Protein AF-0000000074982706 (afdb_homodimer)

Solvent-accessible surface area (backbone atoms only — not comparable to full-atom values): 40836 Å² total; per-residue (Å²): 137,78,75,87,72,66,76,81,70,66,86,70,75,79,68,77,77,74,64,74,78,77,47,75,67,81,71,46,70,84,67,57,75,71,86,75,90,71,82,80,77,83,66,79,70,84,48,65,68,59,53,58,51,66,55,72,68,52,60,66,58,43,46,51,43,31,47,72,72,70,38,44,90,73,50,92,43,52,63,59,53,49,20,29,28,18,36,64,52,26,49,64,58,45,44,72,73,40,54,87,48,76,75,72,55,47,16,57,69,31,17,54,42,11,45,22,48,48,49,34,53,38,45,50,48,48,51,51,33,29,45,35,41,28,63,70,48,48,54,49,49,31,41,61,42,62,24,62,69,37,23,24,52,46,22,49,73,67,60,42,65,85,54,52,31,53,44,62,68,70,76,82,46,94,50,81,71,57,49,70,58,59,54,42,18,36,28,51,22,7,47,33,20,46,32,33,73,75,70,27,64,55,55,23,47,52,53,46,41,69,72,30,66,67,55,88,72,73,59,70,80,62,64,44,62,78,51,29,56,60,49,42,45,51,50,31,40,60,69,71,47,54,69,68,41,82,40,83,71,46,76,42,47,80,88,44,98,68,24,40,28,30,23,34,28,22,37,74,90,43,74,56,24,50,20,57,24,74,38,67,68,49,3,46,41,38,6,27,42,40,26,45,47,58,54,35,65,38,64,52,59,71,90,72,56,70,50,75,70,66,70,54,70,73,76,81,80,63,83,70,74,78,74,82,78,77,67,76,77,67,80,73,84,80,51,75,27,76,64,89,60,43,80,83,77,78,84,74,79,75,74,81,81,126,140,75,76,85,71,66,75,83,70,65,84,68,75,79,70,78,76,73,65,72,78,78,48,77,66,79,70,47,70,84,67,58,72,70,84,73,88,72,81,79,78,82,66,78,70,84,47,65,68,58,53,58,52,65,55,72,71,53,60,66,58,44,46,51,43,30,48,75,72,70,39,46,90,73,49,92,42,51,62,58,54,49,20,28,27,17,35,64,54,26,49,64,59,46,44,73,74,41,55,88,47,75,76,74,55,48,16,58,70,32,18,54,41,11,46,22,49,46,51,34,54,38,46,51,48,49,51,51,33,30,44,34,40,28,64,70,47,48,54,49,49,33,41,62,43,63,23,62,69,39,24,24,52,48,23,50,76,66,61,42,64,85,53,54,31,54,44,62,67,70,75,81,47,94,51,81,71,57,48,70,57,60,54,42,19,37,28,50,23,7,48,33,20,46,31,33,72,74,70,27,66,54,55,22,47,52,51,46,40,69,71,30,66,67,55,86,70,73,60,68,78,61,64,45,62,79,51,29,57,60,50,43,45,52,50,31,40,58,69,70,46,54,69,70,41,80,40,82,74,45,75,41,48,79,88,44,99,68,26,38,27,30,22,33,28,23,37,77,90,44,74,55,23,51,20,58,24,73,37,66,67,47,3,46,42,38,6,26,41,40,25,47,48,59,54,35,65,40,64,50,59,70,89,73,56,72,48,76,70,68,72,56,72,73,77,78,80,64,82,71,74,79,74,81,78,79,68,76,78,67,81,72,84,80,51,74,28,77,65,90,61,44,79,83,79,79,83,73,79,75,76,80,80,125

Structure (mmCIF, N/CA/C/O backbone):
data_AF-0000000074982706-model_v1
#
loop_
_entity.id
_entity.type
_entity.pdbx_description
1 polymer 'Uncharacterized protein'
#
loop_
_atom_site.group_PDB
_atom_site.id
_atom_site.type_symbol
_atom_site.label_atom_id
_atom_site.label_alt_id
_atom_site.label_comp_id
_atom_site.label_asym_id
_atom_site.label_entity_id
_atom_site.label_seq_id
_atom_site.pdbx_PDB_ins_code
_atom_site.Cartn_x
_atom_site.Cartn_y
_atom_site.Cartn_z
_atom_site.occupancy
_atom_site.B_iso_or_equiv
_atom_site.auth_seq_id
_atom_site.auth_comp_id
_atom_site.auth_asym_id
_atom_site.auth_atom_id
_atom_site.pdbx_PDB_model_num
ATOM 1 N N . MET A 1 1 ? -50.156 6.176 23 1 22.03 1 MET A N 1
ATOM 2 C CA . MET A 1 1 ? -49.062 5.277 23.359 1 22.03 1 MET A CA 1
ATOM 3 C C . MET A 1 1 ? -49.344 3.863 22.859 1 22.03 1 MET A C 1
ATOM 5 O O . MET A 1 1 ? -48.406 3.139 22.484 1 22.03 1 MET A O 1
ATOM 9 N N . HIS A 1 2 ? -50.5 3.188 23.156 1 23.7 2 HIS A N 1
ATOM 10 C CA . HIS A 1 2 ? -50.656 1.754 23.391 1 23.7 2 HIS A CA 1
ATOM 11 C C . HIS A 1 2 ? -50.719 0.982 22.078 1 23.7 2 HIS A C 1
ATOM 13 O O . HIS A 1 2 ? -50.375 -0.198 22.031 1 23.7 2 HIS A O 1
ATOM 19 N N . HIS A 1 3 ? -51.531 1.387 21.109 1 26.61 3 HIS A N 1
ATOM 20 C CA . HIS A 1 3 ? -52.219 0.499 20.188 1 26.61 3 HIS A CA 1
ATOM 21 C C . HIS A 1 3 ? -51.281 -0.021 19.109 1 26.61 3 HIS A C 1
ATOM 23 O O . HIS A 1 3 ? -51.625 -0.943 18.359 1 26.61 3 HIS A O 1
ATOM 29 N N . VAL A 1 4 ? -50.344 0.862 18.625 1 29.09 4 VAL A N 1
ATOM 30 C CA . VAL A 1 4 ? -49.812 0.572 17.312 1 29.09 4 VAL A CA 1
ATOM 31 C C . VAL A 1 4 ? -48.875 -0.631 17.391 1 29.09 4 VAL A C 1
ATOM 33 O O . VAL A 1 4 ? -48.031 -0.828 16.516 1 29.09 4 VAL A O 1
ATOM 36 N N . HIS A 1 5 ? -48.844 -1.439 18.547 1 25.06 5 HIS A N 1
ATOM 37 C CA . HIS A 1 5 ? -47.906 -2.518 18.859 1 25.06 5 HIS A CA 1
ATOM 38 C C . HIS A 1 5 ? -48.062 -3.682 17.875 1 25.06 5 HIS A C 1
ATOM 40 O O . HIS A 1 5 ? -47.219 -4.574 17.828 1 25.06 5 HIS A O 1
ATOM 46 N N . ARG A 1 6 ? -49.281 -3.984 17.375 1 23.66 6 ARG A N 1
ATOM 47 C CA . ARG A 1 6 ? -49.719 -5.348 17.094 1 23.66 6 ARG A CA 1
ATOM 48 C C . ARG A 1 6 ? -49.094 -5.863 15.797 1 23.66 6 ARG A C 1
ATOM 50 O O . ARG A 1 6 ? -48.844 -7.062 15.656 1 23.66 6 ARG A O 1
ATOM 57 N N . ARG A 1 7 ? -49.156 -5.086 14.734 1 24.48 7 ARG A N 1
ATOM 58 C CA . ARG A 1 7 ? -49.281 -5.777 13.453 1 24.48 7 ARG A CA 1
ATOM 59 C C . ARG A 1 7 ? -47.938 -6.391 13.023 1 24.48 7 ARG A C 1
ATOM 61 O O . ARG A 1 7 ? -47.844 -6.945 11.93 1 24.48 7 ARG A O 1
ATOM 68 N N . LEU A 1 8 ? -46.844 -5.949 13.648 1 23.8 8 LEU A N 1
ATOM 69 C CA . LEU A 1 8 ? -45.562 -6.227 12.969 1 23.8 8 LEU A CA 1
ATOM 70 C C . LEU A 1 8 ? -45.281 -7.719 12.977 1 23.8 8 LEU A C 1
ATOM 72 O O . LEU A 1 8 ? -44.188 -8.133 12.547 1 23.8 8 LEU A O 1
ATOM 76 N N . LEU A 1 9 ? -46.062 -8.555 13.719 1 24.64 9 LEU A N 1
ATOM 77 C CA . LEU A 1 9 ? -45.625 -9.922 13.984 1 24.64 9 LEU A CA 1
ATOM 78 C C . LEU A 1 9 ? -45.656 -10.766 12.719 1 24.64 9 LEU A C 1
ATOM 80 O O . LEU A 1 9 ? -44.938 -11.75 12.594 1 24.64 9 LEU A O 1
ATOM 84 N N . THR A 1 10 ? -46.625 -10.664 11.828 1 25.5 10 THR A N 1
ATOM 85 C CA . THR A 1 10 ? -47.125 -11.859 11.164 1 25.5 10 THR A CA 1
ATOM 86 C C . THR A 1 10 ? -46.188 -12.305 10.055 1 25.5 10 THR A C 1
ATOM 88 O O . THR A 1 10 ? -46.25 -13.445 9.602 1 25.5 10 THR A O 1
ATOM 91 N N . THR A 1 11 ? -45.719 -11.422 9.219 1 26.3 11 THR A N 1
ATOM 92 C CA . THR A 1 11 ? -45.375 -12.016 7.926 1 26.3 11 THR A CA 1
ATOM 93 C C . THR A 1 11 ? -44.125 -12.898 8.039 1 26.3 11 THR A C 1
ATOM 95 O O . THR A 1 11 ? -43 -12.398 8.109 1 26.3 11 THR A O 1
ATOM 98 N N . ALA A 1 12 ? -44.094 -14.031 8.852 1 26.39 12 ALA A N 1
ATOM 99 C CA . ALA A 1 12 ? -43.125 -15.117 8.883 1 26.39 12 ALA A CA 1
ATOM 100 C C . ALA A 1 12 ? -42.844 -15.656 7.48 1 26.39 12 ALA A C 1
ATOM 102 O O . ALA A 1 12 ? -43.75 -16.234 6.852 1 26.39 12 ALA A O 1
ATOM 103 N N . ALA A 1 13 ? -42.125 -14.922 6.648 1 26.78 13 ALA A N 1
ATOM 104 C CA . ALA A 1 13 ? -41.781 -15.367 5.297 1 26.78 13 ALA A CA 1
ATOM 105 C C . ALA A 1 13 ? -41.438 -16.859 5.277 1 26.78 13 ALA A C 1
ATOM 107 O O . ALA A 1 13 ? -40.75 -17.344 6.16 1 26.78 13 ALA A O 1
ATOM 108 N N . ARG A 1 14 ? -42.25 -17.719 4.684 1 29.8 14 ARG A N 1
ATOM 109 C CA . ARG A 1 14 ? -42.125 -19.141 4.352 1 29.8 14 ARG A CA 1
ATOM 110 C C . ARG A 1 14 ? -40.719 -19.469 3.824 1 29.8 14 ARG A C 1
ATOM 112 O O . ARG A 1 14 ? -40.281 -18.875 2.834 1 29.8 14 ARG A O 1
ATOM 119 N N . LEU A 1 15 ? -39.781 -19.828 4.621 1 28.14 15 LEU A N 1
ATOM 120 C CA . LEU A 1 15 ? -38.531 -20.438 4.254 1 28.14 15 LEU A CA 1
ATOM 121 C C . LEU A 1 15 ? -38.719 -21.547 3.229 1 28.14 15 LEU A C 1
ATOM 123 O O . LEU A 1 15 ? -39.531 -22.453 3.438 1 28.14 15 LEU A O 1
ATOM 127 N N . PRO A 1 16 ? -38.688 -21.297 1.929 1 29.16 16 PRO A N 1
ATOM 128 C CA . PRO A 1 16 ? -38.938 -22.438 1.057 1 29.16 16 PRO A CA 1
ATOM 129 C C . PRO A 1 16 ? -38.25 -23.719 1.557 1 29.16 16 PRO A C 1
ATOM 131 O O . PRO A 1 16 ? -37.219 -23.656 2.191 1 29.16 16 PRO A O 1
ATOM 134 N N . ALA A 1 17 ? -39 -24.781 1.925 1 31.41 17 ALA A N 1
ATOM 135 C CA . ALA A 1 17 ? -38.594 -26.156 2.244 1 31.41 17 ALA A CA 1
ATOM 136 C C . ALA A 1 17 ? -37.625 -26.719 1.21 1 31.41 17 ALA A C 1
ATOM 138 O O . ALA A 1 17 ? -38 -26.875 0.039 1 31.41 17 ALA A O 1
ATOM 139 N N . VAL A 1 18 ? -36.469 -26.328 1.222 1 29.7 18 VAL A N 1
ATOM 140 C CA . VAL A 1 18 ? -35.5 -27.047 0.396 1 29.7 18 VAL A CA 1
ATOM 141 C C . VAL A 1 18 ? -35.688 -28.547 0.584 1 29.7 18 VAL A C 1
ATOM 143 O O . VAL A 1 18 ? -35.719 -29.047 1.716 1 29.7 18 VAL A O 1
ATOM 146 N N . SER A 1 19 ? -36.375 -29.25 -0.296 1 30.67 19 SER A N 1
ATOM 147 C CA . SER A 1 19 ? -36.625 -30.688 -0.266 1 30.67 19 SER A CA 1
ATOM 148 C C . SER A 1 19 ? -35.344 -31.453 0.076 1 30.67 19 SER A C 1
ATOM 150 O O . SER A 1 19 ? -34.281 -31.094 -0.36 1 30.67 19 SER A O 1
ATOM 152 N N . PRO A 1 20 ? -35.344 -32.312 1.147 1 32.59 20 PRO A N 1
ATOM 153 C CA . PRO A 1 20 ? -34.25 -33.188 1.576 1 32.59 20 PRO A CA 1
ATOM 154 C C . PRO A 1 20 ? -33.625 -33.969 0.419 1 32.59 20 PRO A C 1
ATOM 156 O O . PRO A 1 20 ? -32.594 -34.625 0.596 1 32.59 20 PRO A O 1
ATOM 159 N N . ALA A 1 21 ? -34.406 -34.188 -0.622 1 34.59 21 ALA A N 1
ATOM 160 C CA . ALA A 1 21 ? -33.969 -35.125 -1.65 1 34.59 21 ALA A CA 1
ATOM 161 C C . ALA A 1 21 ? -32.656 -34.656 -2.273 1 34.59 21 ALA A C 1
ATOM 163 O O . ALA A 1 21 ? -31.922 -35.469 -2.836 1 34.59 21 ALA A O 1
ATOM 164 N N . SER A 1 22 ? -32.625 -33.344 -2.506 1 32.88 22 SER A N 1
ATOM 165 C CA . SER A 1 22 ? -31.453 -33 -3.307 1 32.88 22 SER A CA 1
ATOM 166 C C . SER A 1 22 ? -30.188 -32.938 -2.453 1 32.88 22 SER A C 1
ATOM 168 O O . SER A 1 22 ? -29.156 -32.406 -2.893 1 32.88 22 SER A O 1
ATOM 170 N N . LEU A 1 23 ? -30.406 -33.062 -1.126 1 34.25 23 LEU A N 1
ATOM 171 C CA . LEU A 1 23 ? -29.188 -33.062 -0.321 1 34.25 23 LEU A CA 1
ATOM 172 C C . LEU A 1 23 ? -28.391 -34.344 -0.539 1 34.25 23 LEU A C 1
ATOM 174 O O . LEU A 1 23 ? -28.953 -35.438 -0.513 1 34.25 23 LEU A O 1
ATOM 178 N N . PRO A 1 24 ? -27.344 -34.344 -1.192 1 34.47 24 PRO A N 1
ATOM 179 C CA . PRO A 1 24 ? -26.641 -35.625 -1.238 1 34.47 24 PRO A CA 1
ATOM 180 C C . PRO A 1 24 ? -26.641 -36.344 0.11 1 34.47 24 PRO A C 1
ATOM 182 O O . PRO A 1 24 ? -26.797 -35.719 1.154 1 34.47 24 PRO A O 1
ATOM 185 N N . ALA A 1 25 ? -26.922 -37.719 0.153 1 37.5 25 ALA A N 1
ATOM 186 C CA . ALA A 1 25 ? -27.016 -38.656 1.277 1 37.5 25 ALA A CA 1
ATOM 187 C C . ALA A 1 25 ? -25.875 -38.438 2.258 1 37.5 25 ALA A C 1
ATOM 189 O O . ALA A 1 25 ? -24.703 -38.469 1.867 1 37.5 25 ALA A O 1
ATOM 190 N N . PHE A 1 26 ? -25.953 -37.656 3.256 1 41.59 26 PHE A N 1
ATOM 191 C CA . PHE A 1 26 ? -25.094 -37.75 4.43 1 41.59 26 PHE A CA 1
ATOM 192 C C . PHE A 1 26 ? -25.531 -38.906 5.316 1 41.59 26 PHE A C 1
ATOM 194 O O . PHE A 1 26 ? -26.734 -39.062 5.582 1 41.59 26 PHE A O 1
ATOM 201 N N . PRO A 1 27 ? -24.375 -39.625 5.625 1 41.31 27 PRO A N 1
ATOM 202 C CA . PRO A 1 27 ? -22.938 -39.469 5.336 1 41.31 27 PRO A CA 1
ATOM 203 C C . PRO A 1 27 ? -22.547 -40 3.957 1 41.31 27 PRO A C 1
ATOM 205 O O . PRO A 1 27 ? -23.219 -40.875 3.422 1 41.31 27 PRO A O 1
ATOM 208 N N . PRO A 1 28 ? -21.797 -39.312 3.26 1 38.97 28 PRO A N 1
ATOM 209 C CA . PRO A 1 28 ? -21.375 -39.938 1.999 1 38.97 28 PRO A CA 1
ATOM 210 C C . PRO A 1 28 ? -20.797 -41.344 2.188 1 38.97 28 PRO A C 1
ATOM 212 O O . PRO A 1 28 ? -20.406 -41.719 3.297 1 38.97 28 PRO A O 1
ATOM 215 N N . LYS A 1 29 ? -20.906 -42.156 1.248 1 40.84 29 LYS A N 1
ATOM 216 C CA . LYS A 1 29 ? -20.516 -43.562 1.294 1 40.84 29 LYS A CA 1
ATOM 217 C C . LYS A 1 29 ? -19.156 -43.75 1.956 1 40.84 29 LYS A C 1
ATOM 219 O O . LYS A 1 29 ? -18.906 -44.781 2.588 1 40.84 29 LYS A O 1
ATOM 224 N N . GLU A 1 30 ? -18.344 -42.719 1.747 1 40.47 30 GLU A N 1
ATOM 225 C CA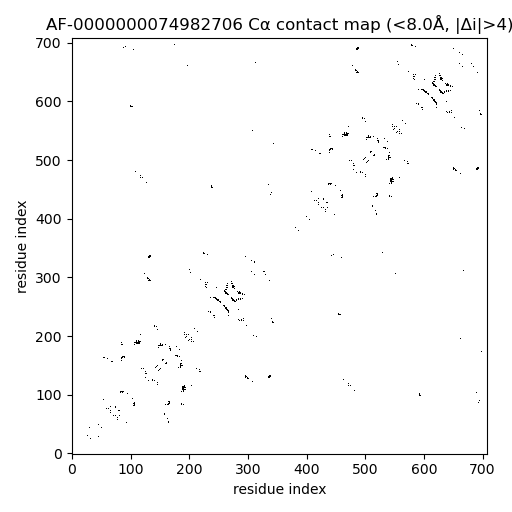 . GLU A 1 30 ? -17 -42.844 2.281 1 40.47 30 GLU A CA 1
ATOM 226 C C . GLU A 1 30 ? -17 -42.812 3.807 1 40.47 30 GLU A C 1
ATOM 228 O O . GLU A 1 30 ? -16.031 -43.25 4.445 1 40.47 30 GLU A O 1
ATOM 233 N N . ALA A 1 31 ? -18.031 -42.188 4.359 1 39.5 31 ALA A N 1
ATOM 234 C CA . ALA A 1 31 ? -18.172 -42.25 5.812 1 39.5 31 ALA A CA 1
ATOM 235 C C . ALA A 1 31 ? -18.609 -43.625 6.281 1 39.5 31 ALA A C 1
ATOM 237 O O . ALA A 1 31 ? -18.578 -43.938 7.48 1 39.5 31 ALA A O 1
ATOM 238 N N . LEU A 1 32 ? -19.344 -44.312 5.414 1 36.41 32 LEU A N 1
ATOM 239 C CA . LEU A 1 32 ? -19.844 -45.625 5.824 1 36.41 32 LEU A CA 1
ATOM 240 C C . LEU A 1 32 ? -18.719 -46.656 5.875 1 36.41 32 LEU A C 1
ATOM 242 O O . LEU A 1 32 ? -18.078 -46.906 4.863 1 36.41 32 LEU A O 1
ATOM 246 N N . LYS A 1 33 ? -18 -46.812 7.074 1 37.75 33 LYS A N 1
ATOM 247 C CA . LYS A 1 33 ? -17.094 -47.875 7.5 1 37.75 33 LYS A CA 1
ATOM 248 C C . LYS A 1 33 ? -17.719 -49.25 7.309 1 37.75 33 LYS A C 1
ATOM 250 O O . LYS A 1 33 ? -18.75 -49.562 7.918 1 37.75 33 LYS A O 1
ATOM 255 N N . THR A 1 34 ? -17.625 -49.719 6.07 1 33.38 34 THR A N 1
ATOM 256 C CA . THR A 1 34 ? -17.906 -51.156 6.289 1 33.38 34 THR A CA 1
ATOM 257 C C . THR A 1 34 ? -16.797 -51.781 7.125 1 33.38 34 THR A C 1
ATOM 259 O O . THR A 1 34 ? -15.633 -51.406 7.027 1 33.38 34 THR A O 1
ATOM 262 N N . ALA A 1 35 ? -16.891 -52.531 8.258 1 35.97 35 ALA A N 1
ATOM 263 C CA . ALA A 1 35 ? -16.156 -53.344 9.219 1 35.97 35 ALA A CA 1
ATOM 264 C C . ALA A 1 35 ? -15.039 -54.125 8.531 1 35.97 35 ALA A C 1
ATOM 266 O O . ALA A 1 35 ? -14.062 -54.5 9.172 1 35.97 35 ALA A O 1
ATOM 267 N N . ALA A 1 36 ? -15.117 -54.656 7.34 1 37.62 36 ALA A N 1
ATOM 268 C CA . ALA A 1 36 ? -14.266 -55.75 6.914 1 37.62 36 ALA A CA 1
ATOM 269 C C . ALA A 1 36 ? -12.867 -55.25 6.547 1 37.62 36 ALA A C 1
ATOM 271 O O . ALA A 1 36 ? -11.906 -56.031 6.57 1 37.62 36 ALA A O 1
ATOM 272 N N . ASP A 1 37 ? -12.625 -54.188 5.66 1 34.34 37 ASP A N 1
ATOM 273 C CA . ASP A 1 37 ? -11.258 -54.094 5.152 1 34.34 37 ASP A CA 1
ATOM 274 C C . ASP A 1 37 ? -10.336 -53.469 6.195 1 34.34 37 ASP A C 1
ATOM 276 O O . ASP A 1 37 ? -10.242 -52.219 6.301 1 34.34 37 ASP A O 1
ATOM 280 N N . LYS A 1 38 ? -10.008 -53.969 7.387 1 37.34 38 LYS A N 1
ATOM 281 C CA . LYS A 1 38 ? -9.117 -53.781 8.531 1 37.34 38 LYS A CA 1
ATOM 282 C C . LYS A 1 38 ? -7.707 -53.438 8.07 1 37.34 38 LYS A C 1
ATOM 284 O O . LYS A 1 38 ? -6.895 -52.938 8.867 1 37.34 38 LYS A O 1
ATOM 289 N N . ASP A 1 39 ? -7.047 -54.281 7.199 1 34.44 39 ASP A N 1
ATOM 290 C CA . ASP A 1 39 ? -5.59 -54.281 7.168 1 34.44 39 ASP A CA 1
ATOM 291 C C . ASP A 1 39 ? -5.027 -52.938 6.777 1 34.44 39 ASP A C 1
ATOM 293 O O . ASP A 1 39 ? -4.133 -52.406 7.445 1 34.44 39 ASP A O 1
ATOM 297 N N . THR A 1 40 ? -4.398 -52.75 5.465 1 33.84 40 THR A N 1
ATOM 298 C CA . THR A 1 40 ? -3.252 -51.969 5.039 1 33.84 40 THR A CA 1
ATOM 299 C C . THR A 1 40 ? -3.629 -50.5 4.91 1 33.84 40 THR A C 1
ATOM 301 O O . THR A 1 40 ? -2.777 -49.656 4.625 1 33.84 40 THR A O 1
ATOM 304 N N . PHE A 1 41 ? -4.727 -50.125 4.219 1 33.75 41 PHE A N 1
ATOM 305 C CA . PHE A 1 41 ? -4.773 -48.812 3.562 1 33.75 41 PHE A CA 1
ATOM 306 C C . PHE A 1 41 ? -4.883 -47.688 4.59 1 33.75 41 PHE A C 1
ATOM 308 O O . PHE A 1 41 ? -5.703 -47.781 5.508 1 33.75 41 PHE A O 1
ATOM 315 N N . VAL A 1 42 ? -3.787 -46.938 4.973 1 37.06 42 VAL A N 1
ATOM 316 C CA . VAL A 1 42 ? -3.777 -45.625 5.625 1 37.06 42 VAL A CA 1
ATOM 317 C C . VAL A 1 42 ? -5.066 -44.875 5.297 1 37.06 42 VAL A C 1
ATOM 319 O O . VAL A 1 42 ? -5.305 -44.5 4.145 1 37.06 42 VAL A O 1
ATOM 322 N N . GLN A 1 43 ? -6.184 -45.188 5.707 1 38.66 43 GLN A N 1
ATOM 323 C CA . GLN A 1 43 ? -7.48 -44.5 5.668 1 38.66 43 GLN A CA 1
ATOM 324 C C . GLN A 1 43 ? -7.344 -43.031 5.984 1 38.66 43 GLN A C 1
ATOM 326 O O . GLN A 1 43 ? -6.863 -42.656 7.055 1 38.66 43 GLN A O 1
ATOM 331 N N . GLN A 1 44 ? -6.934 -42.125 5.066 1 43.5 44 GLN A N 1
ATOM 332 C CA . GLN A 1 44 ? -7.07 -40.688 5.352 1 43.5 44 GLN A CA 1
ATOM 333 C C . GLN A 1 44 ? -8.352 -40.406 6.129 1 43.5 44 GLN A C 1
ATOM 335 O O . GLN A 1 44 ? -9.445 -40.781 5.699 1 43.5 44 GLN A O 1
ATOM 340 N N . GLU A 1 45 ? -8.336 -40.469 7.438 1 49.88 45 GLU A N 1
ATOM 341 C CA . GLU A 1 45 ? -9.398 -40.062 8.344 1 49.88 45 GLU A CA 1
ATOM 342 C C . GLU A 1 45 ? -10.242 -38.938 7.734 1 49.88 45 GLU A C 1
ATOM 344 O O . GLU A 1 45 ? -9.703 -38 7.121 1 49.88 45 GLU A O 1
ATOM 349 N N . PHE A 1 46 ? -11.5 -39.344 7.504 1 55.81 46 PHE A N 1
ATOM 350 C CA . PHE A 1 46 ? -12.469 -38.344 7.055 1 55.81 46 PHE A CA 1
ATOM 351 C C . PHE A 1 46 ? -12.359 -37.094 7.895 1 55.81 46 PHE A C 1
ATOM 353 O O . PHE A 1 46 ? -12.477 -37.125 9.117 1 55.81 46 PHE A O 1
ATOM 360 N N . ASN A 1 47 ? -11.664 -36.094 7.516 1 64.19 47 ASN A N 1
ATOM 361 C CA . ASN A 1 47 ? -11.625 -34.781 8.156 1 64.19 47 ASN A CA 1
ATOM 362 C C . ASN A 1 47 ? -12.82 -33.938 7.734 1 64.19 47 ASN A C 1
ATOM 364 O O . ASN A 1 47 ? -12.82 -33.344 6.645 1 64.19 47 ASN A O 1
ATOM 368 N N . PRO A 1 48 ? -13.992 -34.062 8.57 1 66.88 48 PRO A N 1
ATOM 369 C CA . PRO A 1 48 ? -15.203 -33.312 8.227 1 66.88 48 PRO A CA 1
ATOM 370 C C . PRO A 1 48 ? -14.906 -31.859 7.867 1 66.88 48 PRO A C 1
ATOM 372 O O . PRO A 1 48 ? -15.555 -31.297 6.98 1 66.88 48 PRO A O 1
ATOM 375 N N . ASP A 1 49 ? -13.992 -31.328 8.57 1 66.81 49 ASP A N 1
ATOM 376 C CA . ASP A 1 49 ? -13.672 -29.922 8.312 1 66.81 49 ASP A CA 1
ATOM 377 C C . ASP A 1 49 ? -13.094 -29.75 6.906 1 66.81 49 ASP A C 1
ATOM 379 O O . ASP A 1 49 ? -13.453 -28.797 6.203 1 66.81 49 ASP A O 1
ATOM 383 N N . ALA A 1 50 ? -12.297 -30.688 6.586 1 68.5 50 ALA A N 1
ATOM 384 C CA . ALA A 1 50 ? -11.719 -30.641 5.246 1 68.5 50 ALA A CA 1
ATOM 385 C C . ALA A 1 50 ? -12.781 -30.859 4.176 1 68.5 50 ALA A C 1
ATOM 387 O O . ALA A 1 50 ? -12.781 -30.188 3.143 1 68.5 50 ALA A O 1
ATOM 388 N N . TRP A 1 51 ? -13.711 -31.766 4.469 1 72.19 51 TRP A N 1
ATOM 389 C CA . TRP A 1 51 ? -14.789 -32.031 3.52 1 72.19 51 TRP A CA 1
ATOM 390 C C . TRP A 1 51 ? -15.68 -30.812 3.342 1 72.19 51 TRP A C 1
ATOM 392 O O . TRP A 1 51 ? -16.031 -30.453 2.217 1 72.19 51 TRP A O 1
ATOM 402 N N . ALA A 1 52 ? -15.992 -30.219 4.395 1 70.31 52 ALA A N 1
ATOM 403 C CA . ALA A 1 52 ? -16.844 -29.031 4.344 1 70.31 52 ALA A CA 1
ATOM 404 C C . ALA A 1 52 ? -16.172 -27.906 3.562 1 70.31 52 ALA A C 1
ATOM 406 O O . ALA A 1 52 ? -16.812 -27.203 2.775 1 70.31 52 ALA A O 1
ATOM 407 N N . ALA A 1 53 ? -14.922 -27.766 3.742 1 72.56 53 ALA A N 1
ATOM 408 C CA . ALA A 1 53 ? -14.164 -26.703 3.09 1 72.56 53 ALA A CA 1
ATOM 409 C C . ALA A 1 53 ? -14.102 -26.922 1.58 1 72.56 53 ALA A C 1
ATOM 411 O O . ALA A 1 53 ? -13.977 -25.969 0.814 1 72.56 53 ALA A O 1
ATOM 412 N N . LEU A 1 54 ? -14.25 -28.156 1.223 1 79.94 54 LEU A N 1
ATOM 413 C CA . LEU A 1 54 ? -14.07 -28.516 -0.178 1 79.94 54 LEU A CA 1
ATOM 414 C C . LEU A 1 54 ? -15.367 -28.344 -0.958 1 79.94 54 LEU A C 1
ATOM 416 O O . LEU A 1 54 ? -15.367 -28.344 -2.191 1 79.94 54 LEU A O 1
ATOM 420 N N . GLN A 1 55 ? -16.469 -28.156 -0.213 1 76.5 55 GLN A N 1
ATOM 421 C CA . GLN A 1 55 ? -17.75 -28.016 -0.908 1 76.5 55 GLN A CA 1
ATOM 422 C C . GLN A 1 55 ? -17.906 -26.594 -1.475 1 76.5 55 GLN A C 1
ATOM 424 O O . GLN A 1 55 ? -17.906 -25.625 -0.727 1 76.5 55 GLN A O 1
ATOM 429 N N . PRO A 1 56 ? -17.938 -26.562 -2.805 1 76 56 PRO A N 1
ATOM 430 C CA . PRO A 1 56 ? -18.109 -25.234 -3.375 1 76 56 PRO A CA 1
ATOM 431 C C . PRO A 1 56 ? -19.5 -24.641 -3.109 1 76 56 PRO A C 1
ATOM 433 O O . PRO A 1 56 ? -20.484 -25.391 -3.061 1 76 56 PRO A O 1
ATOM 436 N N . ALA A 1 57 ? -19.469 -23.391 -2.84 1 85.56 57 ALA A N 1
ATOM 437 C CA . ALA A 1 57 ? -20.766 -22.703 -2.814 1 85.56 57 ALA A CA 1
ATOM 438 C C . ALA A 1 57 ? -21.5 -22.875 -4.145 1 85.56 57 ALA A C 1
ATOM 440 O O . ALA A 1 57 ? -20.875 -22.781 -5.211 1 85.56 57 ALA A O 1
ATOM 441 N N . PRO A 1 58 ? -22.766 -23.156 -4.082 1 88.44 58 PRO A N 1
ATOM 442 C CA . PRO A 1 58 ? -23.516 -23.266 -5.34 1 88.44 58 PRO A CA 1
ATOM 443 C C . PRO A 1 58 ? -23.484 -21.984 -6.156 1 88.44 58 PRO A C 1
ATOM 445 O O . PRO A 1 58 ? -23.375 -20.891 -5.59 1 88.44 58 PRO A O 1
ATOM 448 N N . SER A 1 59 ? -23.641 -22.156 -7.418 1 90 59 SER A N 1
ATOM 449 C CA . SER A 1 59 ? -23.625 -21.016 -8.328 1 90 59 SER A CA 1
ATOM 450 C C . SER A 1 59 ? -24.734 -20.016 -7.988 1 90 59 SER A C 1
ATOM 452 O O . SER A 1 59 ? -24.547 -18.812 -8.164 1 90 59 SER A O 1
ATOM 454 N N . THR A 1 60 ? -25.797 -20.562 -7.496 1 90.5 60 THR A N 1
ATOM 455 C CA . THR A 1 60 ? -26.922 -19.703 -7.129 1 90.5 60 THR A CA 1
ATOM 456 C C . THR A 1 60 ? -26.531 -18.75 -5.996 1 90.5 60 THR A C 1
ATOM 458 O O . THR A 1 60 ? -26.953 -17.594 -5.977 1 90.5 60 THR A O 1
ATOM 461 N N . ALA A 1 61 ? -25.766 -19.266 -5.059 1 92.69 61 ALA A N 1
ATOM 462 C CA . ALA A 1 61 ? -25.312 -18.438 -3.943 1 92.69 61 ALA A CA 1
ATOM 463 C C . ALA A 1 61 ? -24.375 -17.344 -4.426 1 92.69 61 ALA A C 1
ATOM 465 O O . ALA A 1 61 ? -24.406 -16.219 -3.922 1 92.69 61 ALA A O 1
ATOM 466 N N . LEU A 1 62 ? -23.578 -17.672 -5.359 1 93.81 62 LEU A N 1
ATOM 467 C CA . LEU A 1 62 ? -22.656 -16.703 -5.922 1 93.81 62 LEU A CA 1
ATOM 468 C C . LEU A 1 62 ? -23.391 -15.617 -6.688 1 93.81 62 LEU A C 1
ATOM 470 O O . LEU A 1 62 ? -23.062 -14.438 -6.582 1 93.81 62 LEU A O 1
ATOM 474 N N . VAL A 1 63 ? -24.391 -16.016 -7.422 1 89.62 63 VAL A N 1
ATOM 475 C CA . VAL A 1 63 ? -25.219 -15.062 -8.172 1 89.62 63 VAL A CA 1
ATOM 476 C C . VAL A 1 63 ? -25.969 -14.156 -7.207 1 89.62 63 VAL A C 1
ATOM 478 O O . VAL A 1 63 ? -26.047 -12.945 -7.414 1 89.62 63 VAL A O 1
ATOM 481 N N . ALA A 1 64 ? -26.516 -14.781 -6.195 1 91.38 64 ALA A N 1
ATOM 482 C CA . ALA A 1 64 ? -27.219 -14.008 -5.176 1 91.38 64 ALA A CA 1
ATOM 483 C C . ALA A 1 64 ? -26.281 -12.992 -4.52 1 91.38 64 ALA A C 1
ATOM 485 O O . ALA A 1 64 ? -26.688 -11.852 -4.266 1 91.38 64 ALA A O 1
ATOM 486 N N . PHE A 1 65 ? -25.141 -13.391 -4.254 1 94.25 65 PHE A N 1
ATOM 487 C CA . PHE A 1 65 ? -24.141 -12.5 -3.668 1 94.25 65 PHE A CA 1
ATOM 488 C C . PHE A 1 65 ? -23.859 -11.328 -4.594 1 94.25 65 PHE A C 1
ATOM 490 O O . PHE A 1 65 ? -23.844 -10.18 -4.16 1 94.25 65 PHE A O 1
ATOM 497 N N . SER A 1 66 ? -23.578 -11.594 -5.832 1 90.81 66 SER A N 1
ATOM 498 C CA . SER A 1 66 ? -23.312 -10.555 -6.82 1 90.81 66 SER A CA 1
ATOM 499 C C . SER A 1 66 ? -24.453 -9.539 -6.891 1 90.81 66 SER A C 1
ATOM 501 O O . SER A 1 66 ? -24.203 -8.344 -7.027 1 90.81 66 SER A O 1
ATOM 503 N N . HIS A 1 67 ? -25.656 -10.031 -6.809 1 89 67 HIS A N 1
ATOM 504 C CA . HIS A 1 67 ? -26.828 -9.156 -6.82 1 89 67 HIS A CA 1
ATOM 505 C C . HIS A 1 67 ? -26.875 -8.297 -5.562 1 89 67 HIS A C 1
ATOM 507 O O . HIS A 1 67 ? -27.188 -7.102 -5.633 1 89 67 HIS A O 1
ATOM 513 N N . ARG A 1 68 ? -26.609 -8.859 -4.52 1 89.06 68 ARG A N 1
ATOM 514 C CA . ARG A 1 68 ? -26.656 -8.164 -3.238 1 89.06 68 ARG A CA 1
ATOM 515 C C . ARG A 1 68 ? -25.688 -6.988 -3.221 1 89.06 68 ARG A C 1
ATOM 517 O O . ARG A 1 68 ? -26 -5.93 -2.674 1 89.06 68 ARG A O 1
ATOM 524 N N . ILE A 1 69 ? -24.516 -7.207 -3.816 1 87.94 69 ILE A N 1
ATOM 525 C CA . ILE A 1 69 ? -23.5 -6.16 -3.725 1 87.94 69 ILE A CA 1
ATOM 526 C C . ILE A 1 69 ? -23.578 -5.262 -4.961 1 87.94 69 ILE A C 1
ATOM 528 O O . ILE A 1 69 ? -22.688 -4.438 -5.188 1 87.94 69 ILE A O 1
ATOM 532 N N . GLY A 1 70 ? -24.547 -5.445 -5.758 1 82.38 70 GLY A N 1
ATOM 533 C CA . GLY A 1 70 ? -24.844 -4.559 -6.871 1 82.38 70 GLY A CA 1
ATOM 534 C C . GLY A 1 70 ? -23.938 -4.789 -8.07 1 82.38 70 GLY A C 1
ATOM 535 O O . GLY A 1 70 ? -23.688 -3.869 -8.852 1 82.38 70 GLY A O 1
ATOM 536 N N . LEU A 1 71 ? -23.406 -6.016 -8.188 1 82.19 71 LEU A N 1
ATOM 537 C CA . LEU A 1 71 ? -22.438 -6.254 -9.25 1 82.19 71 LEU A CA 1
ATOM 538 C C . LEU A 1 71 ? -22.938 -7.316 -10.227 1 82.19 71 LEU A C 1
ATOM 540 O O . LEU A 1 71 ? -22.172 -7.82 -11.047 1 82.19 71 LEU A O 1
ATOM 544 N N . ALA A 1 72 ? -24.188 -7.664 -10.133 1 79.44 72 ALA A N 1
ATOM 545 C CA . ALA A 1 72 ? -24.766 -8.742 -10.938 1 79.44 72 ALA A CA 1
ATOM 546 C C . ALA A 1 72 ? -24.625 -8.445 -12.43 1 79.44 72 ALA A C 1
ATOM 548 O O . ALA A 1 72 ? -24.359 -9.352 -13.227 1 79.44 72 ALA A O 1
ATOM 549 N N . SER A 1 73 ? -24.719 -7.199 -12.789 1 75 73 SER A N 1
ATOM 550 C CA . SER A 1 73 ? -24.672 -6.828 -14.195 1 75 73 SER A CA 1
ATOM 551 C C . SER A 1 73 ? -23.234 -6.777 -14.703 1 75 73 SER A C 1
ATOM 553 O O . SER A 1 73 ? -23 -6.781 -15.914 1 75 73 SER A O 1
ATOM 555 N N . LEU A 1 74 ? -22.391 -6.883 -13.773 1 72.62 74 LEU A N 1
ATOM 556 C CA . LEU A 1 74 ? -21 -6.645 -14.156 1 72.62 74 LEU A CA 1
ATOM 557 C C . LEU A 1 74 ? -20.25 -7.965 -14.336 1 72.62 74 LEU A C 1
ATOM 559 O O . LEU A 1 74 ? -19.219 -8.008 -15 1 72.62 74 LEU A O 1
ATOM 563 N N . PHE A 1 75 ? -20.812 -8.93 -13.664 1 73.06 75 PHE A N 1
ATOM 564 C CA . PHE A 1 75 ? -20.078 -10.195 -13.734 1 73.06 75 PHE A CA 1
ATOM 565 C C . PHE A 1 75 ? -20.859 -11.211 -14.57 1 73.06 75 PHE A C 1
ATOM 567 O O . PHE A 1 75 ? -22.047 -11.422 -14.352 1 73.06 75 PHE A O 1
ATOM 574 N N . ASP A 1 76 ? -20.172 -11.672 -15.516 1 68.69 76 ASP A N 1
ATOM 575 C CA . ASP A 1 76 ? -20.797 -12.547 -16.5 1 68.69 76 ASP A CA 1
ATOM 576 C C . ASP A 1 76 ? -20.844 -13.984 -15.992 1 68.69 76 ASP A C 1
ATOM 578 O O . ASP A 1 76 ? -21.656 -14.789 -16.469 1 68.69 76 ASP A O 1
ATOM 582 N N . SER A 1 77 ? -20.016 -14.242 -15.109 1 83.31 77 SER A N 1
ATOM 583 C CA . SER A 1 77 ? -19.906 -15.648 -14.734 1 83.31 77 SER A CA 1
ATOM 584 C C . SER A 1 77 ? -19.766 -15.805 -13.227 1 83.31 77 SER A C 1
ATOM 586 O O . SER A 1 77 ? -19.031 -15.055 -12.578 1 83.31 77 SER A O 1
ATOM 588 N N . PRO A 1 78 ? -20.547 -16.781 -12.703 1 88.5 78 PRO A N 1
ATOM 589 C CA . PRO A 1 78 ? -20.375 -17.094 -11.289 1 88.5 78 PRO A CA 1
ATOM 590 C C . PRO A 1 78 ? -18.938 -17.5 -10.953 1 88.5 78 PRO A C 1
ATOM 592 O O . PRO A 1 78 ? -18.5 -17.344 -9.805 1 88.5 78 PRO A O 1
ATOM 595 N N . ASP A 1 79 ? -18.25 -17.844 -11.984 1 90.62 79 ASP A N 1
ATOM 596 C CA . ASP A 1 79 ? -16.891 -18.297 -11.773 1 90.62 79 ASP A CA 1
ATOM 597 C C . ASP A 1 79 ? -15.977 -17.141 -11.375 1 90.62 79 ASP A C 1
ATOM 599 O O . ASP A 1 79 ? -15.023 -17.328 -10.609 1 90.62 79 ASP A O 1
ATOM 603 N N . THR A 1 80 ? -16.328 -16.016 -11.875 1 92.31 80 THR A N 1
ATOM 604 C CA . THR A 1 80 ? -15.547 -14.828 -11.523 1 92.31 80 THR A CA 1
ATOM 605 C C . THR A 1 80 ? -15.711 -14.492 -10.047 1 92.31 80 THR A C 1
ATOM 607 O O . THR A 1 80 ? -14.742 -14.148 -9.367 1 92.31 80 THR A O 1
ATOM 610 N N . ILE A 1 81 ? -16.859 -14.656 -9.602 1 93.06 81 ILE A N 1
ATOM 611 C CA . ILE A 1 81 ? -17.141 -14.398 -8.195 1 93.06 81 ILE A CA 1
ATOM 612 C C . ILE A 1 81 ? -16.531 -15.492 -7.336 1 93.06 81 ILE A C 1
ATOM 614 O O . ILE A 1 81 ? -16.016 -15.227 -6.25 1 93.06 81 ILE A O 1
ATOM 618 N N . ARG A 1 82 ? -16.625 -16.672 -7.832 1 94.94 82 ARG A N 1
ATOM 619 C CA . ARG A 1 82 ? -16 -17.781 -7.125 1 94.94 82 ARG A CA 1
ATOM 620 C C . ARG A 1 82 ? -14.5 -17.547 -6.934 1 94.94 82 ARG A C 1
ATOM 622 O O . ARG A 1 82 ? -13.969 -17.781 -5.852 1 94.94 82 ARG A O 1
ATOM 629 N N . GLN A 1 83 ? -13.898 -17.062 -7.949 1 95.12 83 GLN A N 1
ATOM 630 C CA . GLN A 1 83 ? -12.477 -16.734 -7.859 1 95.12 83 GLN A CA 1
ATOM 631 C C . GLN A 1 83 ? -12.219 -15.672 -6.797 1 95.12 83 GLN A C 1
ATOM 633 O O . GLN A 1 83 ? -11.281 -15.789 -6.012 1 95.12 83 GLN A O 1
ATOM 638 N N . ALA A 1 84 ? -13.031 -14.656 -6.82 1 96.44 84 ALA A N 1
ATOM 639 C CA . ALA A 1 84 ? -12.883 -13.555 -5.871 1 96.44 84 ALA A CA 1
ATOM 640 C C . ALA A 1 84 ? -13.008 -14.047 -4.434 1 96.44 84 ALA A C 1
ATOM 642 O O . ALA A 1 84 ? -12.484 -13.414 -3.51 1 96.44 84 ALA A O 1
ATOM 643 N N . CYS A 1 85 ? -13.648 -15.203 -4.254 1 97.19 85 CYS A N 1
ATOM 644 C CA . CYS A 1 85 ? -13.906 -15.727 -2.918 1 97.19 85 CYS A CA 1
ATOM 645 C C . CYS A 1 85 ? -12.977 -16.891 -2.594 1 97.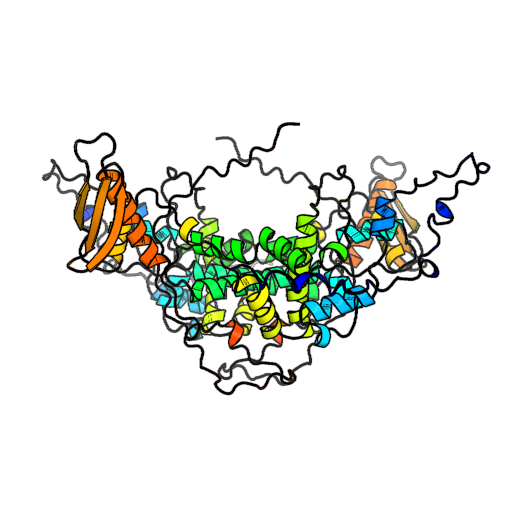19 85 CYS A C 1
ATOM 647 O O . CYS A 1 85 ? -13.148 -17.562 -1.578 1 97.19 85 CYS A O 1
ATOM 649 N N . THR A 1 86 ? -12.016 -17.125 -3.404 1 96.94 86 THR A N 1
ATOM 650 C CA . THR A 1 86 ? -11.109 -18.25 -3.191 1 96.94 86 THR A CA 1
ATOM 651 C C . THR A 1 86 ? -9.727 -17.766 -2.785 1 96.94 86 THR A C 1
ATOM 653 O O . THR A 1 86 ? -9.008 -17.188 -3.598 1 96.94 86 THR A O 1
ATOM 656 N N . HIS A 1 87 ? -9.375 -18 -1.57 1 96.38 87 HIS A N 1
ATOM 657 C CA . HIS A 1 87 ? -8.047 -17.656 -1.067 1 96.38 87 HIS A CA 1
ATOM 658 C C . HIS A 1 87 ? -7.008 -18.672 -1.507 1 96.38 87 HIS A C 1
ATOM 660 O O . HIS A 1 87 ? -7.305 -19.859 -1.611 1 96.38 87 HIS A O 1
ATOM 666 N N . PRO A 1 88 ? -5.781 -18.266 -1.658 1 92 88 PRO A N 1
ATOM 667 C CA . PRO A 1 88 ? -4.746 -19.188 -2.115 1 92 88 PRO A CA 1
ATOM 668 C C . PRO A 1 88 ? -4.516 -20.344 -1.14 1 92 88 PRO A C 1
ATOM 670 O O . PRO A 1 88 ? -4.062 -21.422 -1.542 1 92 88 PRO A O 1
ATOM 673 N N . SER A 1 89 ? -4.844 -20.172 0.076 1 90.25 89 SER A N 1
ATOM 674 C CA . SER A 1 89 ? -4.645 -21.219 1.082 1 90.25 89 SER A CA 1
ATOM 675 C C . SER A 1 89 ? -5.523 -22.422 0.804 1 90.25 89 SER A C 1
ATOM 677 O O . SER A 1 89 ? -5.297 -23.5 1.355 1 90.25 89 SER A O 1
ATOM 679 N N . PHE A 1 90 ? -6.516 -22.266 -0.039 1 91.81 90 PHE A N 1
ATOM 680 C CA . PHE A 1 90 ? -7.457 -23.328 -0.37 1 91.81 90 PHE A CA 1
ATOM 681 C C . PHE A 1 90 ? -6.828 -24.328 -1.334 1 91.81 90 PHE A C 1
ATOM 683 O O . PHE A 1 90 ? -7.215 -25.5 -1.359 1 91.81 90 PHE A O 1
ATOM 690 N N . VAL A 1 91 ? -5.891 -23.938 -2.057 1 87.69 91 VAL A N 1
ATOM 691 C CA . VAL A 1 91 ? -5.402 -24.672 -3.221 1 87.69 91 VAL A CA 1
ATOM 692 C C . VAL A 1 91 ? -4.699 -25.953 -2.77 1 87.69 91 VAL A C 1
ATOM 694 O O . VAL A 1 91 ? -4.941 -27.031 -3.32 1 87.69 91 VAL A O 1
ATOM 697 N N . PRO A 1 92 ? -3.834 -25.922 -1.707 1 82 92 PRO A N 1
ATOM 698 C CA . PRO A 1 92 ? -3.197 -27.172 -1.277 1 82 92 PRO A CA 1
ATOM 699 C C . PRO A 1 92 ? -4.207 -28.219 -0.836 1 82 92 PRO A C 1
ATOM 701 O O . PRO A 1 92 ? -4.039 -29.406 -1.133 1 82 92 PRO A O 1
ATOM 704 N N . LEU A 1 93 ? -5.172 -27.797 -0.145 1 84.12 93 LEU A N 1
ATOM 705 C CA . LEU A 1 93 ? -6.223 -28.719 0.281 1 84.12 93 LEU A CA 1
ATOM 706 C C . LEU A 1 93 ? -6.953 -29.297 -0.922 1 84.12 93 LEU A C 1
ATOM 708 O O . LEU A 1 93 ? -7.234 -30.5 -0.959 1 84.12 93 LEU A O 1
ATOM 712 N N . PHE A 1 94 ? -7.312 -28.516 -1.814 1 86.38 94 PHE A N 1
ATOM 713 C CA . PHE A 1 94 ? -8.008 -28.938 -3.021 1 86.38 94 PHE A CA 1
ATOM 714 C C . PHE A 1 94 ? -7.176 -29.953 -3.791 1 86.38 94 PHE A C 1
ATOM 716 O O . PHE A 1 94 ? -7.695 -30.984 -4.223 1 86.38 94 PHE A O 1
ATOM 723 N N . ARG A 1 95 ? -5.957 -29.688 -3.957 1 79.75 95 ARG A N 1
ATOM 724 C CA . ARG A 1 95 ? -5.047 -30.562 -4.684 1 79.75 95 ARG A CA 1
ATOM 725 C C . ARG A 1 95 ? -4.965 -31.938 -4.027 1 79.75 95 ARG A C 1
ATOM 727 O O . ARG A 1 95 ? -4.855 -32.938 -4.715 1 79.75 95 ARG A O 1
ATOM 734 N N . GLN A 1 96 ? -4.926 -31.969 -2.768 1 79.38 96 GLN A N 1
ATOM 735 C CA . GLN A 1 96 ? -4.852 -33.219 -2.012 1 79.38 96 GLN A CA 1
ATOM 736 C C . GLN A 1 96 ? -6.094 -34.062 -2.24 1 79.38 96 GLN A C 1
ATOM 738 O O . GLN A 1 96 ? -6 -35.281 -2.348 1 79.38 96 GLN A O 1
ATOM 743 N N . HIS A 1 97 ? -7.199 -33.469 -2.385 1 83.25 97 HIS A N 1
ATOM 744 C CA . HIS A 1 97 ? -8.453 -34.219 -2.453 1 83.25 97 HIS A CA 1
ATOM 745 C C . HIS A 1 97 ? -8.891 -34.406 -3.898 1 83.25 97 HIS A C 1
ATOM 747 O O . HIS A 1 97 ? -9.562 -35.406 -4.211 1 83.25 97 HIS A O 1
ATOM 753 N N . TYR A 1 98 ? -8.586 -33.5 -4.688 1 81.44 98 TYR A N 1
ATOM 754 C CA . TYR A 1 98 ? -8.953 -33.594 -6.094 1 81.44 98 TYR A CA 1
ATOM 755 C C . TYR A 1 98 ? -7.73 -33.438 -6.992 1 81.44 98 TYR A C 1
ATOM 757 O O . TYR A 1 98 ? -7.656 -32.5 -7.793 1 81.44 98 TYR A O 1
ATOM 765 N N . PRO A 1 99 ? -6.879 -34.406 -7 1 74.38 99 PRO A N 1
ATOM 766 C CA . PRO A 1 99 ? -5.594 -34.281 -7.699 1 74.38 99 PRO A CA 1
ATOM 767 C C . PRO A 1 99 ? -5.75 -34.281 -9.219 1 74.38 99 PRO A C 1
ATOM 769 O O . PRO A 1 99 ? -4.867 -33.781 -9.93 1 74.38 99 PRO A O 1
ATOM 772 N N . ALA A 1 100 ? -6.812 -34.719 -9.742 1 74.38 100 ALA A N 1
ATOM 773 C CA . ALA A 1 100 ? -6.977 -34.875 -11.188 1 74.38 100 ALA A CA 1
ATOM 774 C C . ALA A 1 100 ? -7.699 -33.656 -11.766 1 74.38 100 ALA A C 1
ATOM 776 O O . ALA A 1 100 ? -7.812 -33.531 -12.992 1 74.38 100 ALA A O 1
ATOM 777 N N . MET A 1 101 ? -8.18 -32.844 -10.891 1 79.81 101 MET A N 1
ATOM 778 C CA . MET A 1 101 ? -8.945 -31.688 -11.367 1 79.81 101 MET A CA 1
ATOM 779 C C . MET A 1 101 ? -8.055 -30.453 -11.477 1 79.81 101 MET A C 1
ATOM 781 O O . MET A 1 101 ? -7.031 -30.359 -10.797 1 79.81 101 MET A O 1
ATOM 785 N N . ASP A 1 102 ? -8.539 -29.562 -12.352 1 80.69 102 ASP A N 1
ATOM 786 C CA . ASP A 1 102 ? -7.824 -28.297 -12.484 1 80.69 102 ASP A CA 1
ATOM 787 C C . ASP A 1 102 ? -7.938 -27.469 -11.203 1 80.69 102 ASP A C 1
ATOM 789 O O . ASP A 1 102 ? -9.008 -27.391 -10.594 1 80.69 102 ASP A O 1
ATOM 793 N N . GLU A 1 103 ? -6.848 -26.953 -10.797 1 84.19 103 GLU A N 1
ATOM 794 C CA . GLU A 1 103 ? -6.836 -26.125 -9.594 1 84.19 103 GLU A CA 1
ATOM 795 C C . GLU A 1 103 ? -7.711 -24.891 -9.773 1 84.19 103 GLU A C 1
ATOM 797 O O . GLU A 1 103 ? -7.734 -24.281 -10.844 1 84.19 103 GLU A O 1
ATOM 802 N N . PRO A 1 104 ? -8.344 -24.594 -8.711 1 88.5 104 PRO A N 1
ATOM 803 C CA . PRO A 1 104 ? -9.164 -23.375 -8.789 1 88.5 104 PRO A CA 1
ATOM 804 C C . PRO A 1 104 ? -8.328 -22.109 -8.867 1 88.5 104 PRO A C 1
ATOM 806 O O . PRO A 1 104 ? -7.254 -22.031 -8.266 1 88.5 104 PRO A O 1
ATOM 809 N N . LYS A 1 105 ? -8.891 -21.125 -9.602 1 91.06 105 LYS A N 1
ATOM 810 C CA . LYS A 1 105 ? -8.289 -19.797 -9.602 1 91.06 105 LYS A CA 1
ATOM 811 C C . LYS A 1 105 ? -8.445 -19.125 -8.242 1 91.06 105 LYS A C 1
ATOM 813 O O . LYS A 1 105 ? -9.5 -19.234 -7.605 1 91.06 105 LYS A O 1
ATOM 818 N N . THR A 1 106 ? -7.398 -18.484 -7.766 1 94.94 106 THR A N 1
ATOM 819 C CA . THR A 1 106 ? -7.449 -17.812 -6.465 1 94.94 106 THR A CA 1
ATOM 820 C C . THR A 1 106 ? -7.555 -16.312 -6.629 1 94.94 106 THR A C 1
ATOM 822 O O . THR A 1 106 ? -7.418 -15.789 -7.738 1 94.94 106 THR A O 1
ATOM 825 N N . ASN A 1 107 ? -7.738 -15.648 -5.539 1 96.88 107 ASN A N 1
ATOM 826 C CA . ASN A 1 107 ? -7.988 -14.211 -5.621 1 96.88 107 ASN A CA 1
ATOM 827 C C . ASN A 1 107 ? -6.738 -13.406 -5.285 1 96.88 107 ASN A C 1
ATOM 829 O O . ASN A 1 107 ? -6.801 -12.18 -5.164 1 96.88 107 ASN A O 1
ATOM 833 N N . ALA A 1 108 ? -5.629 -13.977 -5.207 1 95.81 108 ALA A N 1
ATOM 834 C CA . ALA A 1 108 ? -4.414 -13.336 -4.711 1 95.81 108 ALA A CA 1
ATOM 835 C C . ALA A 1 108 ? -4 -12.18 -5.609 1 95.81 108 ALA A C 1
ATOM 837 O O . ALA A 1 108 ? -3.709 -11.078 -5.125 1 95.81 108 ALA A O 1
ATOM 838 N N . ARG A 1 109 ? -3.922 -12.398 -6.875 1 94.19 109 ARG A N 1
ATOM 839 C CA . ARG A 1 109 ? -3.502 -11.375 -7.82 1 94.19 109 ARG A CA 1
ATOM 840 C C . ARG A 1 109 ? -4.488 -10.211 -7.84 1 94.19 109 ARG A C 1
ATOM 842 O O . ARG A 1 109 ? -4.086 -9.047 -7.836 1 94.19 109 ARG A O 1
ATOM 849 N N . LEU A 1 110 ? -5.75 -10.57 -7.855 1 96.12 110 LEU A N 1
ATOM 850 C CA . LEU A 1 110 ? -6.793 -9.555 -7.82 1 96.12 110 LEU A CA 1
ATOM 851 C C . LEU A 1 110 ? -6.727 -8.75 -6.523 1 96.12 110 LEU A C 1
ATOM 853 O O . LEU A 1 110 ? -6.836 -7.523 -6.547 1 96.12 110 LEU A O 1
ATOM 857 N N . ALA A 1 111 ? -6.559 -9.469 -5.441 1 98 111 ALA A N 1
ATOM 858 C CA . ALA A 1 111 ? -6.512 -8.82 -4.133 1 98 111 ALA A CA 1
ATOM 859 C C . ALA A 1 111 ? -5.32 -7.875 -4.035 1 98 111 ALA A C 1
ATOM 861 O O . ALA A 1 111 ? -5.41 -6.816 -3.406 1 98 111 ALA A O 1
ATOM 862 N N . THR A 1 112 ? -4.234 -8.234 -4.605 1 96.06 112 THR A N 1
ATOM 863 C CA . THR A 1 112 ? -3.047 -7.387 -4.598 1 96.06 112 THR A CA 1
ATOM 864 C C . THR A 1 112 ? -3.314 -6.078 -5.336 1 96.06 112 THR A C 1
ATOM 866 O O . THR A 1 112 ? -2.996 -4.996 -4.832 1 96.06 112 THR A O 1
ATOM 869 N N . LEU A 1 113 ? -3.902 -6.176 -6.48 1 95.44 113 LEU A N 1
ATOM 870 C CA . LEU A 1 113 ? -4.27 -4.984 -7.238 1 95.44 113 LEU A CA 1
ATOM 871 C C . LEU A 1 113 ? -5.277 -4.137 -6.469 1 95.44 113 LEU A C 1
ATOM 873 O O . LEU A 1 113 ? -5.105 -2.922 -6.348 1 95.44 113 LEU A O 1
ATOM 877 N N . GLY A 1 114 ? -6.25 -4.84 -5.992 1 97.5 114 GLY A N 1
ATOM 878 C CA . GLY A 1 114 ? -7.289 -4.145 -5.242 1 97.5 114 GLY A CA 1
ATOM 879 C C . GLY A 1 114 ? -6.758 -3.414 -4.023 1 97.5 114 GLY A C 1
ATOM 880 O O . GLY A 1 114 ? -7.199 -2.305 -3.719 1 97.5 114 GLY A O 1
ATOM 881 N N . ASN A 1 115 ? -5.855 -4.043 -3.381 1 96.81 115 ASN A N 1
ATOM 882 C CA . ASN A 1 115 ? -5.266 -3.424 -2.199 1 96.81 115 ASN A CA 1
ATOM 883 C C . ASN A 1 115 ? -4.586 -2.1 -2.539 1 96.81 115 ASN A C 1
ATOM 885 O O . ASN A 1 115 ? -4.762 -1.105 -1.832 1 96.81 115 ASN A O 1
ATOM 889 N N . SER A 1 116 ? -3.861 -2.086 -3.541 1 95.38 116 SER A N 1
ATOM 890 C CA . SER A 1 116 ? -3.191 -0.866 -3.977 1 95.38 116 SER A CA 1
ATOM 891 C C . SER A 1 116 ? -4.199 0.203 -4.387 1 95.38 116 SER A C 1
ATOM 893 O O . SER A 1 116 ? -4.039 1.377 -4.047 1 95.38 116 SER A O 1
ATOM 895 N N . LEU A 1 117 ? -5.184 -0.2 -5.07 1 96.5 117 LEU A N 1
ATOM 896 C CA . LEU A 1 117 ? -6.207 0.726 -5.535 1 96.5 117 LEU A CA 1
ATOM 897 C C . LEU A 1 117 ? -6.961 1.338 -4.359 1 96.5 117 LEU A C 1
ATOM 899 O O . LEU A 1 117 ? -7.211 2.545 -4.336 1 96.5 117 LEU A O 1
ATOM 903 N N . MET A 1 118 ? -7.316 0.509 -3.457 1 97.81 118 MET A N 1
ATOM 904 C CA . MET A 1 118 ? -8.047 0.987 -2.289 1 97.81 118 MET A CA 1
ATOM 905 C C . MET A 1 118 ? -7.23 2.01 -1.511 1 97.81 118 MET A C 1
ATOM 907 O O . MET A 1 118 ? -7.766 3.021 -1.053 1 97.81 118 MET A O 1
ATOM 911 N N . GLY A 1 119 ? -5.945 1.685 -1.381 1 96.88 119 GLY A N 1
ATOM 912 C CA . GLY A 1 119 ? -5.066 2.652 -0.746 1 96.88 119 GLY A CA 1
ATOM 913 C C . GLY A 1 119 ? -5.039 3.992 -1.458 1 96.88 119 GLY A C 1
ATOM 914 O O . GLY A 1 119 ? -5.094 5.043 -0.817 1 96.88 119 GLY A O 1
ATOM 915 N N . LEU A 1 120 ? -4.98 3.953 -2.713 1 95.75 120 LEU A N 1
ATOM 916 C CA . LEU A 1 120 ? -4.973 5.168 -3.521 1 95.75 120 LEU A CA 1
ATOM 917 C C . LEU A 1 120 ? -6.262 5.957 -3.336 1 95.75 120 LEU A C 1
ATOM 919 O O . LEU A 1 120 ? -6.227 7.16 -3.068 1 95.75 120 LEU A O 1
ATOM 923 N N . PHE A 1 121 ? -7.387 5.285 -3.443 1 96.06 121 PHE A N 1
ATOM 924 C CA . PHE A 1 121 ? -8.688 5.938 -3.359 1 96.06 121 PHE A CA 1
ATOM 925 C C . PHE A 1 121 ? -8.898 6.551 -1.979 1 96.06 121 PHE A C 1
ATOM 927 O O . PHE A 1 121 ? -9.391 7.672 -1.862 1 96.06 121 PHE A O 1
ATOM 934 N N . ALA A 1 122 ? -8.539 5.797 -0.997 1 96.94 122 ALA A N 1
ATOM 935 C CA . ALA A 1 122 ? -8.703 6.289 0.368 1 96.94 122 ALA A CA 1
ATOM 936 C C . ALA A 1 122 ? -7.809 7.5 0.625 1 96.94 122 ALA A C 1
ATOM 938 O O . ALA A 1 122 ? -8.25 8.484 1.225 1 96.94 122 ALA A O 1
ATOM 939 N N . ALA A 1 123 ? -6.586 7.383 0.197 1 95.38 123 ALA A N 1
ATOM 940 C CA . ALA A 1 123 ? -5.66 8.5 0.375 1 95.38 123 ALA A CA 1
ATOM 941 C C . ALA A 1 123 ? -6.191 9.758 -0.301 1 95.38 123 ALA A C 1
ATOM 943 O O . ALA A 1 123 ? -6.191 10.836 0.297 1 95.38 123 ALA A O 1
ATOM 944 N N . GLU A 1 124 ? -6.652 9.641 -1.509 1 92.69 124 GLU A N 1
ATOM 945 C CA . GLU A 1 124 ? -7.219 10.766 -2.238 1 92.69 124 GLU A CA 1
ATOM 946 C C . GLU A 1 124 ? -8.414 11.359 -1.502 1 92.69 124 GLU A C 1
ATOM 948 O O . GLU A 1 124 ? -8.523 12.578 -1.355 1 92.69 124 GLU A O 1
ATOM 953 N N . HIS A 1 125 ? -9.219 10.5 -1.093 1 92.75 125 HIS A N 1
ATOM 954 C CA . HIS A 1 125 ? -10.453 10.914 -0.437 1 92.75 125 HIS A CA 1
ATOM 955 C C . HIS A 1 125 ? -10.164 11.664 0.859 1 92.75 125 HIS A C 1
ATOM 957 O O . HIS A 1 125 ? -10.688 12.758 1.08 1 92.75 125 HIS A O 1
ATOM 963 N N . ILE A 1 126 ? -9.328 11.125 1.659 1 93.88 126 ILE A N 1
ATOM 964 C CA . ILE A 1 126 ? -9.031 11.695 2.973 1 93.88 126 ILE A CA 1
ATOM 965 C C . ILE A 1 126 ? -8.281 13.016 2.811 1 93.88 126 ILE A C 1
ATOM 967 O O . ILE A 1 126 ? -8.57 13.984 3.512 1 93.88 126 ILE A O 1
ATOM 971 N N . GLN A 1 127 ? -7.371 13.039 1.92 1 91.38 127 GLN A N 1
ATOM 972 C CA . GLN A 1 127 ? -6.602 14.258 1.692 1 91.38 127 GLN A CA 1
ATOM 973 C C . GLN A 1 127 ? -7.492 15.383 1.169 1 91.38 127 GLN A C 1
ATOM 975 O O . GLN A 1 127 ? -7.27 16.547 1.479 1 91.38 127 GLN A O 1
ATOM 980 N N . ALA A 1 128 ? -8.438 15.016 0.374 1 88.44 128 ALA A N 1
ATOM 981 C CA . ALA A 1 128 ? -9.367 16 -0.163 1 88.44 128 ALA A CA 1
ATOM 982 C C . ALA A 1 128 ? -10.352 16.469 0.908 1 88.44 128 ALA A C 1
ATOM 984 O O . ALA A 1 128 ? -10.648 17.656 1.011 1 88.44 128 ALA A O 1
ATOM 985 N N . LYS A 1 129 ? -10.844 15.617 1.694 1 88.94 129 LYS A N 1
ATOM 986 C CA . LYS A 1 129 ? -11.883 15.891 2.686 1 88.94 129 LYS A CA 1
ATOM 987 C C . LYS A 1 129 ? -11.305 16.625 3.891 1 88.94 129 LYS A C 1
ATOM 989 O O . LYS A 1 129 ? -11.961 17.516 4.453 1 88.94 129 LYS A O 1
ATOM 994 N N . TYR A 1 130 ? -10.109 16.25 4.273 1 90.5 130 TYR A N 1
ATOM 995 C CA . TYR A 1 130 ? -9.445 16.828 5.438 1 90.5 130 TYR A CA 1
ATOM 996 C C . TYR A 1 130 ? -8.109 17.453 5.051 1 90.5 130 TYR A C 1
ATOM 998 O O . TYR A 1 130 ? -7.051 16.875 5.312 1 90.5 130 TYR A O 1
ATOM 1006 N N . PRO A 1 131 ? -8.133 18.641 4.633 1 86.06 131 PRO A N 1
ATOM 1007 C CA . PRO A 1 131 ? -6.918 19.25 4.102 1 86.06 131 PRO A CA 1
ATOM 1008 C C . PRO A 1 131 ? -5.895 19.562 5.188 1 86.06 131 PRO A C 1
ATOM 1010 O O . PRO A 1 131 ? -4.703 19.703 4.898 1 86.06 131 PRO A O 1
ATOM 1013 N N . TYR A 1 132 ? -6.293 19.641 6.473 1 86.94 132 TYR A N 1
ATOM 1014 C CA . TYR A 1 132 ? -5.387 20.125 7.512 1 86.94 132 TYR A CA 1
ATOM 1015 C C . TYR A 1 132 ? -4.918 18.969 8.391 1 86.94 132 TYR A C 1
ATOM 1017 O O . TYR A 1 132 ? -4.172 19.188 9.352 1 86.94 132 TYR A O 1
ATOM 1025 N N . LEU A 1 133 ? -5.246 17.734 8.031 1 90.56 133 LEU A N 1
ATOM 1026 C CA . LEU A 1 133 ? -4.863 16.594 8.867 1 90.56 133 LEU A CA 1
ATOM 1027 C C . LEU A 1 133 ? -3.354 16.391 8.844 1 90.56 133 LEU A C 1
ATOM 1029 O O . LEU A 1 133 ? -2.725 16.469 7.789 1 90.56 133 LEU A O 1
ATOM 1033 N N . PRO A 1 134 ? -2.812 16.125 10.023 1 87.44 134 PRO A N 1
ATOM 1034 C CA . PRO A 1 134 ? -1.402 15.734 10.039 1 87.44 134 PRO A CA 1
ATOM 1035 C C . PRO A 1 134 ? -1.146 14.43 9.281 1 87.44 134 PRO A C 1
ATOM 1037 O O . PRO A 1 134 ? -2.031 13.578 9.203 1 87.44 134 PRO A O 1
ATOM 1040 N N . THR A 1 135 ? 0.088 14.242 8.812 1 87.12 135 THR A N 1
ATOM 1041 C CA . THR A 1 135 ? 0.464 13.109 7.969 1 87.12 135 THR A CA 1
ATOM 1042 C C . THR A 1 135 ? 0.175 11.789 8.68 1 87.12 135 THR A C 1
ATOM 1044 O O . THR A 1 135 ? -0.427 10.891 8.094 1 87.12 135 THR A O 1
ATOM 1047 N N . ARG A 1 136 ? 0.581 11.742 9.844 1 88.56 136 ARG A N 1
ATOM 1048 C CA . ARG A 1 136 ? 0.413 10.516 10.609 1 88.56 136 ARG A CA 1
ATOM 1049 C C . ARG A 1 136 ? -1.061 10.141 10.727 1 88.56 136 ARG A C 1
ATOM 1051 O O . ARG A 1 136 ? -1.423 8.969 10.578 1 88.56 136 ARG A O 1
ATOM 1058 N N . VAL A 1 137 ? -1.844 11.094 11.023 1 93.06 137 VAL A N 1
ATOM 1059 C CA . VAL A 1 137 ? -3.271 10.852 11.211 1 93.06 137 VAL A CA 1
ATOM 1060 C C . VAL A 1 137 ? -3.922 10.523 9.867 1 93.06 137 VAL A C 1
ATOM 1062 O O . VAL A 1 137 ? -4.828 9.688 9.797 1 93.06 137 VAL A O 1
ATOM 1065 N N . MET A 1 138 ? -3.508 11.227 8.875 1 93.38 138 MET A N 1
ATOM 1066 C CA . MET A 1 138 ? -3.996 10.938 7.531 1 93.38 138 MET A CA 1
ATOM 1067 C C . MET A 1 138 ? -3.75 9.477 7.168 1 93.38 138 MET A C 1
ATOM 1069 O O . MET A 1 138 ? -4.652 8.797 6.676 1 93.38 138 MET A O 1
ATOM 1073 N N . LYS A 1 139 ? -2.553 8.977 7.441 1 94 139 LYS A N 1
ATOM 1074 C CA . LYS A 1 139 ? -2.213 7.594 7.141 1 94 139 LYS A CA 1
ATOM 1075 C C . LYS A 1 139 ? -3.041 6.629 7.984 1 94 139 LYS A C 1
ATOM 1077 O O . LYS A 1 139 ? -3.502 5.598 7.484 1 94 139 LYS A O 1
ATOM 1082 N N . ALA A 1 140 ? -3.195 6.992 9.195 1 95.94 140 ALA A N 1
ATOM 1083 C CA . ALA A 1 140 ? -4.016 6.168 10.086 1 95.94 140 ALA A CA 1
ATOM 1084 C C . ALA A 1 140 ? -5.461 6.109 9.602 1 95.94 140 ALA A C 1
ATOM 1086 O O . ALA A 1 140 ? -6.105 5.059 9.672 1 95.94 140 ALA A O 1
ATOM 1087 N N . ALA A 1 141 ? -5.945 7.242 9.148 1 96.31 141 ALA A N 1
ATOM 1088 C CA . ALA A 1 141 ? -7.312 7.305 8.641 1 96.31 141 ALA A CA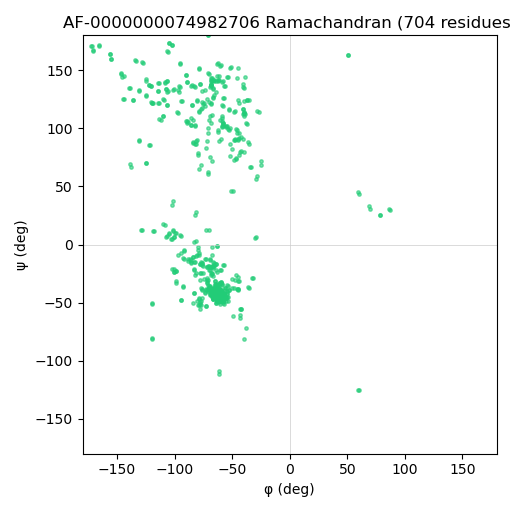 1
ATOM 1089 C C . ALA A 1 141 ? -7.477 6.426 7.402 1 96.31 141 ALA A C 1
ATOM 1091 O O . ALA A 1 141 ? -8.508 5.766 7.234 1 96.31 141 ALA A O 1
ATOM 1092 N N . VAL A 1 142 ? -6.516 6.43 6.559 1 96.69 142 VAL A N 1
ATOM 1093 C CA . VAL A 1 142 ? -6.543 5.566 5.379 1 96.69 142 VAL A CA 1
ATOM 1094 C C . VAL A 1 142 ? -6.668 4.109 5.809 1 96.69 142 VAL A C 1
ATOM 1096 O O . VAL A 1 142 ? -7.535 3.381 5.316 1 96.69 142 VAL A O 1
ATOM 1099 N N . THR A 1 143 ? -5.84 3.703 6.754 1 96.88 143 THR A N 1
ATOM 1100 C CA . THR A 1 143 ? -5.863 2.33 7.242 1 96.88 143 THR A CA 1
ATOM 1101 C C . THR A 1 143 ? -7.207 2.012 7.895 1 96.88 143 THR A C 1
ATOM 1103 O O . THR A 1 143 ? -7.738 0.914 7.727 1 96.88 143 THR A O 1
ATOM 1106 N N . ALA A 1 144 ? -7.68 2.928 8.555 1 97.44 144 ALA A N 1
ATOM 1107 C CA . ALA A 1 144 ? -8.953 2.723 9.242 1 97.44 144 ALA A CA 1
ATOM 1108 C C . ALA A 1 144 ? -10.086 2.506 8.234 1 97.44 144 ALA A C 1
ATOM 1110 O O . ALA A 1 144 ? -11.047 1.785 8.516 1 97.44 144 ALA A O 1
ATOM 1111 N N . HIS A 1 145 ? -9.961 3.113 7.121 1 97.69 145 HIS A N 1
ATOM 1112 C CA . HIS A 1 145 ? -11.016 3.004 6.121 1 97.69 145 HIS A CA 1
ATOM 1113 C C . HIS A 1 145 ? -10.867 1.729 5.301 1 97.69 145 HIS A C 1
ATOM 1115 O O . HIS A 1 145 ? -11.859 1.062 4.996 1 97.69 145 HIS A O 1
ATOM 1121 N N . VAL A 1 146 ? -9.617 1.406 4.926 1 98.12 146 VAL A N 1
ATOM 1122 C CA . VAL A 1 146 ? -9.484 0.347 3.932 1 98.12 146 VAL A CA 1
ATOM 1123 C C . VAL A 1 146 ? -8.5 -0.709 4.422 1 98.12 146 VAL A C 1
ATOM 1125 O O . VAL A 1 146 ? -8.07 -1.571 3.652 1 98.12 146 VAL A O 1
ATOM 1128 N N . GLY A 1 147 ? -8.102 -0.729 5.645 1 97.38 147 GLY A N 1
ATOM 1129 C CA . GLY A 1 147 ? -7.184 -1.714 6.195 1 97.38 147 GLY A CA 1
ATOM 1130 C C . GLY A 1 147 ? -7.801 -3.09 6.34 1 97.38 147 GLY A C 1
ATOM 1131 O O . GLY A 1 147 ? -8.961 -3.295 5.98 1 97.38 147 GLY A O 1
ATOM 1132 N N . PRO A 1 148 ? -7.004 -4.012 6.832 1 96.75 148 PRO A N 1
ATOM 1133 C CA . PRO A 1 148 ? -7.449 -5.406 6.902 1 96.75 148 PRO A CA 1
ATOM 1134 C C . PRO A 1 148 ? -8.688 -5.586 7.781 1 96.75 148 PRO A C 1
ATOM 1136 O O . PRO A 1 148 ? -9.586 -6.359 7.438 1 96.75 148 PRO A O 1
ATOM 1139 N N . MET A 1 149 ? -8.734 -4.906 8.875 1 96.94 149 MET A N 1
ATOM 1140 C CA . MET A 1 149 ? -9.875 -5.035 9.781 1 96.94 149 MET A CA 1
ATOM 1141 C C . MET A 1 149 ? -11.164 -4.562 9.117 1 96.94 149 MET A C 1
ATOM 1143 O O . MET A 1 149 ? -12.203 -5.207 9.234 1 96.94 149 MET A O 1
ATOM 1147 N N . THR A 1 150 ? -11.047 -3.463 8.477 1 97.88 150 THR A N 1
ATOM 1148 C CA . THR A 1 150 ? -12.219 -2.936 7.789 1 97.88 150 THR A CA 1
ATOM 1149 C C . THR A 1 150 ? -12.602 -3.828 6.609 1 97.88 150 THR A C 1
ATOM 1151 O O . THR A 1 150 ? -13.781 -4.055 6.352 1 97.88 150 THR A O 1
ATOM 1154 N N . CYS A 1 151 ? -11.648 -4.309 5.863 1 98.56 151 CYS A N 1
ATOM 1155 C CA . CYS A 1 151 ? -11.93 -5.227 4.766 1 98.56 151 CYS A CA 1
ATOM 1156 C C . CYS A 1 151 ? -12.68 -6.457 5.262 1 98.56 151 CYS A C 1
ATOM 1158 O O . CYS A 1 151 ? -13.633 -6.914 4.617 1 98.56 151 CYS A O 1
ATOM 1160 N N . GLU A 1 152 ? -12.203 -6.996 6.375 1 98.25 152 GLU A N 1
ATOM 1161 C CA . GLU A 1 152 ? -12.898 -8.141 6.961 1 98.25 152 GLU A CA 1
ATOM 1162 C C . GLU A 1 152 ? -14.336 -7.785 7.32 1 98.25 152 GLU A C 1
ATOM 1164 O O . GLU A 1 152 ? -15.266 -8.547 7.023 1 98.25 152 GLU A O 1
ATOM 1169 N N . ALA A 1 153 ? -14.539 -6.68 8 1 97.88 153 ALA A N 1
ATOM 1170 C CA . ALA A 1 153 ? -15.867 -6.242 8.414 1 97.88 153 ALA A CA 1
ATOM 1171 C C . ALA A 1 153 ? -16.781 -6.062 7.207 1 97.88 153 ALA A C 1
ATOM 1173 O O . ALA A 1 153 ? -17.938 -6.5 7.23 1 97.88 153 ALA A O 1
ATOM 1174 N N . VAL A 1 154 ? -16.312 -5.457 6.172 1 97.94 154 VAL A N 1
ATOM 1175 C CA . VAL A 1 154 ? -17.094 -5.219 4.965 1 97.94 154 VAL A CA 1
ATOM 1176 C C . VAL A 1 154 ? -17.438 -6.547 4.297 1 97.94 154 VAL A C 1
ATOM 1178 O O . VAL A 1 154 ? -18.547 -6.738 3.809 1 97.94 154 VAL A O 1
ATOM 1181 N N . ALA A 1 155 ? -16.453 -7.445 4.223 1 98.25 155 ALA A N 1
ATOM 1182 C CA . ALA A 1 155 ? -16.734 -8.773 3.672 1 98.25 155 ALA A CA 1
ATOM 1183 C C . ALA A 1 155 ? -17.891 -9.438 4.398 1 98.25 155 ALA A C 1
ATOM 1185 O O . ALA A 1 155 ? -18.781 -10.023 3.764 1 98.25 155 ALA A O 1
ATOM 1186 N N . ARG A 1 156 ? -17.859 -9.359 5.664 1 97.44 156 ARG A N 1
ATOM 1187 C CA . ARG A 1 156 ? -18.938 -9.922 6.469 1 97.44 156 ARG A CA 1
ATOM 1188 C C . ARG A 1 156 ? -20.266 -9.234 6.176 1 97.44 156 ARG A C 1
ATOM 1190 O O . ARG A 1 156 ? -21.297 -9.898 6.016 1 97.44 156 ARG A O 1
ATOM 1197 N N . GLU A 1 157 ? -20.25 -7.938 6.133 1 95.94 157 GLU A N 1
ATOM 1198 C CA . GLU A 1 157 ? -21.438 -7.156 5.863 1 95.94 157 GLU A CA 1
ATOM 1199 C C . GLU A 1 157 ? -22.031 -7.492 4.496 1 95.94 157 GLU A C 1
ATOM 1201 O O . GLU A 1 157 ? -23.25 -7.512 4.32 1 95.94 157 GLU A O 1
ATOM 1206 N N . MET A 1 158 ? -21.188 -7.812 3.59 1 95.56 158 MET A N 1
ATOM 1207 C CA . MET A 1 158 ? -21.594 -8.156 2.23 1 95.56 158 MET A CA 1
ATOM 1208 C C . MET A 1 158 ? -22.188 -9.562 2.182 1 95.56 158 MET A C 1
ATOM 1210 O O . MET A 1 158 ? -22.844 -9.93 1.204 1 95.56 158 MET A O 1
ATOM 1214 N N . GLY A 1 159 ? -21.922 -10.336 3.189 1 95.62 159 GLY A N 1
ATOM 1215 C CA . GLY A 1 159 ? -22.375 -11.719 3.195 1 95.62 159 GLY A CA 1
ATOM 1216 C C . GLY A 1 159 ? -21.422 -12.672 2.51 1 95.62 159 GLY A C 1
ATOM 1217 O O . GLY A 1 159 ? -21.828 -13.703 1.976 1 95.62 159 GLY A O 1
ATOM 1218 N N . ALA A 1 160 ? -20.172 -12.383 2.551 1 96.81 160 ALA A N 1
ATOM 1219 C CA . ALA A 1 160 ? -19.188 -13.188 1.819 1 96.81 160 ALA A CA 1
ATOM 1220 C C . ALA A 1 160 ? -18.688 -14.344 2.672 1 96.81 160 ALA A C 1
ATOM 1222 O O . ALA A 1 160 ? -18.031 -15.258 2.16 1 96.81 160 ALA A O 1
ATOM 1223 N N . THR A 1 161 ? -18.906 -14.375 3.955 1 96.25 161 THR A N 1
ATOM 1224 C CA . THR A 1 161 ? -18.312 -15.305 4.906 1 96.25 161 THR A CA 1
ATOM 1225 C C . THR A 1 161 ? -18.531 -16.75 4.473 1 96.25 161 THR A C 1
ATOM 1227 O O . THR A 1 161 ? -17.578 -17.531 4.367 1 96.25 161 THR A O 1
ATOM 1230 N N . PRO A 1 162 ? -19.797 -17.109 4.109 1 94.38 162 PRO A N 1
ATOM 1231 C CA . PRO A 1 162 ? -20.016 -18.516 3.736 1 94.38 162 PRO A CA 1
ATOM 1232 C C . PRO A 1 162 ? -19.438 -18.859 2.369 1 94.38 162 PRO A C 1
ATOM 1234 O O . PRO A 1 162 ? -19.344 -20.031 2.006 1 94.38 162 PRO A O 1
ATOM 1237 N N . LEU A 1 163 ? -19.062 -17.859 1.603 1 95.94 163 LEU A N 1
ATOM 1238 C CA . LEU A 1 163 ? -18.594 -18.094 0.239 1 95.94 163 LEU A CA 1
ATOM 1239 C C . LEU A 1 163 ? -17.078 -18.25 0.207 1 95.94 163 LEU A C 1
ATOM 1241 O O . LEU A 1 163 ? -16.531 -18.688 -0.804 1 95.94 163 LEU A O 1
ATOM 1245 N N . LEU A 1 164 ? -16.422 -17.906 1.333 1 96.75 164 LEU A N 1
ATOM 1246 C CA . LEU A 1 164 ? -14.969 -17.953 1.387 1 96.75 164 LEU A CA 1
ATOM 1247 C C . LEU A 1 164 ? -14.461 -19.391 1.324 1 96.75 164 LEU A C 1
ATOM 1249 O O . LEU A 1 164 ? -14.875 -20.234 2.119 1 96.75 164 LEU A O 1
ATOM 1253 N N . ARG A 1 165 ? -13.664 -19.609 0.309 1 95.44 165 ARG A N 1
ATOM 1254 C CA . ARG A 1 165 ? -12.906 -20.859 0.245 1 95.44 165 ARG A CA 1
ATOM 1255 C C . ARG A 1 165 ? -11.484 -20.656 0.753 1 95.44 165 ARG A C 1
ATOM 1257 O O . ARG A 1 165 ? -10.711 -19.906 0.163 1 95.44 165 ARG A O 1
ATOM 1264 N N . TRP A 1 166 ? -11.172 -21.281 1.858 1 92.81 166 TRP A N 1
ATOM 1265 C CA . TRP A 1 166 ? -9.867 -21.109 2.492 1 92.81 166 TRP A CA 1
ATOM 1266 C C . TRP A 1 166 ? -9.523 -22.312 3.363 1 92.81 166 TRP A C 1
ATOM 1268 O O . TRP A 1 166 ? -10.367 -23.203 3.566 1 92.81 166 TRP A O 1
ATOM 1278 N N . HIS A 1 167 ? -8.219 -22.359 3.678 1 88.88 167 HIS A N 1
ATOM 1279 C CA . HIS A 1 167 ? -7.766 -23.406 4.594 1 88.88 167 HIS A CA 1
ATOM 1280 C C . HIS A 1 167 ? -6.648 -22.891 5.496 1 88.88 167 HIS A C 1
ATOM 1282 O O . HIS A 1 167 ? -5.695 -22.266 5.023 1 88.88 167 HIS A O 1
ATOM 1288 N N . ARG A 1 168 ? -6.762 -22.984 6.777 1 81.06 168 ARG A N 1
ATOM 1289 C CA . ARG A 1 168 ? -5.809 -22.484 7.762 1 81.06 168 ARG A CA 1
ATOM 1290 C C . ARG A 1 168 ? -4.461 -23.188 7.637 1 81.06 168 ARG A C 1
ATOM 1292 O O . ARG A 1 168 ? -3.42 -22.594 7.934 1 81.06 168 ARG A O 1
ATOM 1299 N N . GLY A 1 169 ? -4.207 -24.078 6.836 1 67.75 169 GLY A N 1
ATOM 1300 C CA . GLY A 1 169 ? -2.98 -24.859 6.746 1 67.75 169 GLY A CA 1
ATOM 1301 C C . GLY A 1 169 ? -2.549 -25.453 8.078 1 67.75 169 GLY A C 1
ATOM 1302 O O . GLY A 1 169 ? -3.139 -25.141 9.117 1 67.75 169 GLY A O 1
ATOM 1303 N N . ASN A 1 170 ? -1.685 -26.422 8.195 1 59.78 170 ASN A N 1
ATOM 1304 C CA . ASN A 1 170 ? -1.187 -27.078 9.406 1 59.78 170 ASN A CA 1
ATOM 1305 C C . ASN A 1 170 ? -0.154 -26.219 10.117 1 59.78 170 ASN A C 1
ATOM 1307 O O . ASN A 1 170 ? 0.638 -25.516 9.477 1 59.78 170 ASN A O 1
ATOM 1311 N N . ALA A 1 171 ? -0.468 -25.75 11.422 1 52.59 171 ALA A N 1
ATOM 1312 C CA . ALA A 1 171 ? 0.429 -25 12.305 1 52.59 171 ALA A CA 1
ATOM 1313 C C . ALA A 1 171 ? 1.882 -25.422 12.086 1 52.59 171 ALA A C 1
ATOM 1315 O O . ALA A 1 171 ? 2.805 -24.688 12.445 1 52.59 171 ALA A O 1
ATOM 1316 N N . LYS A 1 172 ? 2.104 -26.562 11.703 1 51.12 172 LYS A N 1
ATOM 1317 C CA . LYS A 1 172 ? 3.48 -27.047 11.727 1 51.12 172 LYS A CA 1
ATOM 1318 C C . LYS A 1 172 ? 4.344 -26.297 10.719 1 51.12 172 LYS A C 1
ATOM 1320 O O . LYS A 1 172 ? 5.566 -26.469 10.688 1 51.12 172 LYS A O 1
ATOM 1325 N N . ASP A 1 173 ? 3.783 -25.719 9.797 1 49.62 173 ASP A N 1
ATOM 1326 C CA . ASP A 1 173 ? 4.629 -25.031 8.828 1 49.62 173 ASP A CA 1
ATOM 1327 C C . ASP A 1 173 ? 5.004 -23.641 9.32 1 49.62 173 ASP A C 1
ATOM 1329 O O . ASP A 1 173 ? 4.254 -23.016 10.086 1 49.62 173 ASP A O 1
ATOM 1333 N N . ASP A 1 174 ? 6.184 -23.406 9.719 1 46.78 174 ASP A N 1
ATOM 1334 C CA . ASP A 1 174 ? 6.852 -22.234 10.266 1 46.78 174 ASP A CA 1
ATOM 1335 C C . ASP A 1 174 ? 6.219 -20.953 9.734 1 46.78 174 ASP A C 1
ATOM 1337 O O . ASP A 1 174 ? 6.832 -19.875 9.805 1 46.78 174 ASP A O 1
ATOM 1341 N N . THR A 1 175 ? 5.195 -21.25 9.062 1 55 175 THR A N 1
ATOM 1342 C CA . THR A 1 175 ? 4.66 -20 8.523 1 55 175 THR A CA 1
ATOM 1343 C C . THR A 1 175 ? 3.527 -19.484 9.406 1 55 175 THR A C 1
ATOM 1345 O O . THR A 1 175 ? 2.842 -20.266 10.07 1 55 175 THR A O 1
ATOM 1348 N N . ARG A 1 176 ? 3.598 -18.297 9.688 1 62.62 176 ARG A N 1
ATOM 1349 C CA . ARG A 1 176 ? 2.551 -17.641 10.469 1 62.62 176 ARG A CA 1
ATOM 1350 C C . ARG A 1 176 ? 1.175 -18.188 10.102 1 62.62 176 ARG A C 1
ATOM 1352 O O . ARG A 1 176 ? 0.871 -18.391 8.922 1 62.62 176 ARG A O 1
ATOM 1359 N N . THR A 1 177 ? 0.517 -18.641 11.094 1 77.81 177 THR A N 1
ATOM 1360 C CA . THR A 1 177 ? -0.82 -19.188 10.93 1 77.81 177 THR A CA 1
ATOM 1361 C C . THR A 1 177 ? -1.763 -18.172 10.312 1 77.81 177 THR A C 1
ATOM 1363 O O . THR A 1 177 ? -1.865 -17.047 10.789 1 77.81 177 THR A O 1
ATOM 1366 N N . LEU A 1 178 ? -2.256 -18.516 9.219 1 85.31 178 LEU A N 1
ATOM 1367 C CA . LEU A 1 178 ? -3.234 -17.703 8.508 1 85.31 178 LEU A CA 1
ATOM 1368 C C . LEU A 1 178 ? -4.539 -17.625 9.297 1 85.31 178 LEU A C 1
ATOM 1370 O O . LEU A 1 178 ? -5.082 -18.641 9.711 1 85.31 178 LEU A O 1
ATOM 1374 N N . LEU A 1 179 ? -4.984 -16.422 9.555 1 89.75 179 LEU A N 1
ATOM 1375 C CA . LEU A 1 179 ? -6.254 -16.219 10.242 1 89.75 179 LEU A CA 1
ATOM 1376 C C . LEU A 1 179 ? -7.406 -16.125 9.242 1 89.75 179 LEU A C 1
ATOM 1378 O O . LEU A 1 179 ? -7.227 -15.633 8.125 1 89.75 179 LEU A O 1
ATOM 1382 N N . HIS A 1 180 ? -8.531 -16.641 9.695 1 93.31 180 HIS A N 1
ATOM 1383 C CA . HIS A 1 180 ? -9.758 -16.547 8.906 1 93.31 180 HIS A CA 1
ATOM 1384 C C . HIS A 1 180 ? -10.039 -15.109 8.492 1 93.31 180 HIS A C 1
ATOM 1386 O O . HIS A 1 180 ? -10.461 -14.859 7.359 1 93.31 180 HIS A O 1
ATOM 1392 N N . SER A 1 181 ? -9.781 -14.188 9.406 1 95 181 SER A N 1
ATOM 1393 C CA . SER A 1 181 ? -10.008 -12.766 9.172 1 95 181 SER A CA 1
ATOM 1394 C C . SER A 1 181 ? -9.164 -12.25 8.008 1 95 181 SER A C 1
ATOM 1396 O O . SER A 1 181 ? -9.617 -11.43 7.219 1 95 181 SER A O 1
ATOM 1398 N N . GLU A 1 182 ? -8.016 -12.727 7.93 1 94.56 182 GLU A N 1
ATOM 1399 C CA . GLU A 1 182 ? -7.113 -12.312 6.855 1 94.56 182 GLU A CA 1
ATOM 1400 C C . GLU A 1 182 ? -7.605 -12.812 5.5 1 94.56 182 GLU A C 1
ATOM 1402 O O . GLU A 1 182 ? -7.566 -12.078 4.512 1 94.56 182 GLU A O 1
ATOM 1407 N N . ALA A 1 183 ? -8.031 -14.047 5.5 1 96.5 183 ALA A N 1
ATOM 1408 C CA . ALA A 1 183 ? -8.562 -14.617 4.262 1 96.5 183 ALA A CA 1
ATOM 1409 C C . ALA A 1 183 ? -9.828 -13.883 3.822 1 96.5 183 ALA A C 1
ATOM 1411 O O . ALA A 1 183 ? -9.992 -13.57 2.641 1 96.5 183 ALA A O 1
ATOM 1412 N N . LEU A 1 184 ? -10.648 -13.609 4.773 1 97.69 184 LEU A N 1
ATOM 1413 C CA . LEU A 1 184 ? -11.898 -12.914 4.48 1 97.69 184 LEU A CA 1
ATOM 1414 C C . LEU A 1 184 ? -11.625 -11.508 3.949 1 97.69 184 LEU A C 1
ATOM 1416 O O . LEU A 1 184 ? -12.32 -11.039 3.045 1 97.69 184 LEU A O 1
ATOM 1420 N N . ALA A 1 185 ? -10.641 -10.852 4.484 1 98.31 185 ALA A N 1
ATOM 1421 C CA . ALA A 1 185 ? -10.289 -9.492 4.09 1 98.31 185 ALA A CA 1
ATOM 1422 C C . ALA A 1 185 ? -9.836 -9.438 2.633 1 98.31 185 ALA A C 1
ATOM 1424 O O . ALA A 1 185 ? -9.875 -8.383 2.002 1 98.31 185 ALA A O 1
ATOM 1425 N N . SER A 1 186 ? -9.5 -10.602 2.072 1 98.19 186 SER A N 1
ATOM 1426 C CA . SER A 1 186 ? -9.008 -10.625 0.699 1 98.19 186 SER A CA 1
ATOM 1427 C C . SER A 1 186 ? -10.148 -10.5 -0.301 1 98.19 186 SER A C 1
ATOM 1429 O O . SER A 1 186 ? -9.93 -10.18 -1.471 1 98.19 186 SER A O 1
ATOM 1431 N N . ILE A 1 187 ? -11.336 -10.727 0.117 1 98.38 187 ILE A N 1
ATOM 1432 C CA . ILE A 1 187 ? -12.461 -10.789 -0.811 1 98.38 187 ILE A CA 1
ATOM 1433 C C . ILE A 1 187 ? -12.797 -9.383 -1.314 1 98.38 187 ILE A C 1
ATOM 1435 O O . ILE A 1 187 ? -12.828 -9.148 -2.523 1 98.38 187 ILE A O 1
ATOM 1439 N N . PRO A 1 188 ? -13.016 -8.352 -0.425 1 98.44 188 PRO A N 1
ATOM 1440 C CA . PRO A 1 188 ? -13.297 -7.02 -0.969 1 98.44 188 PRO A CA 1
ATOM 1441 C C . PRO A 1 188 ? -12.141 -6.465 -1.803 1 98.44 188 PRO A C 1
ATOM 1443 O O . PRO A 1 188 ? -12.375 -5.738 -2.775 1 98.44 188 PRO A O 1
ATOM 1446 N N . ARG A 1 189 ? -10.945 -6.746 -1.377 1 98.56 189 ARG A N 1
ATOM 1447 C CA . ARG A 1 189 ? -9.797 -6.344 -2.18 1 98.56 189 ARG A CA 1
ATOM 1448 C C . ARG A 1 189 ? -9.859 -6.961 -3.574 1 98.56 189 ARG A C 1
ATOM 1450 O O . ARG A 1 189 ? -9.641 -6.273 -4.574 1 98.56 189 ARG A O 1
ATOM 1457 N N . SER A 1 190 ? -10.156 -8.227 -3.588 1 98.12 190 SER A N 1
ATOM 1458 C CA . SER A 1 190 ? -10.234 -8.953 -4.848 1 98.12 190 SER A CA 1
ATOM 1459 C C . SER A 1 190 ? -11.352 -8.398 -5.734 1 98.12 190 SER A C 1
ATOM 1461 O O . SER A 1 190 ? -11.188 -8.289 -6.949 1 98.12 190 SER A O 1
ATOM 1463 N N . ILE A 1 191 ? -12.469 -8.094 -5.188 1 97.19 191 ILE A N 1
ATOM 1464 C CA . ILE A 1 191 ? -13.586 -7.527 -5.938 1 97.19 191 ILE A CA 1
ATOM 1465 C C . ILE A 1 191 ? -13.18 -6.184 -6.535 1 97.19 191 ILE A C 1
ATOM 1467 O O . ILE A 1 191 ? -13.5 -5.891 -7.691 1 97.19 191 ILE A O 1
ATOM 1471 N N . THR A 1 192 ? -12.469 -5.395 -5.754 1 97.44 192 THR A N 1
ATOM 1472 C CA . THR A 1 192 ? -11.961 -4.125 -6.266 1 97.44 192 THR A CA 1
ATOM 1473 C C . THR A 1 192 ? -11.055 -4.352 -7.473 1 97.44 192 THR A C 1
ATOM 1475 O O . THR A 1 192 ? -11.203 -3.686 -8.5 1 97.44 192 THR A O 1
ATOM 1478 N N . GLY A 1 193 ? -10.133 -5.309 -7.258 1 96.38 193 GLY A N 1
ATOM 1479 C CA . GLY A 1 193 ? -9.266 -5.648 -8.367 1 96.38 193 GLY A CA 1
ATOM 1480 C C . GLY A 1 193 ? -10.016 -6.156 -9.586 1 96.38 193 GLY A C 1
ATOM 1481 O O . GLY A 1 193 ? -9.656 -5.836 -10.719 1 96.38 193 GLY A O 1
ATOM 1482 N N . LEU A 1 194 ? -11 -6.93 -9.391 1 94 194 LEU A N 1
ATOM 1483 C CA . LEU A 1 194 ? -11.828 -7.488 -10.453 1 94 194 LEU A CA 1
ATOM 1484 C C . LEU A 1 194 ? -12.547 -6.383 -11.219 1 94 194 LEU A C 1
ATOM 1486 O O . LEU A 1 194 ? -12.562 -6.391 -12.453 1 94 194 LEU A O 1
ATOM 1490 N N . LEU A 1 195 ? -13.125 -5.48 -10.547 1 92.38 195 LEU A N 1
ATOM 1491 C CA . LEU A 1 195 ? -13.82 -4.359 -11.164 1 92.38 195 LEU A CA 1
ATOM 1492 C C . LEU A 1 195 ? -12.859 -3.512 -11.992 1 92.38 195 LEU A C 1
ATOM 1494 O O . LEU A 1 195 ? -13.203 -3.068 -13.094 1 92.38 195 LEU A O 1
ATOM 1498 N N . TYR A 1 196 ? -11.766 -3.314 -11.469 1 92.31 196 TYR A N 1
ATOM 1499 C CA . TYR A 1 196 ? -10.742 -2.549 -12.172 1 92.31 196 TYR A CA 1
ATOM 1500 C C . TYR A 1 196 ? -10.344 -3.238 -13.469 1 92.31 196 TYR A C 1
ATOM 1502 O O . TYR A 1 196 ? -10.289 -2.604 -14.523 1 92.31 196 TYR A O 1
ATOM 1510 N N . LYS A 1 197 ? -10.078 -4.508 -13.406 1 87.81 197 LYS A N 1
ATOM 1511 C CA . LYS A 1 197 ? -9.578 -5.266 -14.547 1 87.81 197 LYS A CA 1
ATOM 1512 C C . LYS A 1 197 ? -10.672 -5.457 -15.602 1 87.81 197 LYS A C 1
ATOM 1514 O O . LYS A 1 197 ? -10.398 -5.418 -16.797 1 87.81 197 LYS A O 1
ATOM 1519 N N . GLN A 1 198 ? -11.883 -5.676 -15.18 1 83.75 198 GLN A N 1
ATOM 1520 C CA . GLN A 1 198 ? -12.93 -6.094 -16.109 1 83.75 198 GLN A CA 1
ATOM 1521 C C . GLN A 1 198 ? -13.797 -4.91 -16.531 1 83.75 198 GLN A C 1
ATOM 1523 O O . GLN A 1 198 ? -14.453 -4.953 -17.562 1 83.75 198 GLN A O 1
ATOM 1528 N N . ARG A 1 199 ? -13.797 -3.91 -15.711 1 85.06 199 ARG A N 1
ATOM 1529 C CA . ARG A 1 199 ? -14.664 -2.781 -16.031 1 85.06 199 ARG A CA 1
ATOM 1530 C C . ARG A 1 199 ? -13.852 -1.502 -16.203 1 85.06 199 ARG A C 1
ATOM 1532 O O . ARG A 1 199 ? -13.453 -1.165 -17.328 1 85.06 199 ARG A O 1
ATOM 1539 N N . SER A 1 200 ? -13.5 -0.867 -15.047 1 84.12 200 SER A N 1
ATOM 1540 C CA . SER A 1 200 ? -12.758 0.388 -15.141 1 84.12 200 SER A CA 1
ATOM 1541 C C . SER A 1 200 ? -12.25 0.838 -13.773 1 84.12 200 SER A C 1
ATOM 1543 O O . SER A 1 200 ? -12.688 0.321 -12.742 1 84.12 200 SER A O 1
ATOM 1545 N N . LEU A 1 201 ? -11.344 1.83 -13.867 1 87.31 201 LEU A N 1
ATOM 1546 C CA . LEU A 1 201 ? -10.852 2.467 -12.656 1 87.31 201 LEU A CA 1
ATOM 1547 C C . LEU A 1 201 ? -11.992 3.145 -11.898 1 87.31 201 LEU A C 1
ATOM 1549 O O . LEU A 1 201 ? -12.047 3.082 -10.664 1 87.31 201 LEU A O 1
ATOM 1553 N N . LEU A 1 202 ? -12.859 3.732 -12.633 1 85.19 202 LEU A N 1
ATOM 1554 C CA . LEU A 1 202 ? -13.977 4.449 -12.031 1 85.19 202 LEU A CA 1
ATOM 1555 C C . LEU A 1 202 ? -14.914 3.486 -11.312 1 85.19 202 LEU A C 1
ATOM 1557 O O . LEU A 1 202 ? -15.406 3.791 -10.219 1 85.19 202 LEU A O 1
ATOM 1561 N N . ALA A 1 203 ? -15.172 2.322 -11.93 1 87.38 203 ALA A N 1
ATOM 1562 C CA . ALA A 1 203 ? -16.031 1.322 -11.305 1 87.38 203 ALA A CA 1
ATOM 1563 C C . ALA A 1 203 ? -15.445 0.843 -9.984 1 87.38 203 ALA A C 1
ATOM 1565 O O . ALA A 1 203 ? -16.172 0.68 -8.992 1 87.38 203 ALA A O 1
ATOM 1566 N N . ALA A 1 204 ? -14.156 0.627 -9.984 1 93.38 204 ALA A N 1
ATOM 1567 C CA . ALA A 1 204 ? -13.469 0.228 -8.758 1 93.38 204 ALA A CA 1
ATOM 1568 C C . ALA A 1 204 ? -13.586 1.312 -7.691 1 93.38 204 ALA A C 1
ATOM 1570 O O . ALA A 1 204 ? -13.836 1.018 -6.523 1 93.38 204 ALA A O 1
ATOM 1571 N N . ARG A 1 205 ? -13.422 2.529 -8.102 1 93.25 205 ARG A N 1
ATOM 1572 C CA . ARG A 1 205 ? -13.5 3.656 -7.176 1 93.25 205 ARG A CA 1
ATOM 1573 C C . ARG A 1 205 ? -14.883 3.76 -6.555 1 93.25 205 ARG A C 1
ATOM 1575 O O . ARG A 1 205 ? -15.016 3.971 -5.348 1 93.25 205 ARG A O 1
ATOM 1582 N N . GLU A 1 206 ? -15.891 3.658 -7.387 1 90.31 206 GLU A N 1
ATOM 1583 C CA . GLU A 1 206 ? -17.266 3.76 -6.906 1 90.31 206 GLU A CA 1
ATOM 1584 C C . GLU A 1 206 ? -17.578 2.664 -5.887 1 90.31 206 GLU A C 1
ATOM 1586 O O . GLU A 1 206 ? -18.25 2.914 -4.883 1 90.31 206 GLU A O 1
ATOM 1591 N N . PHE A 1 207 ? -17.141 1.521 -6.203 1 93.75 207 PHE A N 1
ATOM 1592 C CA . PHE A 1 207 ? -17.312 0.414 -5.27 1 93.75 207 PHE A CA 1
ATOM 1593 C C . PHE A 1 207 ? -16.688 0.729 -3.924 1 93.75 207 PHE A C 1
ATOM 1595 O O . PHE A 1 207 ? -17.312 0.57 -2.877 1 93.75 207 PHE A O 1
ATOM 1602 N N . VAL A 1 208 ? -15.391 1.167 -3.9 1 97.06 208 VAL A N 1
ATOM 1603 C CA . VAL A 1 208 ? -14.656 1.463 -2.674 1 97.06 208 VAL A CA 1
ATOM 1604 C C . VAL A 1 208 ? -15.32 2.631 -1.945 1 97.06 208 VAL A C 1
ATOM 1606 O O . VAL A 1 208 ? -15.43 2.621 -0.717 1 97.06 208 VAL A O 1
ATOM 1609 N N . HIS A 1 209 ? -15.703 3.609 -2.701 1 93.5 209 HIS A N 1
ATOM 1610 C CA . HIS A 1 209 ? -16.375 4.746 -2.086 1 93.5 209 HIS A CA 1
ATOM 1611 C C . HIS A 1 209 ? -17.641 4.309 -1.354 1 93.5 209 HIS A C 1
ATOM 1613 O O . HIS A 1 209 ? -17.859 4.672 -0.193 1 93.5 209 HIS A O 1
ATOM 1619 N N . SER A 1 210 ? -18.484 3.498 -1.928 1 93.44 210 SER A N 1
ATOM 1620 C CA . SER A 1 210 ? -19.781 3.115 -1.403 1 93.44 210 SER A CA 1
ATOM 1621 C C . SER A 1 210 ? -19.656 2.229 -0.169 1 93.44 210 SER A C 1
ATOM 1623 O O . SER A 1 210 ? -20.406 2.375 0.794 1 93.44 210 SER A O 1
ATOM 1625 N N . TYR A 1 211 ? -18.672 1.358 -0.153 1 95.44 211 TYR A N 1
ATOM 1626 C CA . TYR A 1 211 ? -18.625 0.361 0.909 1 95.44 211 TYR A CA 1
ATOM 1627 C C . TYR A 1 211 ? -17.594 0.753 1.973 1 95.44 211 TYR A C 1
ATOM 1629 O O . TYR A 1 211 ? -17.672 0.279 3.109 1 95.44 211 TYR A O 1
ATOM 1637 N N . PHE A 1 212 ? -16.672 1.596 1.611 1 97.81 212 PHE A N 1
ATOM 1638 C CA . PHE A 1 212 ? -15.578 1.847 2.537 1 97.81 212 PHE A CA 1
ATOM 1639 C C . PHE A 1 212 ? -15.523 3.318 2.932 1 97.81 212 PHE A C 1
ATOM 1641 O O . PHE A 1 212 ? -15.539 3.646 4.121 1 97.81 212 PHE A O 1
ATOM 1648 N N . LEU A 1 213 ? -15.547 4.227 1.982 1 95.38 213 LEU A N 1
ATOM 1649 C CA . LEU A 1 213 ? -15.211 5.621 2.244 1 95.38 213 LEU A CA 1
ATOM 1650 C C . LEU A 1 213 ? -16.422 6.371 2.803 1 95.38 213 LEU A C 1
ATOM 1652 O O . LEU A 1 213 ? -16.266 7.469 3.352 1 95.38 213 LEU A O 1
ATOM 1656 N N . THR A 1 214 ? -17.594 5.836 2.707 1 91.38 214 THR A N 1
ATOM 1657 C CA . THR A 1 214 ? -18.781 6.445 3.279 1 91.38 214 THR A CA 1
ATOM 1658 C C . THR A 1 214 ? -18.922 6.074 4.754 1 91.38 214 THR A C 1
ATOM 1660 O O . THR A 1 214 ? -19.734 6.664 5.473 1 91.38 214 THR A O 1
ATOM 1663 N N . ARG A 1 215 ? -18.125 5.141 5.168 1 92.44 215 ARG A N 1
ATOM 1664 C CA . ARG A 1 215 ? -18.172 4.742 6.57 1 92.44 215 ARG A CA 1
ATOM 1665 C C . ARG A 1 215 ? -17.656 5.867 7.473 1 92.44 215 ARG A C 1
ATOM 1667 O O . ARG A 1 215 ? -16.719 6.578 7.113 1 92.44 215 ARG A O 1
ATOM 1674 N N . GLU A 1 216 ? -18.281 5.977 8.602 1 90.44 216 GLU A N 1
ATOM 1675 C CA . GLU A 1 216 ? -17.859 6.992 9.562 1 90.44 216 GLU A CA 1
ATOM 1676 C C . GLU A 1 216 ? -16.719 6.488 10.43 1 90.44 216 GLU A C 1
ATOM 1678 O O . GLU A 1 216 ? -16.828 5.453 11.086 1 90.44 216 GLU A O 1
ATOM 1683 N N . ILE A 1 217 ? -15.664 7.141 10.367 1 93.06 217 ILE A N 1
ATOM 1684 C CA . ILE A 1 217 ? -14.492 6.852 11.188 1 93.06 217 ILE A CA 1
ATOM 1685 C C . ILE A 1 217 ? -14.242 8 12.156 1 93.06 217 ILE A C 1
ATOM 1687 O O . ILE A 1 217 ? -14.375 9.172 11.789 1 93.06 217 ILE A O 1
ATOM 1691 N N . ASP A 1 218 ? -13.898 7.684 13.383 1 94.06 218 ASP A N 1
ATOM 1692 C CA . ASP A 1 218 ? -13.617 8.695 14.391 1 94.06 218 ASP A CA 1
ATOM 1693 C C . ASP A 1 218 ? -12.188 9.219 14.266 1 94.06 218 ASP A C 1
ATOM 1695 O O . ASP A 1 218 ? -11.305 8.836 15.031 1 94.06 218 ASP A O 1
ATOM 1699 N N . ILE A 1 219 ? -12.016 10.188 13.445 1 94.25 219 ILE A N 1
ATOM 1700 C CA . ILE A 1 219 ? -10.711 10.781 13.211 1 94.25 219 ILE A CA 1
ATOM 1701 C C . ILE A 1 219 ? -10.281 11.602 14.422 1 94.25 219 ILE A C 1
ATOM 1703 O O . ILE A 1 219 ? -9.094 11.68 14.742 1 94.25 219 ILE A O 1
ATOM 1707 N N . ARG A 1 220 ? -11.211 12.195 15.109 1 93.12 220 ARG A N 1
ATOM 1708 C CA . ARG A 1 220 ? -10.93 13 16.297 1 93.12 220 ARG A CA 1
ATOM 1709 C C . ARG A 1 220 ? -10.125 12.203 17.312 1 93.12 220 ARG A C 1
ATOM 1711 O O . ARG A 1 220 ? -9.18 12.727 17.906 1 93.12 220 ARG A O 1
ATOM 1718 N N . ALA A 1 221 ? -10.516 10.984 17.453 1 94.44 221 ALA A N 1
ATOM 1719 C CA . ALA A 1 221 ? -9.867 10.117 18.438 1 94.44 221 ALA A CA 1
ATOM 1720 C C . ALA A 1 221 ? -8.43 9.812 18.047 1 94.44 221 ALA A C 1
ATOM 1722 O O . ALA A 1 221 ? -7.613 9.43 18.875 1 94.44 221 ALA A O 1
ATOM 1723 N N . MET A 1 222 ? -8.109 10.016 16.797 1 93.81 222 MET A N 1
ATOM 1724 C CA . MET A 1 222 ? -6.77 9.727 16.312 1 93.81 222 MET A CA 1
ATOM 1725 C C . MET A 1 222 ? -5.836 10.906 16.531 1 93.81 222 MET A C 1
ATOM 1727 O O . MET A 1 222 ? -4.617 10.773 16.406 1 93.81 222 MET A O 1
ATOM 1731 N N . LEU A 1 223 ? -6.434 12.016 16.797 1 93 223 LEU A N 1
ATOM 1732 C CA . LEU A 1 223 ? -5.656 13.227 17.062 1 93 223 LEU A CA 1
ATOM 1733 C C . LEU A 1 223 ? -5.258 13.305 18.531 1 93 223 LEU A C 1
ATOM 1735 O O . LEU A 1 223 ? -6.094 13.617 19.391 1 93 223 LEU A O 1
ATOM 1739 N N . LYS A 1 224 ? -4 12.984 18.797 1 89.5 224 LYS A N 1
ATOM 1740 C CA . LYS A 1 224 ? -3.475 13.047 20.156 1 89.5 224 LYS A CA 1
ATOM 1741 C C . LYS A 1 224 ? -2.395 14.117 20.281 1 89.5 224 LYS A C 1
ATOM 1743 O O . LYS A 1 224 ? -1.503 14.203 19.438 1 89.5 224 LYS A O 1
ATOM 1748 N N . PHE A 1 225 ? -2.592 14.922 21.375 1 88.56 225 PHE A N 1
ATOM 1749 C CA . PHE A 1 225 ? -1.644 16.016 21.594 1 88.56 225 PHE A CA 1
ATOM 1750 C C . PHE A 1 225 ? -0.947 15.852 22.938 1 88.56 225 PHE A C 1
ATOM 1752 O O . PHE A 1 225 ? -1.605 15.758 23.984 1 88.56 225 PHE A O 1
ATOM 1759 N N . TYR A 1 226 ? 0.318 15.773 22.969 1 84.88 226 TYR A N 1
ATOM 1760 C CA . TYR A 1 226 ? 1.052 15.742 24.234 1 84.88 226 TYR A CA 1
ATOM 1761 C C . TYR A 1 226 ? 0.924 17.062 24.969 1 84.88 226 TYR A C 1
ATOM 1763 O O . TYR A 1 226 ? 0.667 17.094 26.172 1 84.88 226 TYR A O 1
ATOM 1771 N N . ASN A 1 227 ? 1.112 18.156 24.281 1 90.5 227 ASN A N 1
ATOM 1772 C CA . ASN A 1 227 ? 0.972 19.516 24.797 1 90.5 227 ASN A CA 1
ATOM 1773 C C . ASN A 1 227 ? 0.113 20.375 23.875 1 90.5 227 ASN A C 1
ATOM 1775 O O . ASN A 1 227 ? 0.638 21.109 23.031 1 90.5 227 ASN A O 1
ATOM 1779 N N . PRO A 1 228 ? -1.179 20.312 24.172 1 93.88 228 PRO A N 1
ATOM 1780 C CA . PRO A 1 228 ? -2.092 21.031 23.266 1 93.88 228 PRO A CA 1
ATOM 1781 C C . PRO A 1 228 ? -1.861 22.531 23.25 1 93.88 228 PRO A C 1
ATOM 1783 O O . PRO A 1 228 ? -2.049 23.188 22.219 1 93.88 228 PRO A O 1
ATOM 1786 N N . LYS A 1 229 ? -1.529 23.062 24.359 1 92.19 229 LYS A N 1
ATOM 1787 C CA . LYS A 1 229 ? -1.293 24.5 24.422 1 92.19 229 LYS A CA 1
ATOM 1788 C C . LYS A 1 229 ? -0.126 24.906 23.531 1 92.19 229 LYS A C 1
ATOM 1790 O O . LYS A 1 229 ? -0.211 25.891 22.797 1 92.19 229 LYS A O 1
ATOM 1795 N N . LYS A 1 230 ? 0.903 24.141 23.625 1 89.12 230 LYS A N 1
ATOM 1796 C CA . LYS A 1 230 ? 2.061 24.406 22.781 1 89.12 230 LYS A CA 1
ATOM 1797 C C . LYS A 1 230 ? 1.72 24.219 21.312 1 89.12 230 LYS A C 1
ATOM 1799 O O . LYS A 1 230 ? 2.113 25.031 20.469 1 89.12 230 LYS A O 1
ATOM 1804 N N . ALA A 1 231 ? 1.016 23.141 21.094 1 89.19 231 ALA A N 1
ATOM 1805 C CA . ALA A 1 231 ? 0.614 22.859 19.719 1 89.19 231 ALA A CA 1
ATOM 1806 C C . ALA A 1 231 ? -0.247 23.984 19.141 1 89.19 231 ALA A C 1
ATOM 1808 O O . ALA A 1 231 ? -0.09 24.359 17.984 1 89.19 231 ALA A O 1
ATOM 1809 N N . LEU A 1 232 ? -1.119 24.453 19.938 1 92.25 232 LEU A N 1
ATOM 1810 C CA . LEU A 1 232 ? -1.999 25.531 19.5 1 92.25 232 LEU A CA 1
ATOM 1811 C C . LEU A 1 232 ? -1.205 26.812 19.234 1 92.25 232 LEU A C 1
ATOM 1813 O O . LEU A 1 232 ? -1.474 27.516 18.266 1 92.25 232 LEU A O 1
ATOM 1817 N N . LEU A 1 233 ? -0.266 27.094 20.094 1 89.44 233 LEU A N 1
ATOM 1818 C CA . LEU A 1 233 ? 0.599 28.25 19.906 1 89.44 233 LEU A CA 1
ATOM 1819 C C . LEU A 1 233 ? 1.327 28.188 18.562 1 89.44 233 LEU A C 1
ATOM 1821 O O . LEU A 1 233 ? 1.387 29.172 17.828 1 89.44 233 LEU A O 1
ATOM 1825 N N . GLU A 1 234 ? 1.789 27 18.297 1 83.56 234 GLU A N 1
ATOM 1826 C CA . GLU A 1 234 ? 2.504 26.781 17.031 1 83.56 234 GLU A CA 1
ATOM 1827 C C . GLU A 1 234 ? 1.572 26.938 15.836 1 83.56 234 GLU A C 1
ATOM 1829 O O . GLU A 1 234 ? 1.958 27.5 14.812 1 83.56 234 GLU A O 1
ATOM 1834 N N . MET A 1 235 ? 0.418 26.469 16 1 85.62 235 MET A N 1
ATOM 1835 C CA . MET A 1 235 ? -0.562 26.531 14.914 1 85.62 235 MET A CA 1
ATOM 1836 C C . MET A 1 235 ? -0.956 27.969 14.609 1 85.62 235 MET A C 1
ATOM 1838 O O . MET A 1 235 ? -1.017 28.359 13.445 1 85.62 235 MET A O 1
ATOM 1842 N N . VAL A 1 236 ? -1.223 28.719 15.641 1 86.56 236 VAL A N 1
ATOM 1843 C CA . VAL A 1 236 ? -1.64 30.094 15.461 1 86.56 236 VAL A CA 1
ATOM 1844 C C . VAL A 1 236 ? -0.505 30.906 14.828 1 86.56 236 VAL A C 1
ATOM 1846 O O . VAL A 1 236 ? -0.747 31.781 13.992 1 86.56 236 VAL A O 1
ATOM 1849 N N . LYS A 1 237 ? 0.714 30.594 15.25 1 81.44 237 LYS A N 1
ATOM 1850 C CA . LYS A 1 237 ? 1.886 31.25 14.664 1 81.44 237 LYS A CA 1
ATOM 1851 C C . LYS A 1 237 ? 2.016 30.922 13.18 1 81.44 237 LYS A C 1
ATOM 1853 O O . LYS A 1 237 ? 2.33 31.797 12.375 1 81.44 237 LYS A O 1
ATOM 1858 N N . LYS A 1 238 ? 1.766 29.672 12.883 1 76.81 238 LYS A N 1
ATOM 1859 C CA . LYS A 1 238 ? 1.831 29.203 11.5 1 76.81 238 LYS A CA 1
ATOM 1860 C C . LYS A 1 238 ? 0.902 30.016 10.594 1 76.81 238 LYS A C 1
ATOM 1862 O O . LYS A 1 238 ? 1.247 30.312 9.453 1 76.81 238 LYS A O 1
ATOM 1867 N N . TYR A 1 239 ? -0.184 30.359 11.094 1 79.38 239 TYR A N 1
ATOM 1868 C CA . TYR A 1 239 ? -1.176 31.047 10.281 1 79.38 239 TYR A CA 1
ATOM 1869 C C . TYR A 1 239 ? -1.127 32.562 10.531 1 79.38 239 TYR A C 1
ATOM 1871 O O . TYR A 1 239 ? -2.049 33.281 10.156 1 79.38 239 TYR A O 1
ATOM 1879 N N . GLN A 1 240 ? -0.114 32.969 11.234 1 80.88 240 GLN A N 1
ATOM 1880 C CA . GLN A 1 240 ? 0.175 34.375 11.469 1 80.88 240 GLN A CA 1
ATOM 1881 C C . GLN A 1 240 ? -0.984 35.062 12.188 1 80.88 240 GLN A C 1
ATOM 1883 O O . GLN A 1 240 ? -1.423 36.156 11.781 1 80.88 240 GLN A O 1
ATOM 1888 N N . ARG A 1 241 ? -1.508 34.406 13.156 1 85.81 241 ARG A N 1
ATOM 1889 C CA . ARG A 1 241 ? -2.561 34.969 14 1 85.81 241 ARG A CA 1
ATOM 1890 C C . ARG A 1 241 ? -2.02 35.344 15.375 1 85.81 241 ARG A C 1
ATOM 1892 O O . ARG A 1 241 ? -0.887 35 15.719 1 85.81 241 ARG A O 1
ATOM 1899 N N . GLU A 1 242 ? -2.814 36.125 16.094 1 90.75 242 GLU A N 1
ATOM 1900 C CA . GLU A 1 242 ? -2.426 36.531 17.438 1 90.75 242 GLU A CA 1
ATOM 1901 C C . GLU A 1 242 ? -2.297 35.312 18.375 1 90.75 242 GLU A C 1
ATOM 1903 O O . GLU A 1 242 ? -3.086 34.375 18.281 1 90.75 242 GLU A O 1
ATOM 1908 N N . PRO A 1 243 ? -1.282 35.344 19.234 1 92.94 243 PRO A N 1
ATOM 1909 C CA . PRO A 1 243 ? -1.115 34.219 20.172 1 92.94 243 PRO A CA 1
ATOM 1910 C C . PRO A 1 243 ? -2.381 33.938 20.984 1 92.94 243 PRO A C 1
ATOM 1912 O O . PRO A 1 243 ? -3.104 34.875 21.344 1 92.94 243 PRO A O 1
ATOM 1915 N N . PRO A 1 244 ? -2.57 32.75 21.203 1 94.69 244 PRO A N 1
ATOM 1916 C CA . PRO A 1 244 ? -3.779 32.375 21.938 1 94.69 244 PRO A CA 1
ATOM 1917 C C . PRO A 1 244 ? -3.768 32.875 23.375 1 94.69 244 PRO A C 1
ATOM 1919 O O . PRO A 1 244 ? -2.721 32.875 24.031 1 94.69 244 PRO A O 1
ATOM 1922 N N . LYS A 1 245 ? -4.93 33.312 23.844 1 95.62 245 LYS A N 1
ATOM 1923 C CA . LYS A 1 245 ? -5.129 33.75 25.219 1 95.62 245 LYS A CA 1
ATOM 1924 C C . LYS A 1 245 ? -6.273 33 25.891 1 95.62 245 LYS A C 1
ATOM 1926 O O . LYS A 1 245 ? -7.348 32.844 25.297 1 95.62 245 LYS A O 1
ATOM 1931 N N . SER A 1 246 ? -5.922 32.469 27.031 1 95.56 246 SER A N 1
ATOM 1932 C CA . SER A 1 246 ? -6.945 31.766 27.781 1 95.56 246 SER A CA 1
ATOM 1933 C C . SER A 1 246 ? -7.766 32.719 28.641 1 95.56 246 SER A C 1
ATOM 1935 O O . SER A 1 246 ? -7.223 33.656 29.219 1 95.56 246 SER A O 1
ATOM 1937 N N . ARG A 1 247 ? -9.086 32.5 28.641 1 95.5 247 ARG A N 1
ATOM 1938 C CA . ARG A 1 247 ? -9.984 33.281 29.484 1 95.5 247 ARG A CA 1
ATOM 1939 C C . ARG A 1 247 ? -10.93 32.406 30.266 1 95.5 247 ARG A C 1
ATOM 1941 O O . ARG A 1 247 ? -11.484 31.438 29.719 1 95.5 247 ARG A O 1
ATOM 1948 N N . LEU A 1 248 ? -11.055 32.688 31.531 1 95.12 248 LEU A N 1
ATOM 1949 C CA . LEU A 1 248 ? -12.031 31.969 32.344 1 95.12 248 LEU A CA 1
ATOM 1950 C C . LEU A 1 248 ? -13.445 32.469 32.031 1 95.12 248 LEU A C 1
ATOM 1952 O O . LEU A 1 248 ? -13.75 33.656 32.188 1 95.12 248 LEU A O 1
ATOM 1956 N N . LEU A 1 249 ? -14.273 31.594 31.609 1 94.75 249 LEU A N 1
ATOM 1957 C CA . LEU A 1 249 ? -15.625 31.953 31.203 1 94.75 249 LEU A CA 1
ATOM 1958 C C . LEU A 1 249 ? -16.609 31.766 32.375 1 94.75 249 LEU A C 1
ATOM 1960 O O . LEU A 1 249 ? -17.547 32.562 32.531 1 94.75 249 LEU A O 1
ATOM 1964 N N . LYS A 1 250 ? -16.484 30.656 32.969 1 91.25 250 LYS A N 1
ATOM 1965 C CA . LYS A 1 250 ? -17.375 30.312 34.062 1 91.25 250 LYS A CA 1
ATOM 1966 C C . LYS A 1 250 ? -16.656 29.484 35.125 1 91.25 250 LYS A C 1
ATOM 1968 O O . LYS A 1 250 ? -15.711 28.766 34.812 1 91.25 250 LYS A O 1
ATOM 1973 N N . GLU A 1 251 ? -16.969 29.672 36.312 1 91.06 251 GLU A N 1
ATOM 1974 C CA . GLU A 1 251 ? -16.453 28.875 37.438 1 91.06 251 GLU A CA 1
ATOM 1975 C C . GLU A 1 251 ? -17.562 28.516 38.406 1 91.06 251 GLU A C 1
ATOM 1977 O O . GLU A 1 251 ? -18.422 29.359 38.719 1 91.06 251 GLU A O 1
ATOM 1982 N N . THR A 1 252 ? -17.688 27.281 38.625 1 87.19 252 THR A N 1
ATOM 1983 C CA . THR A 1 252 ? -18.672 26.844 39.625 1 87.19 252 THR A CA 1
ATOM 1984 C C . THR A 1 252 ? -18.016 26.031 40.719 1 87.19 252 THR A C 1
ATOM 1986 O O . THR A 1 252 ? -17.188 25.156 40.469 1 87.19 252 THR A O 1
ATOM 1989 N N . GLY A 1 253 ? -18.469 26.359 41.969 1 81.25 253 GLY A N 1
ATOM 1990 C CA . GLY A 1 253 ? -18.094 25.562 43.125 1 81.25 253 GLY A CA 1
ATOM 1991 C C . GLY A 1 253 ? -16.625 25.688 43.5 1 81.25 253 GLY A C 1
ATOM 1992 O O . GLY A 1 253 ? -16 24.719 43.906 1 81.25 253 GLY A O 1
ATOM 1993 N N . ARG A 1 254 ? -16.094 26.75 43.25 1 72.25 254 ARG A N 1
ATOM 1994 C CA . ARG A 1 254 ? -14.664 26.922 43.5 1 72.25 254 ARG A CA 1
ATOM 1995 C C . ARG A 1 254 ? -14.273 26.422 44.875 1 72.25 254 ARG A C 1
ATOM 1997 O O . ARG A 1 254 ? -13.211 25.828 45.062 1 72.25 254 ARG A O 1
ATOM 2004 N N . PHE A 1 255 ? -15.188 26.531 45.719 1 77.12 255 PHE A N 1
ATOM 2005 C CA . PHE A 1 255 ? -14.891 26.141 47.094 1 77.12 255 PHE A CA 1
ATOM 2006 C C . PHE A 1 255 ? -15.609 24.844 47.438 1 77.12 255 PHE A C 1
ATOM 2008 O O . PHE A 1 255 ? -15.797 24.547 48.625 1 77.12 255 PHE A O 1
ATOM 2015 N N . SER A 1 256 ? -15.984 24.266 46.375 1 81 256 SER A N 1
ATOM 2016 C CA . SER A 1 256 ? -16.641 22.984 46.625 1 81 256 SER A CA 1
ATOM 2017 C C . SER A 1 256 ? -15.688 21.828 46.344 1 81 256 SER A C 1
ATOM 2019 O O . SER A 1 256 ? -14.547 22.031 45.938 1 81 256 SER A O 1
ATOM 2021 N N . ASN A 1 257 ? -16.109 20.641 46.688 1 86.12 257 ASN A N 1
ATOM 2022 C CA . ASN A 1 257 ? -15.336 19.422 46.5 1 86.12 257 ASN A CA 1
ATOM 2023 C C . ASN A 1 257 ? -15.203 19.062 45.031 1 86.12 257 ASN A C 1
ATOM 2025 O O . ASN A 1 257 ? -14.328 18.281 44.656 1 86.12 257 ASN A O 1
ATOM 2029 N N . SER A 1 258 ? -15.992 19.703 44.219 1 86.94 258 SER A N 1
ATOM 2030 C CA . SER A 1 258 ? -15.969 19.375 42.812 1 86.94 258 SER A CA 1
ATOM 2031 C C . SER A 1 258 ? -16.031 20.641 41.938 1 86.94 2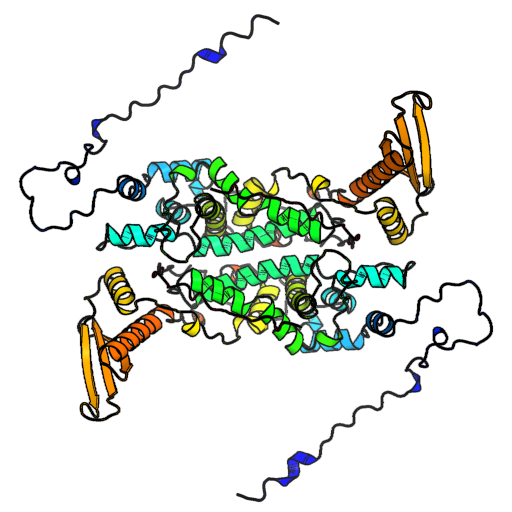58 SER A C 1
ATOM 2033 O O . SER A 1 258 ? -17 20.859 41.219 1 86.94 258 SER A O 1
ATOM 2035 N N . PRO A 1 259 ? -15 21.438 42 1 89.81 259 PRO A N 1
ATOM 2036 C CA . PRO A 1 259 ? -15.031 22.672 41.188 1 89.81 259 PRO A CA 1
ATOM 2037 C C . PRO A 1 259 ? -15.023 22.406 39.688 1 89.81 259 PRO A C 1
ATOM 2039 O O . PRO A 1 259 ? -14.492 21.375 39.25 1 89.81 259 PRO A O 1
ATOM 2042 N N . VAL A 1 260 ? -15.789 23.172 38.969 1 92.56 260 VAL A N 1
ATOM 2043 C CA . VAL A 1 260 ? -15.781 23.109 37.5 1 92.56 260 VAL A CA 1
ATOM 2044 C C . VAL A 1 260 ? -15.352 24.453 36.906 1 92.56 260 VAL A C 1
ATOM 2046 O O . VAL A 1 260 ? -15.93 25.484 37.25 1 92.56 260 VAL A O 1
ATOM 2049 N N . PHE A 1 261 ? -14.32 24.422 36.156 1 95.19 261 PHE A N 1
ATOM 2050 C CA . PHE A 1 261 ? -13.844 25.594 35.469 1 95.19 261 PHE A CA 1
ATOM 2051 C C . PHE A 1 261 ? -14.141 25.484 33.969 1 95.19 261 PHE A C 1
ATOM 2053 O O . PHE A 1 261 ? -13.977 24.422 33.375 1 95.19 261 PHE A O 1
ATOM 2060 N N . VAL A 1 262 ? -14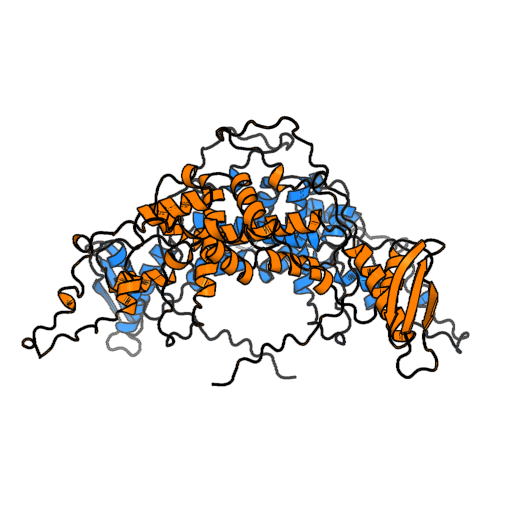.664 26.547 33.406 1 96.31 262 VAL A N 1
ATOM 2061 C CA . VAL A 1 262 ? -14.867 26.625 31.969 1 96.31 262 VAL A CA 1
ATOM 2062 C C . VAL A 1 262 ? -13.953 27.703 31.391 1 96.31 262 VAL A C 1
ATOM 2064 O O . VAL A 1 262 ? -14.016 28.875 31.797 1 96.31 262 VAL A O 1
ATOM 2067 N N . VAL A 1 263 ? -13.094 27.266 30.438 1 96.81 263 VAL A N 1
ATOM 2068 C CA . VAL A 1 263 ? -12.102 28.172 29.875 1 96.81 263 VAL A CA 1
ATOM 2069 C C . VAL A 1 263 ? -12.305 28.297 28.359 1 96.81 263 VAL A C 1
ATOM 2071 O O . VAL A 1 263 ? -12.625 27.312 27.688 1 96.81 263 VAL A O 1
ATOM 2074 N N . GLY A 1 264 ? -12.219 29.516 27.859 1 97.25 264 GLY A N 1
ATOM 2075 C CA . GLY A 1 264 ? -12.148 29.781 26.438 1 97.25 264 GLY A CA 1
ATOM 2076 C C . GLY A 1 264 ? -10.781 30.25 25.984 1 97.25 264 GLY A C 1
ATOM 2077 O O . GLY A 1 264 ? -10.109 30.984 26.688 1 97.25 264 GLY A O 1
ATOM 2078 N N . ILE A 1 265 ? -10.398 29.719 24.844 1 96.69 265 ILE A N 1
ATOM 2079 C CA . ILE A 1 265 ? -9.148 30.203 24.25 1 96.69 265 ILE A CA 1
ATOM 2080 C C . ILE A 1 265 ? -9.461 31.094 23.047 1 96.69 265 ILE A C 1
ATOM 2082 O O . ILE A 1 265 ? -10.258 30.734 22.172 1 96.69 265 ILE A O 1
ATOM 2086 N N . TYR A 1 266 ? -8.789 32.25 23.047 1 95.44 266 TYR A N 1
ATOM 2087 C CA . TYR A 1 266 ? -9.078 33.281 22.047 1 95.44 266 TYR A CA 1
ATOM 2088 C C . TYR A 1 266 ? -7.82 33.688 21.297 1 95.44 266 TYR A C 1
ATOM 2090 O O . TYR A 1 266 ? -6.719 33.656 21.844 1 95.44 266 TYR A O 1
ATOM 2098 N N . SER A 1 267 ? -7.922 33.906 20.031 1 93.62 267 SER A N 1
ATOM 2099 C CA . SER A 1 267 ? -6.953 34.625 19.234 1 93.62 267 SER A CA 1
ATOM 2100 C C . SER A 1 267 ? -7.531 35.969 18.734 1 93.62 267 SER A C 1
ATOM 2102 O O . SER A 1 267 ? -8.375 35.969 17.844 1 93.62 267 SER A O 1
ATOM 2104 N N . GLY A 1 268 ? -7.066 37.031 19.297 1 91.69 268 GLY A N 1
ATOM 2105 C CA . GLY A 1 268 ? -7.805 38.281 19.109 1 91.69 268 GLY A CA 1
ATOM 2106 C C . GLY A 1 268 ? -9.227 38.219 19.625 1 91.69 268 GLY A C 1
ATOM 2107 O O . GLY A 1 268 ? -9.453 37.844 20.781 1 91.69 268 GLY A O 1
ATOM 2108 N N . ALA A 1 269 ? -10.141 38.531 18.734 1 91.12 269 ALA A N 1
ATOM 2109 C CA . ALA A 1 269 ? -11.547 38.531 19.125 1 91.12 269 ALA A CA 1
ATOM 2110 C C . ALA A 1 269 ? -12.195 37.188 18.859 1 91.12 269 ALA A C 1
ATOM 2112 O O . ALA A 1 269 ? -13.281 36.875 19.359 1 91.12 269 ALA A O 1
ATOM 2113 N N . ASP A 1 270 ? -11.477 36.312 18.25 1 92.38 270 ASP A N 1
ATOM 2114 C CA . ASP A 1 270 ? -12.07 35.031 17.797 1 92.38 270 ASP A CA 1
ATOM 2115 C C . ASP A 1 270 ? -11.867 33.938 18.844 1 92.38 270 ASP A C 1
ATOM 2117 O O . ASP A 1 270 ? -10.734 33.688 19.281 1 92.38 270 ASP A O 1
ATOM 2121 N N . LYS A 1 271 ? -12.961 33.375 19.25 1 94.38 271 LYS A N 1
ATOM 2122 C CA . LYS A 1 271 ? -12.859 32.219 20.109 1 94.38 271 LYS A CA 1
ATOM 2123 C C . LYS A 1 271 ? -12.461 30.984 19.312 1 94.38 271 LYS A C 1
ATOM 2125 O O . LYS A 1 271 ? -13.18 30.547 18.406 1 94.38 271 LYS A O 1
ATOM 2130 N N . LEU A 1 272 ? -11.383 30.375 19.703 1 94.56 272 LEU A N 1
ATOM 2131 C CA . LEU A 1 272 ? -10.859 29.234 18.969 1 94.56 272 LEU A CA 1
ATOM 2132 C C . LEU A 1 272 ? -11.391 27.922 19.531 1 94.56 272 LEU A C 1
ATOM 2134 O O . LEU A 1 272 ? -11.586 26.969 18.797 1 94.56 272 LEU A O 1
ATOM 2138 N N . GLY A 1 273 ? -11.539 27.891 20.828 1 95.88 273 GLY A N 1
ATOM 2139 C CA . GLY A 1 273 ? -12 26.672 21.5 1 95.88 273 GLY A CA 1
ATOM 2140 C C . GLY A 1 273 ? -12.445 26.906 22.922 1 95.88 273 GLY A C 1
ATOM 2141 O O . GLY A 1 273 ? -12.312 28.016 23.453 1 95.88 273 GLY A O 1
ATOM 2142 N N . GLU A 1 274 ? -13.016 25.875 23.453 1 97.31 274 GLU A N 1
ATOM 2143 C CA . GLU A 1 274 ? -13.547 25.906 24.812 1 97.31 274 GLU A CA 1
ATOM 2144 C C . GLU A 1 274 ? -13.406 24.531 25.484 1 97.31 274 GLU A C 1
ATOM 2146 O O . GLU A 1 274 ? -13.438 23.5 24.812 1 97.31 274 GLU A O 1
ATOM 2151 N N . GLY A 1 275 ? -13.195 24.531 26.781 1 96.5 275 GLY A N 1
ATOM 2152 C CA . GLY A 1 275 ? -13.07 23.312 27.547 1 96.5 275 GLY A CA 1
ATOM 2153 C C . GLY A 1 275 ? -13.43 23.484 29.016 1 96.5 275 GLY A C 1
ATOM 2154 O O . GLY A 1 275 ? -13.508 24.609 29.516 1 96.5 275 GLY A O 1
ATOM 2155 N N . PHE A 1 276 ? -13.719 22.391 29.609 1 95.25 276 PHE A N 1
ATOM 2156 C CA . PHE A 1 276 ? -14.039 22.406 31.031 1 95.25 276 PHE A CA 1
ATOM 2157 C C . PHE A 1 276 ? -13.195 21.375 31.781 1 95.25 276 PHE A C 1
ATOM 2159 O O . PHE A 1 276 ? -12.633 20.469 31.172 1 95.25 276 PHE A O 1
ATOM 2166 N N . GLY A 1 277 ? -13.039 21.609 33.125 1 94.44 277 GLY A N 1
ATOM 2167 C CA . GLY A 1 277 ? -12.258 20.688 33.938 1 94.44 277 GLY A CA 1
ATOM 2168 C C . GLY A 1 277 ? -12.336 21 35.438 1 94.44 277 GLY A C 1
ATOM 2169 O O . GLY A 1 277 ? -12.883 22.031 35.812 1 94.44 277 GLY A O 1
ATOM 2170 N N . ALA A 1 278 ? -11.789 20.047 36.156 1 92.62 278 ALA A N 1
ATOM 2171 C CA . ALA A 1 278 ? -11.781 20.156 37.594 1 92.62 278 ALA A CA 1
ATOM 2172 C C . ALA A 1 278 ? -10.703 21.141 38.062 1 92.62 278 ALA A C 1
ATOM 2174 O O . ALA A 1 278 ? -10.711 21.594 39.219 1 92.62 278 ALA A O 1
ATOM 2175 N N . SER A 1 279 ? -9.789 21.484 37.188 1 92.94 279 SER A N 1
ATOM 2176 C CA . SER A 1 279 ? -8.773 22.5 37.438 1 92.94 279 SER A CA 1
ATOM 2177 C C . SER A 1 279 ? -8.641 23.438 36.25 1 92.94 279 SER A C 1
ATOM 2179 O O . SER A 1 279 ? -9.078 23.125 35.125 1 92.94 279 SER A O 1
ATOM 2181 N N . LEU A 1 280 ? -8.086 24.609 36.562 1 92.12 280 LEU A N 1
ATOM 2182 C CA . LEU A 1 280 ? -7.867 25.578 35.5 1 92.12 280 LEU A CA 1
ATOM 2183 C C . LEU A 1 280 ? -6.965 24.984 34.406 1 92.12 280 LEU A C 1
ATOM 2185 O O . LEU A 1 280 ? -7.223 25.172 33.219 1 92.12 280 LEU A O 1
ATOM 2189 N N . SER A 1 281 ? -5.922 24.281 34.844 1 94.25 281 SER A N 1
ATOM 2190 C CA . SER A 1 281 ? -4.977 23.672 33.906 1 94.25 281 SER A CA 1
ATOM 2191 C C . SER A 1 281 ? -5.66 22.641 33 1 94.25 281 SER A C 1
ATOM 2193 O O . SER A 1 281 ? -5.406 22.594 31.812 1 94.25 281 SER A O 1
ATOM 2195 N N . MET A 1 282 ? -6.496 21.891 33.594 1 94.88 282 MET A N 1
ATOM 2196 C CA . MET A 1 282 ? -7.223 20.875 32.844 1 94.88 282 MET A CA 1
ATOM 2197 C C . MET A 1 282 ? -8.18 21.531 31.859 1 94.88 282 MET A C 1
ATOM 2199 O O . MET A 1 282 ? -8.297 21.062 30.719 1 94.88 282 MET A O 1
ATOM 2203 N N . ALA A 1 283 ? -8.914 22.547 32.281 1 95.56 283 ALA A N 1
ATOM 2204 C CA . ALA A 1 283 ? -9.844 23.266 31.422 1 95.56 283 ALA A CA 1
ATOM 2205 C C . ALA A 1 283 ? -9.117 23.891 30.234 1 95.56 283 ALA A C 1
ATOM 2207 O O . ALA A 1 283 ? -9.602 23.844 29.109 1 95.56 283 ALA A O 1
ATOM 2208 N N . GLU A 1 284 ? -7.984 24.438 30.516 1 96.06 284 GLU A N 1
ATOM 2209 C CA . GLU A 1 284 ? -7.168 25.047 29.469 1 96.06 284 GLU A CA 1
ATOM 2210 C C . GLU A 1 284 ? -6.676 24 28.469 1 96.06 284 GLU A C 1
ATOM 2212 O O . GLU A 1 284 ? -6.648 24.25 27.266 1 96.06 284 GLU A O 1
ATOM 2217 N N . TYR A 1 285 ? -6.293 22.875 29 1 96.12 285 TYR A N 1
ATOM 2218 C CA . TYR A 1 285 ? -5.848 21.766 28.172 1 96.12 285 TYR A CA 1
ATOM 2219 C C . TYR A 1 285 ? -6.938 21.344 27.188 1 96.12 285 TYR A C 1
ATOM 2221 O O . TYR A 1 285 ? -6.691 21.25 25.984 1 96.12 285 TYR A O 1
ATOM 2229 N N . ARG A 1 286 ? -8.016 21.188 27.703 1 96.44 286 ARG A N 1
ATOM 2230 C CA . ARG A 1 286 ? -9.133 20.719 26.891 1 96.44 286 ARG A CA 1
ATOM 2231 C C . ARG A 1 286 ? -9.578 21.797 25.906 1 96.44 286 ARG A C 1
ATOM 2233 O O . ARG A 1 286 ? -10.008 21.484 24.797 1 96.44 286 ARG A O 1
ATOM 2240 N N . ALA A 1 287 ? -9.516 23.031 26.328 1 96.75 287 ALA A N 1
ATOM 2241 C CA . ALA A 1 287 ? -9.852 24.141 25.422 1 96.75 287 ALA A CA 1
ATOM 2242 C C . ALA A 1 287 ? -8.891 24.188 24.234 1 96.75 287 ALA A C 1
ATOM 2244 O O . ALA A 1 287 ? -9.305 24.422 23.109 1 96.75 287 ALA A O 1
ATOM 2245 N N . ALA A 1 288 ? -7.629 23.969 24.562 1 96.44 288 ALA A N 1
ATOM 2246 C CA . ALA A 1 288 ? -6.625 23.938 23.516 1 96.44 288 ALA A CA 1
ATOM 2247 C C . ALA A 1 288 ? -6.852 22.766 22.562 1 96.44 288 ALA A C 1
ATOM 2249 O O . ALA A 1 288 ? -6.742 22.922 21.344 1 96.44 288 ALA A O 1
ATOM 2250 N N . GLU A 1 289 ? -7.168 21.672 23.094 1 96.12 289 GLU A N 1
ATOM 2251 C CA . GLU A 1 289 ? -7.469 20.5 22.281 1 96.12 289 GLU A CA 1
ATOM 2252 C C . GLU A 1 289 ? -8.656 20.75 21.359 1 96.12 289 GLU A C 1
ATOM 2254 O O . GLU A 1 289 ? -8.625 20.391 20.172 1 96.12 289 GLU A O 1
ATOM 2259 N N . ASP A 1 290 ? -9.625 21.281 21.969 1 95.69 290 ASP A N 1
ATOM 2260 C CA . ASP A 1 290 ? -10.82 21.594 21.203 1 95.69 290 ASP A CA 1
ATOM 2261 C C . ASP A 1 290 ? -10.492 22.516 20.031 1 95.69 290 ASP A C 1
ATOM 2263 O O . ASP A 1 290 ? -10.984 22.312 18.922 1 95.69 290 ASP A O 1
ATOM 2267 N N . ALA A 1 291 ? -9.742 23.531 20.281 1 94.62 291 ALA A N 1
ATOM 2268 C CA . ALA A 1 291 ? -9.328 24.469 19.234 1 94.62 291 ALA A CA 1
ATOM 2269 C C . ALA A 1 291 ? -8.594 23.75 18.109 1 94.62 291 ALA A C 1
ATOM 2271 O O . ALA A 1 291 ? -8.859 23.984 16.938 1 94.62 291 ALA A O 1
ATOM 2272 N N . LEU A 1 292 ? -7.754 22.859 18.5 1 94.69 292 LEU A N 1
ATOM 2273 C CA . LEU A 1 292 ? -6.977 22.109 17.516 1 94.69 292 LEU A CA 1
ATOM 2274 C C . LEU A 1 292 ? -7.875 21.203 16.688 1 94.69 292 LEU A C 1
ATOM 2276 O O . LEU A 1 292 ? -7.723 21.109 15.469 1 94.69 292 LEU A O 1
ATOM 2280 N N . HIS A 1 293 ? -8.75 20.578 17.344 1 94.75 293 HIS A N 1
ATOM 2281 C CA . HIS A 1 293 ? -9.672 19.688 16.641 1 94.75 293 HIS A CA 1
ATOM 2282 C C . HIS A 1 293 ? -10.469 20.453 15.586 1 94.75 293 HIS A C 1
ATOM 2284 O O . HIS A 1 293 ? -10.703 19.938 14.492 1 94.75 293 HIS A O 1
ATOM 2290 N N . ARG A 1 294 ? -10.891 21.609 15.922 1 91.25 294 ARG A N 1
ATOM 2291 C CA . ARG A 1 294 ? -11.703 22.406 15.008 1 91.25 294 ARG A CA 1
ATOM 2292 C C . ARG A 1 294 ? -10.938 22.719 13.734 1 91.25 294 ARG A C 1
ATOM 2294 O O . ARG A 1 294 ? -11.523 22.797 12.648 1 91.25 294 ARG A O 1
ATOM 2301 N N . VAL A 1 295 ? -9.719 22.891 13.836 1 89.62 295 VAL A N 1
ATOM 2302 C CA . VAL A 1 295 ? -8.906 23.188 12.664 1 89.62 295 VAL A CA 1
ATOM 2303 C C . VAL A 1 295 ? -8.633 21.906 11.875 1 89.62 295 VAL A C 1
ATOM 2305 O O . VAL A 1 295 ? -8.953 21.828 10.688 1 89.62 295 VAL A O 1
ATOM 2308 N N . TYR A 1 296 ? -8.141 20.891 12.555 1 90.94 296 TYR A N 1
ATOM 2309 C CA . TYR A 1 296 ? -7.688 19.688 11.883 1 90.94 296 TYR A CA 1
ATOM 2310 C C . TYR A 1 296 ? -8.859 18.922 11.273 1 90.94 296 TYR A C 1
ATOM 2312 O O . TYR A 1 296 ? -8.695 18.234 10.266 1 90.94 296 TYR A O 1
ATOM 2320 N N . LEU A 1 297 ? -10.039 19.078 11.836 1 91.44 297 LEU A N 1
ATOM 2321 C CA . LEU A 1 297 ? -11.18 18.281 11.383 1 91.44 297 LEU A CA 1
ATOM 2322 C C . LEU A 1 297 ? -12.07 19.109 10.445 1 91.44 297 LEU A C 1
ATOM 2324 O O . LEU A 1 297 ? -13.172 18.672 10.102 1 91.44 297 LEU A O 1
ATOM 2328 N N . THR A 1 298 ? -11.578 20.281 10.133 1 87.44 298 THR A N 1
ATOM 2329 C CA . THR A 1 298 ? -12.297 21.047 9.125 1 87.44 298 THR A CA 1
ATOM 2330 C C . THR A 1 298 ? -12.398 20.266 7.82 1 87.44 298 THR A C 1
ATOM 2332 O O . THR A 1 298 ? -11.398 19.75 7.316 1 87.44 298 THR A O 1
ATOM 2335 N N . GLN A 1 299 ? -13.664 20.125 7.359 1 86.62 299 GLN A N 1
ATOM 2336 C CA . GLN A 1 299 ? -13.898 19.328 6.16 1 86.62 299 GLN A CA 1
ATOM 2337 C C . GLN A 1 299 ? -14.234 20.219 4.969 1 86.62 299 GLN A C 1
ATOM 2339 O O . GLN A 1 299 ? -14.945 21.219 5.109 1 86.62 299 GLN A O 1
ATOM 2344 N N . ARG A 1 300 ? -13.68 19.797 3.828 1 80.56 300 ARG A N 1
ATOM 2345 C CA . ARG A 1 300 ? -14.172 20.391 2.586 1 80.56 300 ARG A CA 1
ATOM 2346 C C . ARG A 1 300 ? -15.516 19.781 2.188 1 80.56 300 ARG A C 1
ATOM 2348 O O . ARG A 1 300 ? -15.719 18.562 2.314 1 80.56 300 ARG A O 1
ATOM 2355 N N . PRO A 1 301 ? -16.422 20.656 1.739 1 69.94 301 PRO A N 1
ATOM 2356 C CA . PRO A 1 301 ? -17.703 20.094 1.283 1 69.94 301 PRO A CA 1
ATOM 2357 C C . PRO A 1 301 ? -17.531 19.078 0.151 1 69.94 301 PRO A C 1
ATOM 2359 O O . PRO A 1 301 ? -16.672 19.25 -0.712 1 69.94 301 PRO A O 1
ATOM 2362 N N . ASN A 1 302 ? -18.266 18.062 0.211 1 66.94 302 ASN A N 1
ATOM 2363 C CA . ASN A 1 302 ? -18.156 16.938 -0.72 1 66.94 302 ASN A CA 1
ATOM 2364 C C . ASN A 1 302 ? -18.25 17.406 -2.17 1 66.94 302 ASN A C 1
ATOM 2366 O O . ASN A 1 302 ? -17.578 16.859 -3.045 1 66.94 302 ASN A O 1
ATOM 2370 N N . GLU A 1 303 ? -19.016 18.375 -2.395 1 60.72 303 GLU A N 1
ATOM 2371 C CA . GLU A 1 303 ? -19.234 18.875 -3.746 1 60.72 303 GLU A CA 1
ATOM 2372 C C . GLU A 1 303 ? -17.953 19.484 -4.328 1 60.72 303 GLU A C 1
ATOM 2374 O O . GLU A 1 303 ? -17.812 19.578 -5.547 1 60.72 303 GLU A O 1
ATOM 2379 N N . LEU A 1 304 ? -17.078 19.766 -3.484 1 51.94 304 LEU A N 1
ATOM 2380 C CA . LEU A 1 304 ? -15.867 20.438 -3.936 1 51.94 304 LEU A CA 1
ATOM 2381 C C . LEU A 1 304 ? -14.703 19.469 -4.023 1 51.94 304 LEU A C 1
ATOM 2383 O O . LEU A 1 304 ? -13.594 19.844 -4.414 1 51.94 304 LEU A O 1
ATOM 2387 N N . ILE A 1 305 ? -15.078 18.219 -3.762 1 55.62 305 ILE A N 1
ATOM 2388 C CA . ILE A 1 305 ? -14.008 17.219 -3.764 1 55.62 305 ILE A CA 1
ATOM 2389 C C . ILE A 1 305 ? -13.844 16.641 -5.168 1 55.62 305 ILE A C 1
ATOM 2391 O O . ILE A 1 305 ? -14.781 16.094 -5.734 1 55.62 305 ILE A O 1
ATOM 2395 N N . GLN A 1 306 ? -12.781 17 -5.891 1 50.97 306 GLN A N 1
ATOM 2396 C CA . GLN A 1 306 ? -12.391 16.391 -7.16 1 50.97 306 GLN A CA 1
ATOM 2397 C C . GLN A 1 306 ? -11.164 15.508 -6.996 1 50.97 306 GLN A C 1
ATOM 2399 O O . GLN A 1 306 ? -10.18 15.914 -6.371 1 50.97 306 GLN A O 1
ATOM 2404 N N . LEU A 1 307 ? -11.43 14.305 -7.324 1 61.59 307 LEU A N 1
ATOM 2405 C CA . LEU A 1 307 ? -10.336 13.352 -7.172 1 61.59 307 LEU A CA 1
ATOM 2406 C C . LEU A 1 307 ? -9.68 13.055 -8.516 1 61.59 307 LEU A C 1
ATOM 2408 O O . LEU A 1 307 ? -10.375 12.898 -9.523 1 61.59 307 LEU A O 1
ATOM 2412 N N . PRO A 1 308 ? -8.359 13.086 -8.555 1 50.28 308 PRO A N 1
ATOM 2413 C CA . PRO A 1 308 ? -7.672 12.758 -9.805 1 50.28 308 PRO A CA 1
ATOM 2414 C C . PRO A 1 308 ? -8.18 11.469 -10.438 1 50.28 308 PRO A C 1
ATOM 2416 O O . PRO A 1 308 ? -8.336 11.391 -11.664 1 50.28 308 PRO A O 1
ATOM 2419 N N . SER A 1 309 ? -8.492 10.492 -9.648 1 60.31 309 SER A N 1
ATOM 2420 C CA . SER A 1 309 ? -8.938 9.203 -10.172 1 60.31 309 SER A CA 1
ATOM 2421 C C . SER A 1 309 ? -10.32 9.305 -10.797 1 60.31 309 SER A C 1
ATOM 2423 O O . SER A 1 309 ? -10.734 8.422 -11.555 1 60.31 309 SER A O 1
ATOM 2425 N N . SER A 1 310 ? -11.023 10.375 -10.43 1 45.97 310 SER A N 1
ATOM 2426 C CA . SER A 1 310 ? -12.367 10.539 -10.961 1 45.97 310 SER A CA 1
ATOM 2427 C C . SER A 1 310 ? -12.344 11.156 -12.352 1 45.97 310 SER A C 1
ATOM 2429 O O . SER A 1 310 ? -13.336 11.102 -13.078 1 45.97 310 SER A O 1
ATOM 2431 N N . THR A 1 311 ? -11.336 11.898 -12.648 1 44.44 311 THR A N 1
ATOM 2432 C CA . THR A 1 311 ? -11.289 12.617 -13.914 1 44.44 311 THR A CA 1
ATOM 2433 C C . THR A 1 311 ? -10.82 11.703 -15.039 1 44.44 311 THR A C 1
ATOM 2435 O O . THR A 1 311 ? -10.68 12.141 -16.188 1 44.44 311 THR A O 1
ATOM 2438 N N . LEU A 1 312 ? -10.617 10.523 -14.719 1 47.34 312 LEU A N 1
ATOM 2439 C CA . LEU A 1 312 ? -10.133 9.594 -15.727 1 47.34 312 LEU A CA 1
ATOM 2440 C C . LEU A 1 312 ? -11.281 9.062 -16.578 1 47.34 312 LEU A C 1
ATOM 2442 O O . LEU A 1 312 ? -12.375 8.797 -16.062 1 47.34 312 LEU A O 1
ATOM 2446 N N . VAL A 1 313 ? -11.414 9.609 -17.797 1 41.06 313 VAL A N 1
ATOM 2447 C CA . VAL A 1 313 ? -12.406 9.375 -18.828 1 41.06 313 VAL A CA 1
ATOM 2448 C C . VAL A 1 313 ? -12.781 7.895 -18.875 1 41.06 313 VAL A C 1
ATOM 2450 O O . VAL A 1 313 ? -11.906 7.027 -18.797 1 41.06 313 VAL A O 1
ATOM 2453 N N . HIS A 1 314 ? -14.188 7.676 -18.719 1 39.16 314 HIS A N 1
ATOM 2454 C CA . HIS A 1 314 ? -15.094 6.527 -18.75 1 39.16 314 HIS A CA 1
ATOM 2455 C C . HIS A 1 314 ? -14.914 5.723 -20.031 1 39.16 314 HIS A C 1
ATOM 2457 O O . HIS A 1 314 ? -14.82 6.297 -21.109 1 39.16 314 HIS A O 1
ATOM 2463 N N . ARG A 1 315 ? -14.516 4.609 -20.047 1 38.16 315 ARG A N 1
ATOM 2464 C CA . ARG A 1 315 ? -14.977 3.803 -21.172 1 38.16 315 ARG A CA 1
ATOM 2465 C C . ARG A 1 315 ? -16.469 3.971 -21.391 1 38.16 315 ARG A C 1
ATOM 2467 O O . ARG A 1 315 ? -17.219 4.266 -20.453 1 38.16 315 ARG A O 1
ATOM 2474 N N . GLN A 1 316 ? -16.984 3.98 -22.719 1 31.97 316 GLN A N 1
ATOM 2475 C CA . GLN A 1 316 ? -18.312 4.199 -23.312 1 31.97 316 GLN A CA 1
ATOM 2476 C C . GLN A 1 316 ? -19.391 3.469 -22.531 1 31.97 316 GLN A C 1
ATOM 2478 O O . GLN A 1 316 ? -20.531 3.928 -22.469 1 31.97 316 GLN A O 1
ATOM 2483 N N . ASN A 1 317 ? -19.359 2.117 -22.406 1 30 317 ASN A N 1
ATOM 2484 C CA . ASN A 1 317 ? -20.656 1.455 -22.422 1 30 317 ASN A CA 1
ATOM 2485 C C . ASN A 1 317 ? -21.344 1.547 -21.062 1 30 317 ASN A C 1
ATOM 2487 O O . ASN A 1 317 ? -22.188 0.715 -20.734 1 30 317 ASN A O 1
ATOM 2491 N N . SER A 1 318 ? -20.906 2.051 -20.062 1 31.47 318 SER A N 1
ATOM 2492 C CA . SER A 1 318 ? -21.828 1.865 -18.938 1 31.47 318 SER A CA 1
ATOM 2493 C C . SER A 1 318 ? -23.094 2.693 -19.141 1 31.47 318 SER A C 1
ATOM 2495 O O . SER A 1 318 ? -23.078 3.727 -19.797 1 31.47 318 SER A O 1
ATOM 2497 N N . ILE A 1 319 ? -24.344 2.109 -18.891 1 31.25 319 ILE A N 1
ATOM 2498 C CA . ILE A 1 319 ? -25.75 2.508 -18.812 1 31.25 319 ILE A CA 1
ATOM 2499 C C . ILE A 1 319 ? -25.875 3.799 -18.016 1 31.25 319 ILE A C 1
ATOM 2501 O O . ILE A 1 319 ? -26.953 4.387 -17.938 1 31.25 319 ILE A O 1
ATOM 2505 N N . TYR A 1 320 ? -25.062 3.992 -16.891 1 31.56 320 TYR A N 1
ATOM 2506 C CA . TYR A 1 320 ? -25.484 5.238 -16.266 1 31.56 320 TYR A CA 1
ATOM 2507 C C . TYR A 1 320 ? -25.078 6.441 -17.094 1 31.56 320 TYR A C 1
ATOM 2509 O O . TYR A 1 320 ? -24.062 6.402 -17.797 1 31.56 320 TYR A O 1
ATOM 2517 N N . GLU A 1 321 ? -26.016 7.34 -17.484 1 29.17 321 GLU A N 1
ATOM 2518 C CA . GLU A 1 321 ? -25.922 8.555 -18.281 1 29.17 321 GLU A CA 1
ATOM 2519 C C . GLU A 1 321 ? -24.672 9.359 -17.922 1 29.17 321 GLU A C 1
ATOM 2521 O O . GLU A 1 321 ? -24.328 9.492 -16.75 1 29.17 321 GLU A O 1
ATOM 2526 N N . PRO A 1 322 ? -23.688 9.469 -18.844 1 31.66 322 PRO A N 1
ATOM 2527 C CA . PRO A 1 322 ? -22.578 10.422 -18.75 1 31.66 322 PRO A CA 1
ATOM 2528 C C . PRO A 1 322 ? -23 11.742 -18.094 1 31.66 322 PRO A C 1
ATOM 2530 O O . PRO A 1 322 ? -23.875 12.43 -18.594 1 31.66 322 PRO A O 1
ATOM 2533 N N . SER A 1 323 ? -23.344 11.82 -16.859 1 31.02 323 SER A N 1
ATOM 2534 C CA . SER A 1 323 ? -23.609 13.211 -16.516 1 31.02 323 SER A CA 1
ATOM 2535 C C . SER A 1 323 ? -22.594 14.148 -17.156 1 31.02 323 SER A C 1
ATOM 2537 O O . SER A 1 323 ? -21.453 13.75 -17.422 1 31.02 323 SER A O 1
ATOM 2539 N N . SER A 1 324 ? -23.078 15.367 -17.719 1 32.41 324 SER A N 1
ATOM 2540 C CA . SER A 1 324 ? -22.531 16.453 -18.516 1 32.41 324 SER A CA 1
ATOM 2541 C C . SER A 1 324 ? -21.109 16.797 -18.094 1 32.41 324 SER A C 1
ATOM 2543 O O . SER A 1 324 ? -20.25 17.094 -18.922 1 32.41 324 SER A O 1
ATOM 2545 N N . ALA A 1 325 ? -20.953 17.438 -16.875 1 28.73 325 ALA A N 1
ATOM 2546 C CA . ALA A 1 325 ? -19.984 18.516 -16.656 1 28.73 325 ALA A CA 1
ATOM 2547 C C . ALA A 1 325 ? -18.578 17.938 -16.438 1 28.73 325 ALA A C 1
ATOM 2549 O O . ALA A 1 325 ? -18.344 17.219 -15.461 1 28.73 325 ALA A O 1
ATOM 2550 N N . GLN A 1 326 ? -17.844 17.5 -17.375 1 33.25 326 GLN A N 1
ATOM 2551 C CA . GLN A 1 326 ? -16.391 17.375 -17.328 1 33.25 326 GLN A CA 1
ATOM 2552 C C . GLN A 1 326 ? -15.766 18.422 -16.422 1 33.25 326 GLN A C 1
ATOM 2554 O O . GLN A 1 326 ? -15.492 19.547 -16.844 1 33.25 326 GLN A O 1
ATOM 2559 N N . ALA A 1 327 ? -16.188 18.438 -15.203 1 31.09 327 ALA A N 1
ATOM 2560 C CA . ALA A 1 327 ? -15.578 19.516 -14.414 1 31.09 327 ALA A CA 1
ATOM 2561 C C . ALA A 1 327 ? -14.055 19.375 -14.383 1 31.09 327 ALA A C 1
ATOM 2563 O O . ALA A 1 327 ? -13.531 18.266 -14.219 1 31.09 327 ALA A O 1
ATOM 2564 N N . LYS A 1 328 ? -13.328 20.25 -15.031 1 30.83 328 LYS A N 1
ATOM 2565 C CA . LYS A 1 328 ? -11.891 20.484 -14.984 1 30.83 328 LYS A CA 1
ATOM 2566 C C . LYS A 1 328 ? -11.352 20.328 -13.562 1 30.83 328 LYS A C 1
ATOM 2568 O O . LYS A 1 328 ? -11.867 20.953 -12.633 1 30.83 328 LYS A O 1
ATOM 2573 N N . TYR A 1 329 ? -10.672 19.203 -13.273 1 34.53 329 TYR A N 1
ATOM 2574 C CA . TYR A 1 329 ? -10.062 19 -11.961 1 34.53 329 TYR A CA 1
ATOM 2575 C C . TYR A 1 329 ? -9.148 20.172 -11.609 1 34.53 329 TYR A C 1
ATOM 2577 O O . TYR A 1 329 ? -8.227 20.5 -12.367 1 34.53 329 TYR A O 1
ATOM 2585 N N . THR A 1 330 ? -9.578 21.047 -10.852 1 33.97 330 THR A N 1
ATOM 2586 C CA . THR A 1 330 ? -8.656 22 -10.234 1 33.97 330 THR A CA 1
ATOM 2587 C C . THR A 1 330 ? -8.141 21.453 -8.906 1 33.97 330 THR A C 1
ATOM 2589 O O . THR A 1 330 ? -8.922 21.141 -8.008 1 33.97 330 THR A O 1
ATOM 2592 N N . ALA A 1 331 ? -6.93 21 -8.875 1 35.62 331 ALA A N 1
ATOM 2593 C CA . ALA A 1 331 ? -6.32 20.516 -7.637 1 35.62 331 ALA A CA 1
ATOM 2594 C C . ALA A 1 331 ? -6.535 21.5 -6.492 1 35.62 331 ALA A C 1
ATOM 2596 O O . ALA A 1 331 ? -6.258 22.688 -6.629 1 35.62 331 ALA A O 1
ATOM 2597 N N . PRO A 1 332 ? -7.246 21.125 -5.531 1 34.62 332 PRO A N 1
ATOM 2598 C CA . PRO A 1 332 ? -7.336 22.078 -4.422 1 34.62 332 PRO A CA 1
ATOM 2599 C C . PRO A 1 332 ? -5.988 22.328 -3.76 1 34.62 332 PRO A C 1
ATOM 2601 O O . PRO A 1 332 ? -5.082 21.5 -3.842 1 34.62 332 PRO A O 1
ATOM 2604 N N . GLU A 1 333 ? -5.723 23.547 -3.301 1 33.5 333 GLU A N 1
ATOM 2605 C CA . GLU A 1 333 ? -4.508 23.984 -2.619 1 33.5 333 GLU A CA 1
ATOM 2606 C C . GLU A 1 333 ? -4.254 23.172 -1.358 1 33.5 333 GLU A C 1
ATOM 2608 O O . GLU A 1 333 ? -5.145 23.016 -0.519 1 33.5 333 GLU A O 1
ATOM 2613 N N . LEU A 1 334 ? -3.342 22.281 -1.39 1 34.59 334 LEU A N 1
ATOM 2614 C CA . LEU A 1 334 ? -2.914 21.516 -0.224 1 34.59 334 LEU A CA 1
ATOM 2615 C C . LEU A 1 334 ? -2.369 22.438 0.862 1 34.59 334 LEU A C 1
ATOM 2617 O O . LEU A 1 334 ? -1.515 23.281 0.592 1 34.59 334 LEU A O 1
ATOM 2621 N N . VAL A 1 335 ? -3.082 22.672 1.988 1 35.47 335 VAL A N 1
ATOM 2622 C CA . VAL A 1 335 ? -2.562 23.438 3.115 1 35.47 335 VAL A CA 1
ATOM 2623 C C . VAL A 1 335 ? -1.658 22.562 3.971 1 35.47 335 VAL A C 1
ATOM 2625 O O . VAL A 1 335 ? -1.993 21.406 4.25 1 35.47 335 VAL A O 1
ATOM 2628 N N . PRO A 1 336 ? -0.448 22.875 4.238 1 35 336 PRO A N 1
ATOM 2629 C CA . PRO A 1 336 ? 0.521 22.141 5.051 1 35 336 PRO A CA 1
ATOM 2630 C C . PRO A 1 336 ? 0.084 22 6.508 1 35 336 PRO A C 1
ATOM 2632 O O . PRO A 1 336 ? -0.243 23 7.156 1 35 336 PRO A O 1
ATOM 2635 N N . SER A 1 337 ? -0.489 20.906 6.965 1 37.19 337 SER A N 1
ATOM 2636 C CA . SER A 1 337 ? -1.004 20.844 8.328 1 37.19 337 SER A CA 1
ATOM 2637 C C . SER A 1 337 ? -0.059 20.078 9.242 1 37.19 337 SER A C 1
ATOM 2639 O O . SER A 1 337 ? -0.349 18.938 9.625 1 37.19 337 SER A O 1
ATOM 2641 N N . GLU A 1 338 ? 1.258 20.016 9.211 1 33.34 338 GLU A N 1
ATOM 2642 C CA . GLU A 1 338 ? 1.97 19.047 10.039 1 33.34 338 GLU A CA 1
ATOM 2643 C C . GLU A 1 338 ? 2.182 19.594 11.453 1 33.34 338 GLU A C 1
ATOM 2645 O O . GLU A 1 338 ? 2.738 20.672 11.633 1 33.34 338 GLU A O 1
ATOM 2650 N N . ILE A 1 339 ? 1.291 19.438 12.414 1 35.44 339 ILE A N 1
ATOM 2651 C CA . ILE A 1 339 ? 1.609 19.781 13.789 1 35.44 339 ILE A CA 1
ATOM 2652 C C . ILE A 1 339 ? 2.205 18.578 14.5 1 35.44 339 ILE A C 1
ATOM 2654 O O . ILE A 1 339 ? 1.901 17.422 14.148 1 35.44 339 ILE A O 1
ATOM 2658 N N . ILE A 1 340 ? 3.17 18.656 15.312 1 32.34 340 ILE A N 1
ATOM 2659 C CA . ILE A 1 340 ? 3.885 17.656 16.094 1 32.34 340 ILE A CA 1
ATOM 2660 C C . ILE A 1 340 ? 2.895 16.859 16.938 1 32.34 340 ILE A C 1
ATOM 2662 O O . ILE A 1 340 ? 2.123 17.438 17.719 1 32.34 340 ILE A O 1
ATOM 2666 N N . TYR A 1 341 ? 2.547 15.656 16.531 1 32.25 341 TYR A N 1
ATOM 2667 C CA . TYR A 1 341 ? 1.599 14.867 17.312 1 32.25 341 TYR A CA 1
ATOM 2668 C C . TYR A 1 341 ? 2.324 13.898 18.234 1 32.25 341 TYR A C 1
ATOM 2670 O O . TYR A 1 341 ? 3.465 13.508 17.969 1 32.25 341 TYR A O 1
ATOM 2678 N N . ALA A 1 342 ? 1.973 13.75 19.391 1 30.73 342 ALA A N 1
ATOM 2679 C CA . ALA A 1 342 ? 2.434 12.781 20.391 1 30.73 342 ALA A CA 1
ATOM 2680 C C . ALA A 1 342 ? 1.993 11.367 20.031 1 30.73 342 ALA A C 1
ATOM 2682 O O . ALA A 1 342 ? 0.863 11.164 19.578 1 30.73 342 ALA A O 1
ATOM 2683 N N . SER A 1 343 ? 2.844 10.461 19.656 1 29.86 343 SER A N 1
ATOM 2684 C CA . SER A 1 343 ? 2.57 9.047 19.422 1 29.86 343 SER A CA 1
ATOM 2685 C C . SER A 1 343 ? 2.021 8.375 20.688 1 29.86 343 SER A C 1
ATOM 2687 O O . SER A 1 343 ? 2.604 8.5 21.766 1 29.86 343 SER A O 1
ATOM 2689 N N . SER A 1 344 ? 0.84 8.133 20.844 1 28.47 344 SER A N 1
ATOM 2690 C CA . SER A 1 344 ? 0.323 7.312 21.938 1 28.47 344 SER A CA 1
ATOM 2691 C C . SER A 1 344 ? 0.938 5.918 21.922 1 28.47 344 SER A C 1
ATOM 2693 O O . SER A 1 344 ? 0.935 5.242 20.891 1 28.47 344 SER A O 1
ATOM 2695 N N . GLY A 1 345 ? 1.933 5.492 22.75 1 25.25 345 GLY A N 1
ATOM 2696 C CA . GLY A 1 345 ? 2.568 4.227 23.094 1 25.25 345 GLY A CA 1
ATOM 2697 C C . GLY A 1 345 ? 1.577 3.094 23.281 1 25.25 345 GLY A C 1
ATOM 2698 O O . GLY A 1 345 ? 1.89 1.934 23 1 25.25 345 GLY A O 1
ATOM 2699 N N . LYS A 1 346 ? 0.541 3.15 24.156 1 28.02 346 LYS A N 1
ATOM 2700 C CA . LYS A 1 346 ? 0.111 2.018 24.969 1 28.02 346 LYS A CA 1
ATOM 2701 C C . LYS A 1 346 ? -0.792 1.08 24.172 1 28.02 346 LYS A C 1
ATOM 2703 O O . LYS A 1 346 ? -2.002 1.032 24.406 1 28.02 346 LYS A O 1
ATOM 2708 N N . SER A 1 347 ? -0.909 0.848 22.938 1 25.52 347 SER A N 1
ATOM 2709 C CA . SER A 1 347 ? -1.864 -0.217 22.656 1 25.52 347 SER A CA 1
ATOM 2710 C C . SER A 1 347 ? -1.344 -1.57 23.125 1 25.52 347 SER A C 1
ATOM 2712 O O . SER A 1 347 ? -0.398 -2.113 22.547 1 25.52 347 SER A O 1
ATOM 2714 N N . GLY A 1 348 ? -1.333 -1.915 24.453 1 23.73 348 GLY A N 1
ATOM 2715 C CA . GLY A 1 348 ? -1.161 -3.143 25.219 1 23.73 348 GLY A CA 1
ATOM 2716 C C . GLY A 1 348 ? -2.045 -4.277 24.719 1 23.73 348 GLY A C 1
ATOM 2717 O O . GLY A 1 348 ? -3.225 -4.344 25.078 1 23.73 348 GLY A O 1
ATOM 2718 N N . VAL A 1 349 ? -2.213 -4.621 23.562 1 21.61 349 VAL A N 1
ATOM 2719 C CA . VAL A 1 349 ? -2.873 -5.91 23.406 1 21.61 349 VAL A CA 1
ATOM 2720 C C . VAL A 1 349 ? -2.033 -7.008 24.047 1 21.61 349 VAL A C 1
ATOM 2722 O O . VAL A 1 349 ? -0.891 -7.242 23.656 1 21.61 349 VAL A O 1
ATOM 2725 N N . SER A 1 350 ? -2.23 -7.305 25.406 1 22.95 350 SER A N 1
ATOM 2726 C CA . SER A 1 350 ? -1.89 -8.461 26.219 1 22.95 350 SER A CA 1
ATOM 2727 C C . SER A 1 350 ? -2.305 -9.766 25.531 1 22.95 350 SER A C 1
ATOM 2729 O O . SER A 1 350 ? -3.477 -9.945 25.203 1 22.95 350 SER A O 1
ATOM 2731 N N . LEU A 1 351 ? -1.541 -10.375 24.797 1 20.64 351 LEU A N 1
ATOM 2732 C CA . LEU A 1 351 ? -1.745 -11.781 24.469 1 20.64 351 LEU A CA 1
ATOM 2733 C C . LEU A 1 351 ? -1.838 -12.617 25.75 1 20.64 351 LEU A C 1
ATOM 2735 O O . LEU A 1 351 ? -0.977 -12.516 26.625 1 20.64 351 LEU A O 1
ATOM 2739 N N . ALA A 1 352 ? -3.062 -13.016 26.172 1 20.16 352 ALA A N 1
ATOM 2740 C CA . ALA A 1 352 ? -3.312 -14.031 27.188 1 20.16 352 ALA A CA 1
ATOM 2741 C C . ALA A 1 352 ? -2.342 -15.203 27.047 1 20.16 352 ALA A C 1
ATOM 2743 O O . ALA A 1 352 ? -2.064 -15.648 25.922 1 20.16 352 ALA A O 1
ATOM 2744 N N . ARG A 1 353 ? -1.467 -15.406 28.016 1 21.83 353 ARG A N 1
ATOM 2745 C CA . ARG A 1 353 ? -0.663 -16.547 28.469 1 21.83 353 ARG A CA 1
ATOM 2746 C C . ARG A 1 353 ? -1.485 -17.828 28.484 1 21.83 353 ARG A C 1
ATOM 2748 O O . ARG A 1 353 ? -2.496 -17.906 29.188 1 21.83 353 ARG A O 1
ATOM 2755 N N . SER A 1 354 ? -1.764 -18.547 27.453 1 19.05 354 SER A N 1
ATOM 2756 C CA . SER A 1 354 ? -1.953 -19.953 27.812 1 19.05 354 SER A CA 1
ATOM 2757 C C . SER A 1 354 ? -0.645 -20.594 28.266 1 19.05 354 SER A C 1
ATOM 2759 O O . SER A 1 354 ? 0.429 -20.219 27.781 1 19.05 354 SER A O 1
ATOM 2761 N N . MET B 1 1 ? 49.531 -3.449 -29.109 1 22.23 1 MET B N 1
ATOM 2762 C CA . MET B 1 1 ? 49.094 -3.389 -27.719 1 22.23 1 MET B CA 1
ATOM 2763 C C . MET B 1 1 ? 49.188 -1.965 -27.188 1 22.23 1 MET B C 1
ATOM 2765 O O . MET B 1 1 ? 48.406 -1.56 -26.344 1 22.23 1 MET B O 1
ATOM 2769 N N . HIS B 1 2 ? 50.344 -1.174 -27.281 1 23.27 2 HIS B N 1
ATOM 2770 C CA . HIS B 1 2 ? 50.875 -0.222 -26.312 1 23.27 2 HIS B CA 1
ATOM 2771 C C . HIS B 1 2 ? 50.219 1.14 -26.453 1 23.27 2 HIS B C 1
ATOM 2773 O O . HIS B 1 2 ? 50.094 1.872 -25.469 1 23.27 2 HIS B O 1
ATOM 2779 N N . HIS B 1 3 ? 50.125 1.728 -27.609 1 25.91 3 HIS B N 1
ATOM 2780 C CA . HIS B 1 3 ? 50.219 3.17 -27.812 1 25.91 3 HIS B CA 1
ATOM 2781 C C . HIS B 1 3 ? 48.938 3.861 -27.438 1 25.91 3 HIS B C 1
ATOM 2783 O O . HIS B 1 3 ? 48.812 5.086 -27.516 1 25.91 3 HIS B O 1
ATOM 2789 N N . VAL B 1 4 ? 47.812 3.141 -27.609 1 28.42 4 VAL B N 1
ATOM 2790 C CA . VAL B 1 4 ? 46.562 3.902 -27.672 1 28.42 4 VAL B CA 1
ATOM 2791 C C . VAL B 1 4 ? 46.25 4.477 -26.281 1 28.42 4 VAL B C 1
ATOM 2793 O O . VAL B 1 4 ? 45.125 4.832 -26 1 28.42 4 VAL B O 1
ATOM 2796 N N . HIS B 1 5 ? 47.219 4.465 -25.297 1 24.7 5 HIS B N 1
ATOM 2797 C CA . HIS B 1 5 ? 47.062 4.836 -23.891 1 24.7 5 HIS B CA 1
ATOM 2798 C C . HIS B 1 5 ? 46.719 6.32 -23.75 1 24.7 5 HIS B C 1
ATOM 2800 O O . HIS B 1 5 ? 46.312 6.773 -22.688 1 24.7 5 HIS B O 1
ATOM 2806 N N . ARG B 1 6 ? 47.25 7.211 -24.625 1 23.14 6 ARG B N 1
ATOM 2807 C CA . ARG B 1 6 ? 47.656 8.555 -24.219 1 23.14 6 ARG B CA 1
ATOM 2808 C C . ARG B 1 6 ? 46.438 9.469 -24.062 1 23.14 6 ARG B C 1
ATOM 2810 O O . ARG B 1 6 ? 46.438 10.352 -23.203 1 23.14 6 ARG B O 1
ATOM 2817 N N . ARG B 1 7 ? 45.594 9.555 -25.047 1 24.12 7 ARG B N 1
ATOM 2818 C CA . ARG B 1 7 ? 44.969 10.859 -25.25 1 24.12 7 ARG B CA 1
ATOM 2819 C C . ARG B 1 7 ? 43.906 11.141 -24.219 1 24.12 7 ARG B C 1
ATOM 2821 O O . ARG B 1 7 ? 43.25 12.188 -24.25 1 24.12 7 ARG B O 1
ATOM 2828 N N . LEU B 1 8 ? 43.344 10.07 -23.641 1 23.34 8 LEU B N 1
ATOM 2829 C CA . LEU B 1 8 ? 42.062 10.336 -22.984 1 23.34 8 LEU B CA 1
ATOM 2830 C C . LEU B 1 8 ? 42.25 11.227 -21.766 1 23.34 8 LEU B C 1
ATOM 2832 O O . LEU B 1 8 ? 41.312 11.461 -21.016 1 23.34 8 LEU B O 1
ATOM 2836 N N . LEU B 1 9 ? 43.5 11.602 -21.422 1 24.14 9 LEU B N 1
ATOM 2837 C CA . LEU B 1 9 ? 43.719 12.266 -20.156 1 24.14 9 LEU B CA 1
ATOM 2838 C C . LEU B 1 9 ? 43.125 13.672 -20.156 1 24.14 9 LEU B C 1
ATOM 2840 O O . LEU B 1 9 ? 42.875 14.25 -19.094 1 24.14 9 LEU B O 1
ATOM 2844 N N . THR B 1 10 ? 43.125 14.43 -21.203 1 24.89 10 THR B N 1
ATOM 2845 C CA . THR B 1 10 ? 43.312 15.867 -21.047 1 24.89 10 THR B CA 1
ATOM 2846 C C . THR B 1 10 ? 42.031 16.531 -20.594 1 24.89 10 THR B C 1
ATOM 2848 O O . THR B 1 10 ? 42.062 17.641 -20.047 1 24.89 10 THR B O 1
ATOM 2851 N N . THR B 1 11 ? 40.906 16.25 -21.188 1 25.81 11 THR B N 1
ATOM 2852 C CA . THR B 1 11 ? 39.938 17.344 -21.109 1 25.81 11 THR B CA 1
ATOM 2853 C C . THR B 1 11 ? 39.406 17.484 -19.688 1 25.81 11 THR B C 1
ATOM 2855 O O . THR B 1 11 ? 38.562 16.719 -19.266 1 25.81 11 THR B O 1
ATOM 2858 N N . ALA B 1 12 ? 40.219 17.766 -18.641 1 25.73 12 ALA B N 1
ATOM 2859 C CA . ALA B 1 12 ? 39.844 18.156 -17.281 1 25.73 12 ALA B CA 1
ATOM 2860 C C . ALA B 1 12 ? 38.875 19.328 -17.312 1 25.73 12 ALA B C 1
ATOM 2862 O O . ALA B 1 12 ? 39.219 20.438 -17.75 1 25.73 12 ALA B O 1
ATOM 2863 N N . ALA B 1 13 ? 37.625 19.109 -17.625 1 26.27 13 ALA B N 1
ATOM 2864 C CA . ALA B 1 13 ? 36.594 20.156 -17.672 1 26.27 13 ALA B CA 1
ATOM 2865 C C . ALA B 1 13 ? 36.75 21.141 -16.516 1 26.27 13 ALA B C 1
ATOM 2867 O O . ALA B 1 13 ? 37 20.734 -15.375 1 26.27 13 ALA B O 1
ATOM 2868 N N . ARG B 1 14 ? 37.094 22.391 -16.75 1 29.64 14 ARG B N 1
ATOM 2869 C CA . ARG B 1 14 ? 37.188 23.609 -15.945 1 29.64 14 ARG B CA 1
ATOM 2870 C C . ARG B 1 14 ? 35.969 23.719 -15.008 1 29.64 14 ARG B C 1
ATOM 2872 O O . ARG B 1 14 ? 34.812 23.734 -15.461 1 29.64 14 ARG B O 1
ATOM 2879 N N . LEU B 1 15 ? 36.031 23.25 -13.828 1 27.73 15 LEU B N 1
ATOM 2880 C CA . LEU B 1 15 ? 35.094 23.516 -12.727 1 27.73 15 LEU B CA 1
ATOM 2881 C C . LEU B 1 15 ? 34.812 25 -12.602 1 27.73 15 LEU B C 1
ATOM 2883 O O . LEU B 1 15 ? 35.719 25.812 -12.539 1 27.73 15 LEU B O 1
ATOM 2887 N N . PRO B 1 16 ? 33.812 25.547 -13.266 1 28.58 16 PRO B N 1
ATOM 2888 C CA . PRO B 1 16 ? 33.688 27 -13.094 1 28.58 16 PRO B CA 1
ATOM 2889 C C . PRO B 1 16 ? 33.938 27.453 -11.656 1 28.58 16 PRO B C 1
ATOM 2891 O O . PRO B 1 16 ? 33.656 26.719 -10.711 1 28.58 16 PRO B O 1
ATOM 2894 N N . ALA B 1 17 ? 34.969 28.25 -11.367 1 31.06 17 ALA B N 1
ATOM 2895 C CA . ALA B 1 17 ? 35.344 28.984 -10.156 1 31.06 17 ALA B CA 1
ATOM 2896 C C . ALA B 1 17 ? 34.125 29.734 -9.578 1 31.06 17 ALA B C 1
ATOM 2898 O O . ALA B 1 17 ? 33.594 30.656 -10.211 1 31.06 17 ALA B O 1
ATOM 2899 N N . VAL B 1 18 ? 33.25 29.109 -9.016 1 29.3 18 VAL B N 1
ATOM 2900 C CA . VAL B 1 18 ? 32.25 29.859 -8.273 1 29.3 18 VAL B CA 1
ATOM 2901 C C . VAL B 1 18 ? 32.938 30.906 -7.406 1 29.3 18 VAL B C 1
ATOM 2903 O O . VAL B 1 18 ? 33.844 30.609 -6.664 1 29.3 18 VAL B O 1
ATOM 2906 N N . SER B 1 19 ? 33 32.156 -7.812 1 29.91 19 SER B N 1
ATOM 2907 C CA . SER B 1 19 ? 33.594 33.281 -7.102 1 29.91 19 SER B CA 1
ATOM 2908 C C . SER B 1 19 ? 33.219 33.281 -5.625 1 29.91 19 SER B C 1
ATOM 2910 O O . SER B 1 19 ? 32.094 32.938 -5.273 1 29.91 19 SER B O 1
ATOM 2912 N N . PRO B 1 20 ? 34.156 33.25 -4.645 1 32.16 20 PRO B N 1
ATOM 2913 C CA . PRO B 1 20 ? 34 33.312 -3.191 1 32.16 20 PRO B CA 1
ATOM 2914 C C . PRO B 1 20 ? 33 34.406 -2.762 1 32.16 20 PRO B C 1
ATOM 2916 O O . PRO B 1 20 ? 32.625 34.5 -1.589 1 32.16 20 PRO B O 1
ATOM 2919 N N . ALA B 1 21 ? 32.906 35.438 -3.596 1 33.84 21 ALA B N 1
ATOM 2920 C CA . ALA B 1 21 ? 32.188 36.625 -3.143 1 33.84 21 ALA B CA 1
ATOM 2921 C C . ALA B 1 21 ? 30.75 36.312 -2.781 1 33.84 21 ALA B C 1
ATOM 2923 O O . ALA B 1 21 ? 30.109 37.031 -2.016 1 33.84 21 ALA B O 1
ATOM 2924 N N . SER B 1 22 ? 30.172 35.5 -3.627 1 32.09 22 SER B N 1
ATOM 2925 C CA . SER B 1 22 ? 28.734 35.375 -3.387 1 32.09 22 SER B CA 1
ATOM 2926 C C . SER B 1 22 ? 28.438 34.438 -2.23 1 32.09 22 SER B C 1
ATOM 2928 O O . SER B 1 22 ? 27.297 34 -2.035 1 32.09 22 SER B O 1
ATOM 2930 N N . LEU B 1 23 ? 29.516 33.75 -1.767 1 33.44 23 LEU B N 1
ATOM 2931 C CA . LEU B 1 23 ? 29.25 32.906 -0.605 1 33.44 23 LEU B CA 1
ATOM 2932 C C . LEU B 1 23 ? 28.953 33.75 0.626 1 33.44 23 LEU B C 1
ATOM 2934 O O . LEU B 1 23 ? 29.672 34.719 0.921 1 33.44 23 LEU B O 1
ATOM 2938 N N . PRO B 1 24 ? 27.797 33.875 1.063 1 33.81 24 PRO B N 1
ATOM 2939 C CA . PRO B 1 24 ? 27.688 34.656 2.303 1 33.81 24 PRO B CA 1
ATOM 2940 C C . PRO B 1 24 ? 28.828 34.344 3.283 1 33.81 24 PRO B C 1
ATOM 2942 O O . PRO B 1 24 ? 29.422 33.281 3.217 1 33.81 24 PRO B O 1
ATOM 2945 N N . ALA B 1 25 ? 29.469 35.406 3.906 1 36.59 25 ALA B N 1
ATOM 2946 C CA . ALA B 1 25 ? 30.594 35.406 4.848 1 36.59 25 ALA B CA 1
ATOM 2947 C C . ALA B 1 25 ? 30.422 34.344 5.918 1 36.59 25 ALA B C 1
ATOM 2949 O O . ALA B 1 25 ? 29.391 34.281 6.602 1 36.59 25 ALA B O 1
ATOM 2950 N N . PHE B 1 26 ? 30.891 33.156 5.773 1 40.97 26 PHE B N 1
ATOM 2951 C CA . PHE B 1 26 ? 31.156 32.281 6.914 1 40.97 26 PHE B CA 1
ATOM 2952 C C . PHE B 1 26 ? 32.406 32.75 7.668 1 40.97 26 PHE B C 1
ATOM 2954 O O . PHE B 1 26 ? 33.438 33.062 7.055 1 40.97 26 PHE B O 1
ATOM 2961 N N . PRO B 1 27 ? 32.031 32.75 9.008 1 40.47 27 PRO B N 1
ATOM 2962 C CA . PRO B 1 27 ? 30.828 32.375 9.758 1 40.47 27 PRO B CA 1
ATOM 2963 C C . PRO B 1 27 ? 29.781 33.5 9.766 1 40.47 27 PRO B C 1
ATOM 2965 O O . PRO B 1 27 ? 30.141 34.688 9.625 1 40.47 27 PRO B O 1
ATOM 2968 N N . PRO B 1 28 ? 28.609 33.219 9.578 1 38 28 PRO B N 1
ATOM 2969 C CA . PRO B 1 28 ? 27.672 34.344 9.711 1 38 28 PRO B CA 1
ATOM 2970 C C . PRO B 1 28 ? 27.844 35.125 11.008 1 38 28 PRO B C 1
ATOM 2972 O O . PRO B 1 28 ? 28.438 34.594 11.961 1 38 28 PRO B O 1
ATOM 2975 N N . LYS B 1 29 ? 27.531 36.312 11.031 1 39.84 29 LYS B N 1
ATOM 2976 C CA . LYS B 1 29 ? 27.734 37.25 12.148 1 39.84 29 LYS B CA 1
ATOM 2977 C C . LYS B 1 29 ? 27.328 36.594 13.469 1 39.84 29 LYS B C 1
ATOM 2979 O O . LYS B 1 29 ? 27.906 36.906 14.516 1 39.84 29 LYS B O 1
ATOM 2984 N N . GLU B 1 30 ? 26.328 35.719 13.312 1 39.62 30 GLU B N 1
ATOM 2985 C CA . GLU B 1 30 ? 25.812 35.125 14.539 1 39.62 30 GLU B CA 1
ATOM 2986 C C . GLU B 1 30 ? 26.828 34.156 15.148 1 39.62 30 GLU B C 1
ATOM 2988 O O . GLU B 1 30 ? 26.75 33.844 16.328 1 39.62 30 GLU B O 1
ATOM 2993 N N . ALA B 1 31 ? 27.719 33.688 14.312 1 38.31 31 ALA B N 1
ATOM 2994 C CA . ALA B 1 31 ? 28.812 32.875 14.852 1 38.31 31 ALA B CA 1
ATOM 2995 C C . ALA B 1 31 ? 29.828 33.75 15.57 1 38.31 31 ALA B C 1
ATOM 2997 O O . ALA B 1 31 ? 30.719 33.25 16.266 1 38.31 31 ALA B O 1
ATOM 2998 N N . LEU B 1 32 ? 29.938 34.969 15.109 1 35.44 32 LEU B N 1
ATOM 2999 C CA . LEU B 1 32 ? 30.938 35.844 15.711 1 35.44 32 LEU B CA 1
ATOM 3000 C C . LEU B 1 32 ? 30.5 36.281 17.109 1 35.44 32 LEU B C 1
ATOM 3002 O O . LEU B 1 32 ? 29.5 37 17.25 1 35.44 32 LEU B O 1
ATOM 3006 N N . LYS B 1 33 ? 30.734 35.438 18.172 1 37.41 33 LYS B N 1
ATOM 3007 C CA . LYS B 1 33 ? 30.672 35.75 19.594 1 37.41 33 LYS B CA 1
ATOM 3008 C C . LYS B 1 33 ? 31.516 36.969 19.922 1 37.41 33 LYS B C 1
ATOM 3010 O O . LYS B 1 33 ? 32.719 36.969 19.688 1 37.41 33 LYS B O 1
ATOM 3015 N N . THR B 1 34 ? 30.875 38.094 19.766 1 32.97 34 THR B N 1
ATOM 3016 C CA . THR B 1 34 ? 31.688 39.031 20.531 1 32.97 34 THR 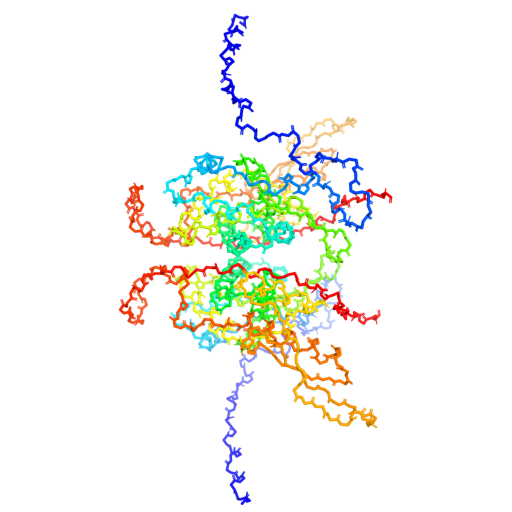B CA 1
ATOM 3017 C C . THR B 1 34 ? 31.672 38.656 22.016 1 32.97 34 THR B C 1
ATOM 3019 O O . THR B 1 34 ? 30.688 38.156 22.531 1 32.97 34 THR B O 1
ATOM 3022 N N . ALA B 1 35 ? 32.719 38.531 22.875 1 35.44 35 ALA B N 1
ATOM 3023 C CA . ALA B 1 35 ? 33.094 38.312 24.266 1 35.44 35 ALA B CA 1
ATOM 3024 C C . ALA B 1 35 ? 32.125 39 25.219 1 35.44 35 ALA B C 1
ATOM 3026 O O . ALA B 1 35 ? 32 38.625 26.391 1 35.44 35 ALA B O 1
ATOM 3027 N N . ALA B 1 36 ? 31.562 40.156 25 1 37 36 ALA B N 1
ATOM 3028 C CA . ALA B 1 36 ? 31.078 40.969 26.094 1 37 36 ALA B CA 1
ATOM 3029 C C . ALA B 1 36 ? 29.734 40.438 26.625 1 37 36 ALA B C 1
ATOM 3031 O O . ALA B 1 36 ? 29.391 40.656 27.781 1 37 36 ALA B O 1
ATOM 3032 N N . ASP B 1 37 ? 28.609 40.25 25.812 1 33.81 37 ASP B N 1
ATOM 3033 C CA . ASP B 1 37 ? 27.344 40.094 26.516 1 33.81 37 ASP B CA 1
ATOM 3034 C C . ASP B 1 37 ? 27.203 38.688 27.125 1 33.81 37 ASP B C 1
ATOM 3036 O O . ASP B 1 37 ? 26.844 37.75 26.438 1 33.81 37 ASP B O 1
ATOM 3040 N N . LYS B 1 38 ? 27.906 38.188 28.141 1 37.12 38 LYS B N 1
ATOM 3041 C CA . LYS B 1 38 ? 28.047 37.062 29.062 1 37.12 38 LYS B CA 1
ATOM 3042 C C . LYS B 1 38 ? 26.688 36.594 29.594 1 37.12 38 LYS B C 1
ATOM 3044 O O . LYS B 1 38 ? 26.562 35.5 30.109 1 37.12 38 LYS B O 1
ATOM 3049 N N . ASP B 1 39 ? 25.859 37.531 30.234 1 34.12 39 ASP B N 1
ATOM 3050 C CA . ASP B 1 39 ? 24.875 37.094 31.203 1 34.12 39 ASP B CA 1
ATOM 3051 C C . ASP B 1 39 ? 23.844 36.156 30.562 1 34.12 39 ASP B C 1
ATOM 3053 O O . ASP B 1 39 ? 23.578 35.062 31.094 1 34.12 39 ASP B O 1
ATOM 3057 N N . THR B 1 40 ? 22.453 36.625 30.406 1 33.78 40 THR B N 1
ATOM 3058 C CA . THR B 1 40 ? 21.188 35.938 30.531 1 33.78 40 THR B CA 1
ATOM 3059 C C . THR B 1 40 ? 20.906 35.062 29.312 1 33.78 40 THR B C 1
ATOM 3061 O O . THR B 1 40 ? 19.891 34.375 29.266 1 33.78 40 THR B O 1
ATOM 3064 N N . PHE B 1 41 ? 21.094 35.562 28.062 1 33.59 41 PHE B N 1
ATOM 3065 C CA . PHE B 1 41 ? 20.328 34.969 26.969 1 33.59 41 PHE B CA 1
ATOM 3066 C C . PHE B 1 41 ? 20.828 33.562 26.641 1 33.59 41 PHE B C 1
ATOM 3068 O O . PHE B 1 41 ? 22.031 33.344 26.469 1 33.59 41 PHE B O 1
ATOM 3075 N N . VAL B 1 42 ? 20.219 32.438 27.172 1 36.88 42 VAL B N 1
ATOM 3076 C CA . VAL B 1 42 ? 20.359 31.094 26.672 1 36.88 42 VAL B CA 1
ATOM 3077 C C . VAL B 1 42 ? 20.719 31.109 25.188 1 36.88 42 VAL B C 1
ATOM 3079 O O . VAL B 1 42 ? 19.922 31.562 24.359 1 36.88 42 VAL B O 1
ATOM 3082 N N . GLN B 1 43 ? 21.812 31.438 24.719 1 38.34 43 GLN B N 1
ATOM 3083 C CA . GLN B 1 43 ? 22.422 31.328 23.406 1 38.34 43 GLN B CA 1
ATOM 3084 C C . GLN B 1 43 ? 22.109 30 22.75 1 38.34 43 GLN B C 1
ATOM 3086 O O . GLN B 1 43 ? 22.422 28.938 23.281 1 38.34 43 GLN B O 1
ATOM 3091 N N . GLN B 1 44 ? 20.922 29.75 22.125 1 43.62 44 GLN B N 1
ATOM 3092 C CA . GLN B 1 44 ? 20.797 28.562 21.297 1 43.62 44 GLN B CA 1
ATOM 3093 C C . GLN B 1 44 ? 22.094 28.25 20.562 1 43.62 44 GLN B C 1
ATOM 3095 O O . GLN B 1 44 ? 22.625 29.109 19.859 1 43.62 44 GLN B O 1
ATOM 3100 N N . GLU B 1 45 ? 23.031 27.516 21.156 1 50 45 GLU B N 1
ATOM 3101 C CA . GLU B 1 45 ? 24.234 26.984 20.531 1 50 45 GLU B CA 1
ATOM 3102 C C . GLU B 1 45 ? 24.047 26.766 19.031 1 50 45 GLU B C 1
ATOM 3104 O O . GLU B 1 45 ? 23 26.281 18.609 1 50 45 GLU B O 1
ATOM 3109 N N . PHE B 1 46 ? 24.828 27.594 18.344 1 55.88 46 PHE B N 1
ATOM 3110 C CA . PHE B 1 46 ? 24.875 27.406 16.891 1 55.88 46 PHE B CA 1
ATOM 3111 C C . PHE B 1 46 ? 25 25.922 16.547 1 55.88 46 PHE B C 1
ATOM 3113 O O . PHE B 1 46 ? 25.938 25.25 16.984 1 55.88 46 PHE B O 1
ATOM 3120 N N . ASN B 1 47 ? 24 25.219 16.266 1 64.62 47 ASN B N 1
ATOM 3121 C CA . ASN B 1 47 ? 24.031 23.859 15.758 1 64.62 47 ASN B CA 1
ATOM 3122 C C . ASN B 1 47 ? 24.281 23.812 14.25 1 64.62 47 ASN B C 1
ATOM 3124 O O . ASN B 1 47 ? 23.359 24.047 13.461 1 64.62 47 ASN B O 1
ATOM 3128 N N . PRO B 1 48 ? 25.672 23.766 13.867 1 67.19 48 PRO B N 1
ATOM 3129 C CA . PRO B 1 48 ? 26 23.781 12.445 1 67.19 48 PRO B CA 1
ATOM 3130 C C . PRO B 1 48 ? 25.125 22.828 11.625 1 67.19 48 PRO B C 1
ATOM 3132 O O . PRO B 1 48 ? 24.781 23.125 10.484 1 67.19 48 PRO B O 1
ATOM 3135 N N . ASP B 1 49 ? 24.859 21.719 12.219 1 66.88 49 ASP B N 1
ATOM 3136 C CA . ASP B 1 49 ? 24.062 20.75 11.5 1 66.88 49 ASP B CA 1
ATOM 3137 C C . ASP B 1 49 ? 22.656 21.281 11.219 1 66.88 49 ASP B C 1
ATOM 3139 O O . ASP B 1 49 ? 22.125 21.094 10.117 1 66.88 49 ASP B O 1
ATOM 3143 N N . ALA B 1 50 ? 22.172 21.938 12.203 1 68.75 50 ALA B N 1
ATOM 3144 C CA . ALA B 1 50 ? 20.844 22.531 12.031 1 68.75 50 ALA B CA 1
ATOM 3145 C C . ALA B 1 50 ? 20.875 23.641 10.992 1 68.75 50 ALA B C 1
ATOM 3147 O O . ALA B 1 50 ? 19.953 23.75 10.172 1 68.75 50 ALA B O 1
ATOM 3148 N N . TRP B 1 51 ? 21.969 24.422 11.023 1 72 51 TRP B N 1
ATOM 3149 C CA . TRP B 1 51 ? 22.109 25.5 10.062 1 72 51 TRP B CA 1
ATOM 3150 C C . TRP B 1 51 ? 22.203 24.969 8.641 1 72 51 TRP B C 1
ATOM 3152 O O . TRP B 1 51 ? 21.562 25.484 7.723 1 72 51 TRP B O 1
ATOM 3162 N N . ALA B 1 52 ? 22.969 23.984 8.484 1 70.25 52 ALA B N 1
ATOM 3163 C CA . ALA B 1 52 ? 23.141 23.391 7.164 1 70.25 52 ALA B CA 1
ATOM 3164 C C . ALA B 1 52 ? 21.828 22.828 6.645 1 70.25 52 ALA B C 1
ATOM 3166 O O . ALA B 1 52 ? 21.5 22.969 5.461 1 70.25 52 ALA B O 1
ATOM 3167 N N . ALA B 1 53 ? 21.094 22.25 7.484 1 72.44 53 ALA B N 1
ATOM 3168 C CA . ALA B 1 53 ? 19.828 21.625 7.109 1 72.44 53 ALA B CA 1
ATOM 3169 C C . ALA B 1 53 ? 18.797 22.672 6.672 1 72.44 53 ALA B C 1
ATOM 3171 O O . ALA B 1 53 ? 17.906 22.375 5.875 1 72.44 53 ALA B O 1
ATOM 3172 N N . LEU B 1 54 ? 19.016 23.828 7.18 1 79.62 54 LEU B N 1
ATOM 3173 C CA . LEU B 1 54 ? 18.031 24.891 6.961 1 79.62 54 LEU B CA 1
ATOM 3174 C C . LEU B 1 54 ? 18.297 25.609 5.645 1 79.62 54 LEU B C 1
ATOM 3176 O O . LEU B 1 54 ? 17.438 26.344 5.148 1 79.62 54 LEU B O 1
ATOM 3180 N N . GLN B 1 55 ? 19.5 25.359 5.062 1 76.06 55 GLN B N 1
ATOM 3181 C CA . GLN B 1 55 ? 19.812 26.047 3.816 1 76.06 55 GLN B CA 1
ATOM 3182 C C . GLN B 1 55 ? 19.125 25.391 2.631 1 76.06 55 GLN B C 1
ATOM 3184 O O . GLN B 1 55 ? 19.344 24.203 2.354 1 76.06 55 GLN B O 1
ATOM 3189 N N . PRO B 1 56 ? 18.203 26.156 2.055 1 75.88 56 PRO B N 1
ATOM 3190 C CA . PRO B 1 56 ? 17.531 25.562 0.899 1 75.88 56 PRO B CA 1
ATOM 3191 C C . PRO B 1 56 ? 18.469 25.375 -0.296 1 75.88 56 PRO B C 1
ATOM 3193 O O . PRO B 1 56 ? 19.375 26.188 -0.505 1 75.88 56 PRO B O 1
ATOM 3196 N N . ALA B 1 57 ? 18.266 24.281 -0.927 1 85.25 57 ALA B N 1
ATOM 3197 C CA . ALA B 1 57 ? 18.938 24.141 -2.217 1 85.25 57 ALA B CA 1
ATOM 3198 C C . ALA B 1 57 ? 18.547 25.281 -3.16 1 85.25 57 ALA B C 1
ATOM 3200 O O . ALA B 1 57 ? 17.375 25.688 -3.209 1 85.25 57 ALA B O 1
ATOM 3201 N N . PRO B 1 58 ? 19.516 25.828 -3.844 1 88.19 58 PRO B N 1
ATOM 3202 C CA . PRO B 1 58 ? 19.172 26.891 -4.797 1 88.19 58 PRO B CA 1
ATOM 3203 C C . PRO B 1 58 ? 18.219 26.406 -5.887 1 88.19 58 PRO B C 1
ATOM 3205 O O . PRO B 1 58 ? 18.203 25.234 -6.23 1 88.19 58 PRO B O 1
ATOM 3208 N N . SER B 1 59 ? 17.5 27.344 -6.387 1 89.94 59 SER B N 1
ATOM 3209 C CA . SER B 1 59 ? 16.516 27.031 -7.43 1 89.94 59 SER B CA 1
ATOM 3210 C C . SER B 1 59 ? 17.188 26.422 -8.648 1 89.94 59 SER B C 1
ATOM 3212 O O . SER B 1 59 ? 16.609 25.578 -9.328 1 89.94 59 SER B O 1
ATOM 3214 N N . THR B 1 60 ? 18.406 26.844 -8.883 1 90.5 60 THR B N 1
ATOM 3215 C CA . THR B 1 60 ? 19.156 26.312 -10.023 1 90.5 60 THR B CA 1
ATOM 3216 C C . THR B 1 60 ? 19.391 24.812 -9.867 1 90.5 60 THR B C 1
ATOM 3218 O O . THR B 1 60 ? 19.344 24.062 -10.852 1 90.5 60 THR B O 1
ATOM 3221 N N . ALA B 1 61 ? 19.688 24.406 -8.656 1 92.69 61 ALA B N 1
ATOM 3222 C CA . ALA B 1 61 ? 19.922 22.984 -8.391 1 92.69 61 ALA B CA 1
ATOM 3223 C C . ALA B 1 61 ? 18.625 22.188 -8.594 1 92.69 61 ALA B C 1
ATOM 3225 O O . ALA B 1 61 ? 18.672 21.062 -9.094 1 92.69 61 ALA B O 1
ATOM 3226 N N . LEU B 1 62 ? 17.562 22.75 -8.219 1 93.81 62 LEU B N 1
ATOM 3227 C CA . LEU B 1 62 ? 16.266 22.094 -8.383 1 93.81 62 LEU B CA 1
ATOM 3228 C C . LEU B 1 62 ? 15.906 21.969 -9.859 1 93.81 62 LEU B C 1
ATOM 3230 O O . LEU B 1 62 ? 15.406 20.938 -10.297 1 93.81 62 LEU B O 1
ATOM 3234 N N . VAL B 1 63 ? 16.188 23.016 -10.602 1 89.69 63 VAL B N 1
ATOM 3235 C CA . VAL B 1 63 ? 15.938 23 -12.039 1 89.69 63 VAL B CA 1
ATOM 3236 C C . VAL B 1 63 ? 16.844 21.969 -12.719 1 89.69 63 VAL B C 1
ATOM 3238 O O . VAL B 1 63 ? 16.391 21.219 -13.586 1 89.69 63 VAL B O 1
ATOM 3241 N N . ALA B 1 64 ? 18.078 21.984 -12.312 1 91.38 64 ALA B N 1
ATOM 3242 C CA . ALA B 1 64 ? 19.016 21 -12.852 1 91.38 64 ALA B CA 1
ATOM 3243 C C . ALA B 1 64 ? 18.547 19.578 -12.562 1 91.38 64 ALA B C 1
ATOM 3245 O O . ALA B 1 64 ? 18.656 18.703 -13.414 1 91.38 64 ALA B O 1
ATOM 3246 N N . PHE B 1 65 ? 18.094 19.375 -11.43 1 94.25 65 PHE B N 1
ATOM 3247 C CA . PHE B 1 65 ? 17.578 18.062 -11.047 1 94.25 65 PHE B CA 1
ATOM 3248 C C . PHE B 1 65 ? 16.391 17.672 -11.922 1 94.25 65 PHE B C 1
ATOM 3250 O O . PHE B 1 65 ? 16.344 16.547 -12.43 1 94.25 65 PHE B O 1
ATOM 3257 N N . SER B 1 66 ? 15.438 18.531 -12.07 1 90.81 66 SER B N 1
ATOM 3258 C CA . SER B 1 66 ? 14.266 18.266 -12.906 1 90.81 66 SER B CA 1
ATOM 3259 C C . SER B 1 66 ? 14.672 17.906 -14.328 1 90.81 66 SER B C 1
ATOM 3261 O O . SER B 1 66 ? 14.062 17.031 -14.945 1 90.81 66 SER B O 1
ATOM 3263 N N . HIS B 1 67 ? 15.68 18.578 -14.828 1 89.12 67 HIS B N 1
ATOM 3264 C CA . HIS B 1 67 ? 16.188 18.281 -16.172 1 89.12 67 HIS B CA 1
ATOM 3265 C C . HIS B 1 67 ? 16.828 16.891 -16.219 1 89.12 67 HIS B C 1
ATOM 3267 O O . HIS B 1 67 ? 16.641 16.156 -17.172 1 89.12 67 HIS B O 1
ATOM 3273 N N . ARG B 1 68 ? 17.531 16.609 -15.266 1 89.12 68 ARG B N 1
ATOM 3274 C CA . ARG B 1 68 ? 18.25 15.336 -15.203 1 89.12 68 ARG B CA 1
ATOM 3275 C C . ARG B 1 68 ? 17.266 14.164 -15.234 1 89.12 68 ARG B C 1
ATOM 3277 O O . ARG B 1 68 ? 17.531 13.141 -15.867 1 89.12 68 ARG B O 1
ATOM 3284 N N . ILE B 1 69 ? 16.141 14.336 -14.547 1 88.06 69 ILE B N 1
ATOM 3285 C CA . ILE B 1 69 ? 15.227 13.211 -14.438 1 88.06 69 ILE B CA 1
ATOM 3286 C C . ILE B 1 69 ? 14.156 13.312 -15.523 1 88.06 69 ILE B C 1
ATOM 3288 O O . ILE B 1 69 ? 13.172 12.57 -15.5 1 88.06 69 ILE B O 1
ATOM 3292 N N . GLY B 1 70 ? 14.312 14.219 -16.406 1 82.69 70 GLY B N 1
ATOM 3293 C CA . GLY B 1 70 ? 13.469 14.32 -17.594 1 82.69 70 GLY B CA 1
ATOM 3294 C C . GLY B 1 70 ? 12.117 14.945 -17.312 1 82.69 70 GLY B C 1
ATOM 3295 O O . GLY B 1 70 ? 11.141 14.656 -18 1 82.69 70 GLY B O 1
ATOM 3296 N N . LEU B 1 71 ? 12.047 15.766 -16.25 1 82.25 71 LEU B N 1
ATOM 3297 C CA . LEU B 1 71 ? 10.742 16.297 -15.875 1 82.25 71 LEU B CA 1
ATOM 3298 C C . LEU B 1 71 ? 10.727 17.812 -15.977 1 82.25 71 LEU B C 1
ATOM 3300 O O . LEU B 1 71 ? 9.805 18.469 -15.477 1 82.25 71 LEU B O 1
ATOM 3304 N N . ALA B 1 72 ? 11.711 18.391 -16.578 1 79.62 72 ALA B N 1
ATOM 3305 C CA . ALA B 1 72 ? 11.852 19.844 -16.656 1 79.62 72 ALA B CA 1
ATOM 3306 C C . ALA B 1 72 ? 10.641 20.484 -17.344 1 79.62 72 ALA B C 1
ATOM 3308 O O . ALA B 1 72 ? 10.188 21.547 -16.938 1 79.62 72 ALA B O 1
ATOM 3309 N N . SER B 1 73 ? 10.086 19.797 -18.297 1 75.31 73 SER B N 1
ATOM 3310 C CA . SER B 1 73 ? 8.969 20.359 -19.062 1 75.31 73 SER B CA 1
ATOM 3311 C C . SER B 1 73 ? 7.656 20.203 -18.297 1 75.31 73 SER B C 1
ATOM 3313 O O . SER B 1 73 ? 6.668 20.859 -18.625 1 75.31 73 SER B O 1
ATOM 3315 N N . LEU B 1 74 ? 7.773 19.469 -17.281 1 72.88 74 LEU B N 1
ATOM 3316 C CA . LEU B 1 74 ? 6.52 19.109 -16.625 1 72.88 74 LEU B CA 1
ATOM 3317 C C . LEU B 1 74 ? 6.297 19.984 -15.383 1 72.88 74 LEU B C 1
ATOM 3319 O O . LEU B 1 74 ? 5.168 20.109 -14.906 1 72.88 74 LEU B O 1
ATOM 3323 N N . PHE B 1 75 ? 7.41 20.453 -14.922 1 73.38 75 PHE B N 1
ATOM 3324 C CA . PHE B 1 75 ? 7.262 21.219 -13.688 1 73.38 75 PHE B CA 1
ATOM 3325 C C . PHE B 1 75 ? 7.496 22.703 -13.938 1 73.38 75 PHE B C 1
ATOM 3327 O O . PHE B 1 75 ? 8.492 23.094 -14.555 1 73.38 75 PHE B O 1
ATOM 3334 N N . ASP B 1 76 ? 6.52 23.422 -13.57 1 68.75 76 ASP B N 1
ATOM 3335 C CA . ASP B 1 76 ? 6.52 24.844 -13.875 1 68.75 76 ASP B CA 1
ATOM 3336 C C . ASP B 1 76 ? 7.324 25.625 -12.836 1 68.75 76 ASP B C 1
ATOM 3338 O O . ASP B 1 76 ? 7.777 26.734 -13.109 1 68.75 76 ASP B O 1
ATOM 3342 N N . SER B 1 77 ? 7.461 25.031 -11.75 1 83.5 77 SER B N 1
ATOM 3343 C CA . SER B 1 77 ? 8.062 25.828 -10.68 1 83.5 77 SER B CA 1
ATOM 3344 C C . SER B 1 77 ? 9.055 24.984 -9.875 1 83.5 77 SER B C 1
ATOM 3346 O O . SER B 1 77 ? 8.797 23.828 -9.57 1 83.5 77 SER B O 1
ATOM 3348 N N . PRO B 1 78 ? 10.219 25.625 -9.625 1 88.56 78 PRO B N 1
ATOM 3349 C CA . PRO B 1 78 ? 11.172 24.938 -8.734 1 88.56 78 PRO B CA 1
ATOM 3350 C C . PRO B 1 78 ? 10.57 24.625 -7.371 1 88.56 78 PRO B C 1
ATOM 3352 O O . PRO B 1 78 ? 11.023 23.688 -6.703 1 88.56 78 PRO B O 1
ATOM 3355 N N . ASP B 1 79 ? 9.516 25.297 -7.117 1 90.62 79 ASP B N 1
ATOM 3356 C CA . ASP B 1 79 ? 8.891 25.109 -5.812 1 90.62 79 ASP B CA 1
ATOM 3357 C C . ASP B 1 79 ? 8.219 23.734 -5.719 1 90.62 79 ASP B C 1
ATOM 3359 O O . ASP B 1 79 ? 8.172 23.125 -4.648 1 90.62 79 ASP B O 1
ATOM 3363 N N . THR B 1 80 ? 7.785 23.297 -6.84 1 92.31 80 THR B N 1
ATOM 3364 C CA . THR B 1 80 ? 7.164 21.984 -6.871 1 92.31 80 THR B CA 1
ATOM 3365 C C . THR B 1 80 ? 8.195 20.891 -6.59 1 92.31 80 THR B C 1
ATOM 3367 O O . THR B 1 80 ? 7.918 19.938 -5.852 1 92.31 80 THR B O 1
ATOM 3370 N N . ILE B 1 81 ? 9.305 21.094 -7.117 1 93.06 81 ILE B N 1
ATOM 3371 C CA . ILE B 1 81 ? 10.375 20.125 -6.895 1 93.06 81 ILE B CA 1
ATOM 3372 C C . ILE B 1 81 ? 10.883 20.25 -5.457 1 93.06 81 ILE B C 1
ATOM 3374 O O . ILE B 1 81 ? 11.211 19.234 -4.828 1 93.06 81 ILE B O 1
ATOM 3378 N N . ARG B 1 82 ? 10.953 21.453 -5.012 1 94.94 82 ARG B N 1
ATOM 3379 C CA . ARG B 1 82 ? 11.352 21.672 -3.627 1 94.94 82 ARG B CA 1
ATOM 3380 C C . ARG B 1 82 ? 10.43 20.938 -2.666 1 94.94 82 ARG B C 1
ATOM 3382 O O . ARG B 1 82 ? 10.883 20.297 -1.716 1 94.94 82 ARG B O 1
ATOM 3389 N N . GLN B 1 83 ? 9.188 21 -2.955 1 95.12 83 GLN B N 1
ATOM 3390 C CA . GLN B 1 83 ? 8.211 20.281 -2.131 1 95.12 83 GLN B CA 1
ATOM 3391 C C . GLN B 1 83 ? 8.453 18.781 -2.166 1 95.12 83 GLN B C 1
ATOM 3393 O O . GLN B 1 83 ? 8.406 18.109 -1.13 1 95.12 83 GLN B O 1
ATOM 3398 N N . ALA B 1 84 ? 8.68 18.281 -3.342 1 96.44 84 ALA B N 1
ATOM 3399 C CA . ALA B 1 84 ? 8.906 16.844 -3.518 1 96.44 84 ALA B CA 1
ATOM 3400 C C . ALA B 1 84 ? 10.125 16.391 -2.725 1 96.44 84 ALA B C 1
ATOM 3402 O O . ALA B 1 84 ? 10.227 15.211 -2.365 1 96.44 84 ALA B O 1
ATOM 3403 N N . CYS B 1 85 ? 11.016 17.328 -2.406 1 97.19 85 CYS B N 1
ATOM 3404 C CA . CYS B 1 85 ? 12.266 16.984 -1.732 1 97.19 85 CYS B CA 1
ATOM 3405 C C . CYS B 1 85 ? 12.211 17.375 -0.26 1 97.19 85 CYS B C 1
ATOM 3407 O O . CYS B 1 85 ? 13.227 17.328 0.437 1 97.19 85 CYS B O 1
ATOM 3409 N N . THR B 1 86 ? 11.086 17.75 0.227 1 96.94 86 THR B N 1
ATOM 3410 C CA . THR B 1 86 ? 10.969 18.203 1.612 1 96.94 86 THR B CA 1
ATOM 3411 C C . THR B 1 86 ? 10.188 17.188 2.439 1 96.94 86 THR B C 1
ATOM 3413 O O . THR B 1 86 ? 8.977 17.031 2.26 1 96.94 86 THR B O 1
ATOM 3416 N N . HIS B 1 87 ? 10.859 16.531 3.312 1 96.38 87 HIS B N 1
ATOM 3417 C CA . HIS B 1 87 ? 10.219 15.578 4.219 1 96.38 87 HIS B CA 1
ATOM 3418 C C . HIS B 1 87 ? 9.531 16.297 5.375 1 96.38 87 HIS B C 1
ATOM 3420 O O . HIS B 1 87 ? 10.016 17.328 5.844 1 96.38 87 HIS B O 1
ATOM 3426 N N . PRO B 1 88 ? 8.5 15.711 5.91 1 92 88 PRO B N 1
ATOM 3427 C CA . PRO B 1 88 ? 7.773 16.375 7 1 92 88 PRO B CA 1
ATOM 3428 C C . PRO B 1 88 ? 8.633 16.562 8.25 1 92 88 PRO B C 1
ATOM 3430 O O . PRO B 1 88 ? 8.375 17.469 9.047 1 92 88 PRO B O 1
ATOM 3433 N N . SER B 1 89 ? 9.633 15.812 8.406 1 90.19 89 SER B N 1
ATOM 3434 C CA . SER B 1 89 ? 10.5 15.914 9.57 1 90.19 89 SER B CA 1
ATOM 3435 C C . SER B 1 89 ? 11.25 17.234 9.586 1 90.19 89 SER B C 1
ATOM 3437 O O . SER B 1 89 ? 11.805 17.641 10.617 1 90.19 89 SER B O 1
ATOM 3439 N N . PHE B 1 90 ? 11.273 17.922 8.477 1 91.75 90 PHE B N 1
ATOM 3440 C CA . PHE B 1 90 ? 11.984 19.188 8.336 1 91.75 90 PHE B CA 1
ATOM 3441 C C . PHE B 1 90 ? 11.195 20.328 8.977 1 91.75 90 PHE B C 1
ATOM 3443 O O . PHE B 1 90 ? 11.781 21.328 9.398 1 91.75 90 PHE B O 1
ATOM 3450 N N . VAL B 1 91 ? 9.961 20.188 9.094 1 87.69 91 VAL B N 1
ATOM 3451 C CA . VAL B 1 91 ? 9.055 21.297 9.406 1 87.69 91 VAL B CA 1
ATOM 3452 C C . VAL B 1 91 ? 9.273 21.766 10.836 1 87.69 91 VAL B C 1
ATOM 3454 O O . VAL B 1 91 ? 9.375 22.969 11.102 1 87.69 91 VAL B O 1
ATOM 3457 N N . PRO B 1 92 ? 9.438 20.844 11.844 1 81.88 92 PRO B N 1
ATOM 3458 C CA . PRO B 1 92 ? 9.68 21.328 13.203 1 81.88 92 PRO B CA 1
ATOM 3459 C C . PRO B 1 92 ? 10.969 22.141 13.32 1 81.88 92 PRO B C 1
ATOM 3461 O O . PRO B 1 92 ? 11 23.141 14.031 1 81.88 92 PRO B O 1
ATOM 3464 N N . LEU B 1 93 ? 11.953 21.703 12.68 1 84.12 93 LEU B N 1
ATOM 3465 C CA . LEU B 1 93 ? 13.211 22.438 12.672 1 84.12 93 LEU B CA 1
ATOM 3466 C C . LEU B 1 93 ? 13.039 23.812 12.039 1 84.12 93 LEU B C 1
ATOM 3468 O O . LEU B 1 93 ? 13.555 24.797 12.555 1 84.12 93 LEU B O 1
ATOM 3472 N N . PHE B 1 94 ? 12.422 23.859 10.969 1 86.38 94 PHE B N 1
ATOM 3473 C CA . PHE B 1 94 ? 12.172 25.109 10.258 1 86.38 94 PHE B CA 1
ATOM 3474 C C . PHE B 1 94 ? 11.398 26.078 11.141 1 86.38 94 PHE B C 1
ATOM 3476 O O . PHE B 1 94 ? 11.742 27.266 11.227 1 86.38 94 PHE B O 1
ATOM 3483 N N . ARG B 1 95 ? 10.406 25.609 11.75 1 79.75 95 ARG B N 1
ATOM 3484 C CA . ARG B 1 95 ? 9.555 26.422 12.617 1 79.75 95 ARG B CA 1
ATOM 3485 C C . ARG B 1 95 ? 10.367 27.016 13.766 1 79.75 95 ARG B C 1
ATOM 3487 O O . ARG B 1 95 ? 10.117 28.156 14.18 1 79.75 95 ARG B O 1
ATOM 3494 N N . GLN B 1 96 ? 11.219 26.281 14.305 1 79.19 96 GLN B N 1
ATOM 3495 C CA . GLN B 1 96 ? 12.055 26.719 15.414 1 79.19 96 GLN B CA 1
ATOM 3496 C C . GLN B 1 96 ? 12.977 27.859 14.984 1 79.19 96 GLN B C 1
ATOM 3498 O O . GLN B 1 96 ? 13.203 28.812 15.742 1 79.19 96 GLN B O 1
ATOM 3503 N N . HIS B 1 97 ? 13.422 27.844 13.789 1 83.25 97 HIS B N 1
ATOM 3504 C CA . HIS B 1 97 ? 14.422 28.812 13.344 1 83.25 97 HIS B CA 1
ATOM 3505 C C . HIS B 1 97 ? 13.781 29.969 12.586 1 83.25 97 HIS B C 1
ATOM 3507 O O . HIS B 1 97 ? 14.305 31.078 12.586 1 83.25 97 HIS B O 1
ATOM 3513 N N . TYR B 1 98 ? 12.758 29.656 11.922 1 81.56 98 TYR B N 1
ATOM 3514 C CA . TYR B 1 98 ? 12.055 30.688 11.164 1 81.56 98 TYR B CA 1
ATOM 3515 C C . TYR B 1 98 ? 10.586 30.75 11.547 1 81.56 98 TYR B C 1
ATOM 3517 O O . TYR B 1 98 ? 9.711 30.516 10.711 1 81.56 98 TYR B O 1
ATOM 3525 N N . PRO B 1 99 ? 10.289 31.203 12.719 1 74.19 99 PRO B N 1
ATOM 3526 C CA . PRO B 1 99 ? 8.93 31.156 13.25 1 74.19 99 PRO B CA 1
ATOM 3527 C C . PRO B 1 99 ? 7.977 32.094 12.523 1 74.19 99 PRO B C 1
ATOM 3529 O O . PRO B 1 99 ? 6.758 31.906 12.555 1 74.19 99 PRO B O 1
ATOM 3532 N N . ALA B 1 100 ? 8.461 33.094 11.867 1 74.25 100 ALA B N 1
ATOM 3533 C CA . ALA B 1 100 ? 7.613 34.094 11.258 1 74.25 100 ALA B CA 1
ATOM 3534 C C . ALA B 1 100 ? 7.336 33.781 9.789 1 74.25 100 ALA B C 1
ATOM 3536 O O . ALA B 1 100 ? 6.531 34.438 9.141 1 74.25 100 ALA B O 1
ATOM 3537 N N . MET B 1 101 ? 8.023 32.781 9.312 1 79.94 101 MET B N 1
ATOM 3538 C CA . MET B 1 101 ? 7.871 32.438 7.902 1 79.94 101 MET B CA 1
ATOM 3539 C C . MET B 1 101 ? 6.84 31.328 7.719 1 79.94 101 MET B C 1
ATOM 3541 O O . MET B 1 101 ? 6.609 30.531 8.633 1 79.94 101 MET B O 1
ATOM 3545 N N . ASP B 1 102 ? 6.293 31.344 6.488 1 80.56 102 ASP B N 1
ATOM 3546 C CA . ASP B 1 102 ? 5.359 30.266 6.156 1 80.56 102 ASP B CA 1
ATOM 3547 C C . ASP B 1 102 ? 6.07 28.922 6.098 1 80.56 102 ASP B C 1
ATOM 3549 O O . ASP B 1 102 ? 7.172 28.812 5.551 1 80.56 102 ASP B O 1
ATOM 3553 N N . GLU B 1 103 ? 5.477 27.984 6.707 1 84.06 103 GLU B N 1
ATOM 3554 C CA . GLU B 1 103 ? 6.055 26.641 6.699 1 84.06 103 GLU B CA 1
ATOM 3555 C C . GLU B 1 103 ? 6.145 26.078 5.281 1 84.06 103 GLU B C 1
ATOM 3557 O O . GLU B 1 103 ? 5.238 26.297 4.469 1 84.06 103 GLU B O 1
ATOM 3562 N N . PRO B 1 104 ? 7.207 25.406 5.094 1 88.44 104 PRO B N 1
ATOM 3563 C CA . PRO B 1 104 ? 7.336 24.812 3.766 1 88.44 104 PRO B CA 1
ATOM 3564 C C . PRO B 1 104 ? 6.352 23.656 3.545 1 88.44 104 PRO B C 1
ATOM 3566 O O . PRO B 1 104 ? 6.039 22.922 4.484 1 88.44 104 PRO B O 1
ATOM 3569 N N . LYS B 1 105 ? 5.93 23.531 2.27 1 91.06 105 LYS B N 1
ATOM 3570 C CA . LYS B 1 105 ? 5.141 22.375 1.891 1 91.06 105 LYS B CA 1
ATOM 3571 C C . LYS B 1 105 ? 5.98 21.094 1.927 1 91.06 105 LYS B C 1
ATOM 3573 O O . LYS B 1 105 ? 7.148 21.109 1.523 1 91.06 105 LYS B O 1
ATOM 3578 N N . THR B 1 106 ? 5.422 20.031 2.449 1 95 106 THR B N 1
ATOM 3579 C CA . THR B 1 106 ? 6.156 18.781 2.541 1 95 106 THR B CA 1
ATOM 3580 C C . THR B 1 106 ? 5.664 17.781 1.491 1 95 106 THR B C 1
ATOM 3582 O O . THR B 1 106 ? 4.656 18.031 0.822 1 95 106 THR B O 1
ATOM 3585 N N . ASN B 1 107 ? 6.352 16.703 1.41 1 96.88 107 ASN B N 1
ATOM 3586 C CA . ASN B 1 107 ? 6.031 15.758 0.342 1 96.88 107 ASN B CA 1
ATOM 3587 C C . ASN B 1 107 ? 5.199 14.586 0.856 1 96.88 107 ASN B C 1
ATOM 3589 O O . ASN B 1 107 ? 4.961 13.617 0.129 1 96.88 107 ASN B O 1
ATOM 3593 N N . ALA B 1 108 ? 4.68 14.633 2 1 95.81 108 ALA B N 1
ATOM 3594 C CA . ALA B 1 108 ? 4.027 13.5 2.652 1 95.81 108 ALA B CA 1
ATOM 3595 C C . ALA B 1 108 ? 2.791 13.062 1.879 1 95.81 108 ALA B C 1
ATOM 3597 O O . ALA B 1 108 ? 2.609 11.867 1.612 1 95.81 108 ALA B O 1
ATOM 3598 N N . ARG B 1 109 ? 1.931 13.969 1.558 1 94.25 109 ARG B N 1
ATOM 3599 C CA . ARG B 1 109 ? 0.698 13.648 0.846 1 94.25 109 ARG B CA 1
ATOM 3600 C C . ARG B 1 109 ? 0.997 13.086 -0.541 1 94.25 109 ARG B C 1
ATOM 3602 O O . ARG B 1 109 ? 0.392 12.094 -0.96 1 94.25 109 ARG B O 1
ATOM 3609 N N . LEU B 1 110 ? 1.93 13.734 -1.2 1 96.19 110 LEU B N 1
ATOM 3610 C CA . LEU B 1 110 ? 2.342 13.266 -2.52 1 96.19 110 LEU B CA 1
ATOM 3611 C C . LEU B 1 110 ? 2.949 11.875 -2.434 1 96.19 110 LEU B C 1
ATOM 3613 O O . LEU B 1 110 ? 2.646 11.008 -3.258 1 96.19 110 LEU B O 1
ATOM 3617 N N . ALA B 1 111 ? 3.801 11.703 -1.454 1 98 111 ALA B N 1
ATOM 3618 C CA . ALA B 1 111 ? 4.48 10.422 -1.282 1 98 111 ALA B CA 1
ATOM 3619 C C . ALA B 1 111 ? 3.479 9.305 -0.99 1 98 111 ALA B C 1
ATOM 3621 O O . ALA B 1 111 ? 3.66 8.172 -1.434 1 98 111 ALA B O 1
ATOM 3622 N N . THR B 1 112 ? 2.48 9.594 -0.249 1 96.06 112 THR B N 1
ATOM 3623 C CA . THR B 1 112 ? 1.45 8.609 0.06 1 96.06 112 THR B CA 1
ATOM 3624 C C . THR B 1 112 ? 0.729 8.164 -1.209 1 96.06 112 THR B C 1
ATOM 3626 O O . THR B 1 112 ? 0.543 6.969 -1.437 1 96.06 112 THR B O 1
ATOM 3629 N N . LEU B 1 113 ? 0.358 9.102 -2.018 1 95.38 113 LEU B N 1
ATOM 3630 C CA . LEU B 1 113 ? -0.274 8.789 -3.295 1 95.38 113 LEU B CA 1
ATOM 3631 C C . LEU B 1 113 ? 0.671 7.988 -4.188 1 95.38 113 LEU B C 1
ATOM 3633 O O . LEU B 1 113 ? 0.282 6.961 -4.75 1 95.38 113 LEU B O 1
ATOM 3637 N N . GLY B 1 114 ? 1.856 8.508 -4.238 1 97.5 114 GLY B N 1
ATOM 3638 C CA . GLY B 1 114 ? 2.852 7.848 -5.07 1 97.5 114 GLY B CA 1
ATOM 3639 C C . GLY B 1 114 ? 3.123 6.414 -4.652 1 97.5 114 GLY B C 1
ATOM 3640 O O . GLY B 1 114 ? 3.297 5.539 -5.5 1 97.5 114 GLY B O 1
ATOM 3641 N N . ASN B 1 115 ? 3.154 6.223 -3.396 1 96.81 115 ASN B N 1
ATOM 3642 C CA . ASN B 1 115 ? 3.393 4.879 -2.889 1 96.81 115 ASN B CA 1
ATOM 3643 C C . ASN B 1 115 ? 2.316 3.902 -3.354 1 96.81 115 ASN B C 1
ATOM 3645 O O . ASN B 1 115 ? 2.625 2.791 -3.791 1 96.81 115 ASN B O 1
ATOM 3649 N N . SER B 1 116 ? 1.147 4.281 -3.268 1 95.31 116 SER B N 1
ATOM 3650 C CA . SER B 1 116 ? 0.042 3.441 -3.719 1 95.31 116 SER B CA 1
ATOM 3651 C C . SER B 1 116 ? 0.112 3.193 -5.223 1 95.31 116 SER B C 1
ATOM 3653 O O . SER B 1 116 ? -0.105 2.072 -5.68 1 95.31 116 SER B O 1
ATOM 3655 N N . LEU B 1 117 ? 0.411 4.199 -5.93 1 96.44 117 LEU B N 1
ATOM 3656 C CA . LEU B 1 117 ? 0.495 4.094 -7.383 1 96.44 117 LEU B CA 1
ATOM 3657 C C . LEU B 1 117 ? 1.622 3.154 -7.797 1 96.44 117 LEU B C 1
ATOM 3659 O O . LEU B 1 117 ? 1.445 2.32 -8.688 1 96.44 117 LEU B O 1
ATOM 3663 N N . MET B 1 118 ? 2.723 3.33 -7.176 1 97.81 118 MET B N 1
ATOM 3664 C CA . MET B 1 118 ? 3.871 2.488 -7.496 1 97.81 118 MET B CA 1
ATOM 3665 C C . MET B 1 118 ? 3.562 1.019 -7.234 1 97.81 118 MET B C 1
ATOM 3667 O O . MET B 1 118 ? 3.932 0.15 -8.023 1 97.81 118 MET B O 1
ATOM 3671 N N . GLY B 1 119 ? 2.895 0.807 -6.094 1 96.88 119 GLY B N 1
ATOM 3672 C CA . GLY B 1 119 ? 2.465 -0.554 -5.816 1 96.88 119 GLY B CA 1
ATOM 3673 C C . GLY B 1 119 ? 1.56 -1.127 -6.891 1 96.88 119 GLY B C 1
ATOM 3674 O O . GLY B 1 119 ? 1.729 -2.275 -7.301 1 96.88 119 GLY B O 1
ATOM 3675 N N . LEU B 1 120 ? 0.668 -0.362 -7.34 1 95.69 120 LEU B N 1
ATOM 3676 C CA . LEU B 1 120 ? -0.255 -0.78 -8.391 1 95.69 120 LEU B CA 1
ATOM 3677 C C . LEU B 1 120 ? 0.495 -1.094 -9.68 1 95.69 120 LEU B C 1
ATOM 3679 O O . LEU B 1 120 ? 0.303 -2.16 -10.273 1 95.69 120 LEU B O 1
ATOM 3683 N N . PHE B 1 121 ? 1.367 -0.197 -10.094 1 96.06 121 PHE B N 1
ATOM 3684 C CA . PHE B 1 121 ? 2.094 -0.346 -11.352 1 96.06 121 PHE B CA 1
ATOM 3685 C C . PHE B 1 121 ? 3.004 -1.568 -11.305 1 96.06 121 PHE B C 1
ATOM 3687 O O . PHE B 1 121 ? 3.08 -2.326 -12.281 1 96.06 121 PHE B O 1
ATOM 3694 N N . ALA B 1 122 ? 3.664 -1.71 -10.203 1 96.94 122 ALA B N 1
ATOM 3695 C CA . ALA B 1 122 ? 4.57 -2.85 -10.07 1 96.94 122 ALA B CA 1
ATOM 3696 C C . ALA B 1 122 ? 3.797 -4.164 -10.078 1 96.94 122 ALA B C 1
ATOM 3698 O O . ALA B 1 122 ? 4.211 -5.129 -10.734 1 96.94 122 ALA B O 1
ATOM 3699 N N . ALA B 1 123 ? 2.734 -4.191 -9.336 1 95.38 123 ALA B N 1
ATOM 3700 C CA . ALA B 1 123 ? 1.915 -5.398 -9.297 1 95.38 123 ALA B CA 1
ATOM 3701 C C . ALA B 1 123 ? 1.425 -5.773 -10.695 1 95.38 123 ALA B C 1
ATOM 3703 O O . ALA B 1 123 ? 1.52 -6.934 -11.102 1 95.38 123 ALA B O 1
ATOM 3704 N N . GLU B 1 124 ? 0.928 -4.816 -11.422 1 92.69 124 GLU B N 1
ATOM 3705 C CA . GLU B 1 124 ? 0.462 -5.055 -12.789 1 92.69 124 GLU B CA 1
ATOM 3706 C C . GLU B 1 124 ? 1.588 -5.582 -13.672 1 92.69 124 GLU B C 1
ATOM 3708 O O . GLU B 1 124 ? 1.398 -6.543 -14.422 1 92.69 124 GLU B O 1
ATOM 3713 N N . HIS B 1 125 ? 2.652 -4.953 -13.555 1 92.69 125 HIS B N 1
ATOM 3714 C CA . HIS B 1 125 ? 3.799 -5.289 -14.391 1 92.69 125 HIS B CA 1
ATOM 3715 C C . HIS B 1 125 ? 4.281 -6.711 -14.117 1 92.69 125 HIS B C 1
ATOM 3717 O O . HIS B 1 125 ? 4.461 -7.496 -15.047 1 92.69 125 HIS B O 1
ATOM 3723 N N . ILE B 1 126 ? 4.445 -7.031 -12.898 1 93.88 126 ILE B N 1
ATOM 3724 C CA . ILE B 1 126 ? 4.992 -8.328 -12.508 1 93.88 126 ILE B CA 1
ATOM 3725 C C . ILE B 1 126 ? 3.992 -9.43 -12.852 1 93.88 126 ILE B C 1
ATOM 3727 O O . ILE B 1 126 ? 4.375 -10.492 -13.352 1 93.88 126 ILE B O 1
ATOM 3731 N N . GLN B 1 127 ? 2.762 -9.195 -12.586 1 91.25 127 GLN B N 1
ATOM 3732 C CA . GLN B 1 127 ? 1.738 -10.188 -12.883 1 91.25 127 GLN B CA 1
ATOM 3733 C C . GLN B 1 127 ? 1.638 -10.445 -14.383 1 91.25 127 GLN B C 1
ATOM 3735 O O . GLN B 1 127 ? 1.358 -11.57 -14.812 1 91.25 127 GLN B O 1
ATOM 3740 N N . ALA B 1 128 ? 1.818 -9.406 -15.133 1 88.38 128 ALA B N 1
ATOM 3741 C CA . ALA B 1 128 ? 1.771 -9.539 -16.594 1 88.38 128 ALA B CA 1
ATOM 3742 C C . ALA B 1 128 ? 3.023 -10.234 -17.125 1 88.38 128 ALA B C 1
ATOM 3744 O O . ALA B 1 128 ? 2.939 -11.094 -18 1 88.38 128 ALA B O 1
ATOM 3745 N N . LYS B 1 129 ? 4.141 -9.938 -16.625 1 89 129 LYS B N 1
ATOM 3746 C CA . LYS B 1 129 ? 5.43 -10.438 -17.109 1 89 129 LYS B CA 1
ATOM 3747 C C . LYS B 1 129 ? 5.66 -11.875 -16.672 1 89 129 LYS B C 1
ATOM 3749 O O . LYS B 1 129 ? 6.215 -12.68 -17.422 1 89 129 LYS B O 1
ATOM 3754 N N . TYR B 1 130 ? 5.254 -12.172 -15.453 1 90.56 130 TYR B N 1
ATOM 3755 C CA . TYR B 1 130 ? 5.449 -13.5 -14.883 1 90.56 130 TYR B CA 1
ATOM 3756 C C . TYR B 1 130 ? 4.117 -14.125 -14.492 1 90.56 130 TYR B C 1
ATOM 3758 O O . TYR B 1 130 ? 3.771 -14.18 -13.305 1 90.56 130 TYR B O 1
ATOM 3766 N N . PRO B 1 131 ? 3.49 -14.742 -15.383 1 86.12 131 PRO B N 1
ATOM 3767 C CA . PRO B 1 131 ? 2.137 -15.242 -15.133 1 86.12 131 PRO B CA 1
ATOM 3768 C C . PRO B 1 131 ? 2.115 -16.438 -14.18 1 86.12 131 PRO B C 1
ATOM 3770 O O . PRO B 1 131 ? 1.088 -16.719 -13.555 1 86.12 131 PRO B O 1
ATOM 3773 N N . TYR B 1 132 ? 3.24 -17.141 -13.984 1 87.19 132 TYR B N 1
ATOM 3774 C CA . TYR B 1 132 ? 3.217 -18.391 -13.227 1 87.19 132 TYR B CA 1
ATOM 3775 C C . TYR B 1 132 ? 3.854 -18.219 -11.852 1 87.19 132 TYR B C 1
ATOM 3777 O O . TYR B 1 132 ? 3.965 -19.172 -11.078 1 87.19 132 TYR B O 1
ATOM 3785 N N . LEU B 1 133 ? 4.195 -16.984 -11.492 1 90.62 133 LEU B N 1
ATOM 3786 C CA . LEU B 1 133 ? 4.852 -16.766 -10.211 1 90.62 133 LEU B CA 1
ATOM 3787 C C . LEU B 1 133 ? 3.9 -17.047 -9.055 1 90.62 133 LEU B C 1
ATOM 3789 O O . LEU B 1 133 ? 2.73 -16.656 -9.094 1 90.62 133 LEU B O 1
ATOM 3793 N N . PRO B 1 134 ? 4.434 -17.719 -8.031 1 87.56 134 PRO B N 1
ATOM 3794 C CA . PRO B 1 134 ? 3.625 -17.844 -6.816 1 87.56 134 PRO B CA 1
ATOM 3795 C C . PRO B 1 134 ? 3.318 -16.5 -6.16 1 87.56 134 PRO B C 1
ATOM 3797 O O . PRO B 1 134 ? 4.102 -15.555 -6.285 1 87.56 134 PRO B O 1
ATOM 3800 N N . THR B 1 135 ? 2.229 -16.438 -5.395 1 87.12 135 THR B N 1
ATOM 3801 C CA . THR B 1 135 ? 1.735 -15.203 -4.793 1 87.12 135 THR B CA 1
ATOM 3802 C C . THR B 1 135 ? 2.805 -14.57 -3.91 1 87.12 135 THR B C 1
ATOM 3804 O O . THR B 1 135 ? 3.066 -13.367 -4.012 1 87.12 135 THR B O 1
ATOM 3807 N N . ARG B 1 136 ? 3.363 -15.359 -3.129 1 88.62 136 ARG B N 1
ATOM 3808 C CA . ARG B 1 136 ? 4.367 -14.859 -2.195 1 88.62 136 ARG B CA 1
ATOM 3809 C C . ARG B 1 136 ? 5.531 -14.211 -2.938 1 88.62 136 ARG B C 1
ATOM 3811 O O . ARG B 1 136 ? 6.012 -13.148 -2.541 1 88.62 136 ARG B O 1
ATOM 3818 N N . VAL B 1 137 ? 5.969 -14.867 -3.939 1 93.25 137 VAL B N 1
ATOM 3819 C CA . VAL B 1 137 ? 7.113 -14.375 -4.703 1 93.25 137 VAL B CA 1
ATOM 3820 C C . VAL B 1 137 ? 6.719 -13.133 -5.492 1 93.25 137 VAL B C 1
ATOM 3822 O O . VAL B 1 137 ? 7.516 -12.203 -5.641 1 93.25 137 VAL B O 1
ATOM 3825 N N . MET B 1 138 ? 5.543 -13.172 -6.027 1 93.38 138 MET B N 1
ATOM 3826 C CA . MET B 1 138 ? 5.023 -12.008 -6.73 1 93.38 138 MET B CA 1
ATOM 3827 C C . MET B 1 138 ? 5.043 -10.773 -5.828 1 93.38 138 MET B C 1
ATOM 3829 O O . MET B 1 138 ? 5.5 -9.711 -6.234 1 93.38 138 MET B O 1
ATOM 3833 N N . LYS B 1 139 ? 4.586 -10.922 -4.59 1 94 139 LYS B N 1
ATOM 3834 C CA . LYS B 1 139 ? 4.566 -9.82 -3.641 1 94 139 LYS B CA 1
ATOM 3835 C C . LYS B 1 139 ? 5.98 -9.367 -3.291 1 94 139 LYS B C 1
ATOM 3837 O O . LYS B 1 139 ? 6.246 -8.164 -3.189 1 94 139 LYS B O 1
ATOM 3842 N N . ALA B 1 140 ? 6.809 -10.32 -3.135 1 95.94 140 ALA B N 1
ATOM 3843 C CA . ALA B 1 140 ? 8.203 -10.008 -2.848 1 95.94 140 ALA B CA 1
ATOM 3844 C C . ALA B 1 140 ? 8.844 -9.242 -4.004 1 95.94 140 ALA B C 1
ATOM 3846 O O . ALA B 1 140 ? 9.633 -8.32 -3.785 1 95.94 140 ALA B O 1
ATOM 3847 N N . ALA B 1 141 ? 8.523 -9.664 -5.199 1 96.38 141 ALA B N 1
ATOM 3848 C CA . ALA B 1 141 ? 9.055 -9 -6.387 1 96.38 141 ALA B CA 1
ATOM 3849 C C . ALA B 1 141 ? 8.57 -7.555 -6.469 1 96.38 141 ALA B C 1
ATOM 3851 O O . ALA B 1 141 ? 9.328 -6.66 -6.844 1 96.38 141 ALA B O 1
ATOM 3852 N N . VAL B 1 142 ? 7.352 -7.332 -6.145 1 96.69 142 VAL B N 1
ATOM 3853 C CA . VAL B 1 142 ? 6.809 -5.98 -6.121 1 96.69 142 VAL B CA 1
ATOM 3854 C C . VAL B 1 142 ? 7.621 -5.117 -5.156 1 96.69 142 VAL B C 1
ATOM 3856 O O . VAL B 1 142 ? 8.062 -4.023 -5.516 1 96.69 142 VAL B O 1
ATOM 3859 N N . THR B 1 143 ? 7.844 -5.629 -3.959 1 96.88 143 THR B N 1
ATOM 3860 C CA . THR B 1 143 ? 8.602 -4.898 -2.951 1 96.88 143 THR B CA 1
ATOM 3861 C C . THR B 1 143 ? 10.031 -4.66 -3.422 1 96.88 143 THR B C 1
ATOM 3863 O O . THR B 1 143 ? 10.594 -3.584 -3.199 1 96.88 143 THR B O 1
ATOM 3866 N N . ALA B 1 144 ? 10.531 -5.594 -4.039 1 97.44 144 ALA B N 1
ATOM 3867 C CA . ALA B 1 144 ? 11.906 -5.477 -4.523 1 97.44 144 ALA B CA 1
ATOM 3868 C C . ALA B 1 144 ? 12.023 -4.379 -5.574 1 97.44 144 ALA B C 1
ATOM 3870 O O . ALA B 1 144 ? 13.07 -3.729 -5.688 1 97.44 144 ALA B O 1
ATOM 3871 N N . HIS B 1 145 ? 11 -4.191 -6.305 1 97.69 145 HIS B N 1
ATOM 3872 C CA . HIS B 1 145 ? 11.039 -3.197 -7.371 1 97.69 145 HIS B CA 1
ATOM 3873 C C . HIS B 1 145 ? 10.75 -1.8 -6.832 1 97.69 145 HIS B C 1
ATOM 3875 O O . HIS B 1 145 ? 11.391 -0.828 -7.242 1 97.69 145 HIS B O 1
ATOM 3881 N N . VAL B 1 146 ? 9.766 -1.704 -5.918 1 98.12 146 VAL B N 1
ATOM 3882 C CA . VAL B 1 146 ? 9.305 -0.357 -5.598 1 98.12 146 VAL B CA 1
ATOM 3883 C C . VAL B 1 146 ? 9.305 -0.16 -4.082 1 98.12 146 VAL B C 1
ATOM 3885 O O . VAL B 1 146 ? 8.75 0.818 -3.576 1 98.12 146 VAL B O 1
ATOM 3888 N N . GLY B 1 147 ? 9.891 -1.005 -3.307 1 97.38 147 GLY B N 1
ATOM 3889 C CA . GLY B 1 147 ? 9.953 -0.877 -1.858 1 97.38 147 GLY B CA 1
ATOM 3890 C C . GLY B 1 147 ? 10.867 0.241 -1.396 1 97.38 147 GLY B C 1
ATOM 3891 O O . GLY B 1 147 ? 11.445 0.955 -2.217 1 97.38 147 GLY B O 1
ATOM 3892 N N . PRO B 1 148 ? 10.945 0.383 -0.092 1 96.81 148 PRO B N 1
ATOM 3893 C CA . PRO B 1 148 ? 11.695 1.506 0.47 1 96.81 148 PRO B CA 1
ATOM 3894 C C . PRO B 1 148 ? 13.172 1.478 0.082 1 96.81 148 PRO B C 1
ATOM 3896 O O . PRO B 1 148 ? 13.758 2.523 -0.214 1 96.81 148 PRO B O 1
ATOM 3899 N N . MET B 1 149 ? 13.766 0.346 0.067 1 96.94 149 MET B N 1
ATOM 3900 C CA . MET B 1 149 ? 15.18 0.233 -0.273 1 96.94 149 MET B CA 1
ATOM 3901 C C . MET B 1 149 ? 15.43 0.662 -1.715 1 96.94 149 MET B C 1
ATOM 3903 O O . MET B 1 149 ? 16.391 1.375 -1.997 1 96.94 149 MET B O 1
ATOM 3907 N N . THR B 1 150 ? 14.594 0.19 -2.549 1 97.88 150 THR B N 1
ATOM 3908 C CA . THR B 1 150 ? 14.734 0.558 -3.953 1 97.88 150 THR B CA 1
ATOM 3909 C C . THR B 1 150 ? 14.438 2.041 -4.156 1 97.88 150 THR B C 1
ATOM 3911 O O . THR B 1 150 ? 15.109 2.711 -4.941 1 97.88 150 THR B O 1
ATOM 3914 N N . CYS B 1 151 ? 13.445 2.568 -3.498 1 98.56 151 CYS B N 1
ATOM 3915 C CA . CYS B 1 151 ? 13.148 3.992 -3.582 1 98.56 151 CYS B CA 1
ATOM 3916 C C . CYS B 1 151 ? 14.352 4.828 -3.162 1 98.56 151 CYS B C 1
ATOM 3918 O O . CYS B 1 151 ? 14.672 5.832 -3.801 1 98.56 151 CYS B O 1
ATOM 3920 N N . GLU B 1 152 ? 14.953 4.414 -2.072 1 98.25 152 GLU B N 1
ATOM 3921 C CA . GLU B 1 152 ? 16.156 5.113 -1.626 1 98.25 152 GLU B CA 1
ATOM 3922 C C . GLU B 1 152 ? 17.25 5.059 -2.686 1 98.25 152 GLU B C 1
ATOM 3924 O O . GLU B 1 152 ? 17.891 6.074 -2.986 1 98.25 152 GLU B O 1
ATOM 3929 N N . ALA B 1 153 ? 17.531 3.895 -3.219 1 97.88 153 ALA B N 1
ATOM 3930 C CA . ALA B 1 153 ? 18.562 3.711 -4.23 1 97.88 153 ALA B CA 1
ATOM 3931 C C . ALA B 1 153 ? 18.281 4.578 -5.457 1 97.88 153 ALA B C 1
ATOM 3933 O O . ALA B 1 153 ? 19.188 5.223 -5.984 1 97.88 153 ALA B O 1
ATOM 3934 N N . VAL B 1 154 ? 17.078 4.609 -5.898 1 97.94 154 VAL B N 1
ATOM 3935 C CA . VAL B 1 154 ? 16.688 5.387 -7.07 1 97.94 154 VAL B CA 1
ATOM 3936 C C . VAL B 1 154 ? 16.859 6.879 -6.773 1 97.94 154 VAL B C 1
ATOM 3938 O O . VAL B 1 154 ? 17.312 7.641 -7.629 1 97.94 154 VAL B O 1
ATOM 3941 N N . ALA B 1 155 ? 16.422 7.297 -5.594 1 98.25 155 ALA B N 1
ATOM 3942 C CA . ALA B 1 155 ? 16.625 8.695 -5.207 1 98.25 155 ALA B CA 1
ATOM 3943 C C . ALA B 1 155 ? 18.078 9.094 -5.316 1 98.25 155 ALA B C 1
ATOM 3945 O O . ALA B 1 155 ? 18.406 10.172 -5.832 1 98.25 155 ALA B O 1
ATOM 3946 N N . ARG B 1 156 ? 18.922 8.258 -4.844 1 97.44 156 ARG B N 1
ATOM 3947 C CA . ARG B 1 156 ? 20.359 8.508 -4.922 1 97.44 156 ARG B CA 1
ATOM 3948 C C . ARG B 1 156 ? 20.828 8.57 -6.371 1 97.44 156 ARG B C 1
ATOM 3950 O O . ARG B 1 156 ? 21.594 9.453 -6.746 1 97.44 156 ARG B O 1
ATOM 3957 N N . GLU B 1 157 ? 20.391 7.633 -7.141 1 95.94 157 GLU B N 1
ATOM 3958 C CA . GLU B 1 157 ? 20.766 7.566 -8.555 1 95.94 157 GLU B CA 1
ATOM 3959 C C . GLU B 1 157 ? 20.312 8.812 -9.305 1 95.94 157 GLU B C 1
ATOM 3961 O O . GLU B 1 157 ? 21 9.297 -10.203 1 95.94 157 GLU B O 1
ATOM 3966 N N . MET B 1 158 ? 19.219 9.352 -8.891 1 95.56 158 MET B N 1
ATOM 3967 C CA . MET B 1 158 ? 18.656 10.547 -9.508 1 95.56 158 MET B CA 1
ATOM 3968 C C . MET B 1 158 ? 19.438 11.789 -9.094 1 95.56 158 MET B C 1
ATOM 3970 O O . MET B 1 158 ? 19.312 12.844 -9.719 1 95.56 158 MET B O 1
ATOM 3974 N N . GLY B 1 159 ? 20.188 11.68 -8.039 1 95.62 159 GLY B N 1
ATOM 3975 C CA . GLY B 1 159 ? 20.906 12.836 -7.523 1 95.62 159 GLY B CA 1
ATOM 3976 C C . GLY B 1 159 ? 20.078 13.664 -6.562 1 95.62 159 GLY B C 1
ATOM 3977 O O . GLY B 1 159 ? 20.297 14.875 -6.434 1 95.62 159 GLY B O 1
ATOM 3978 N N . ALA B 1 160 ? 19.188 13.055 -5.863 1 96.75 160 ALA B N 1
ATOM 3979 C CA . ALA B 1 160 ? 18.266 13.797 -4.996 1 96.75 160 ALA B CA 1
ATOM 3980 C C . ALA B 1 160 ? 18.859 13.992 -3.607 1 96.75 160 ALA B C 1
ATOM 3982 O O . ALA B 1 160 ? 18.359 14.789 -2.812 1 96.75 160 ALA B O 1
ATOM 3983 N N . THR B 1 161 ? 19.922 13.328 -3.232 1 96.19 161 THR B N 1
ATOM 3984 C CA . THR B 1 161 ? 20.453 13.258 -1.876 1 96.19 161 THR B CA 1
ATOM 3985 C C . THR B 1 161 ? 20.719 14.656 -1.336 1 96.19 161 THR B C 1
ATOM 3987 O O . THR B 1 161 ? 20.25 15.016 -0.254 1 96.19 161 THR B O 1
ATOM 3990 N N . PRO B 1 162 ? 21.422 15.523 -2.131 1 94.38 162 PRO B N 1
ATOM 3991 C CA . PRO B 1 162 ? 21.719 16.844 -1.589 1 94.38 162 PRO B CA 1
ATOM 3992 C C . PRO B 1 162 ? 20.5 17.75 -1.532 1 94.38 162 PRO B C 1
ATOM 3994 O O . PRO B 1 162 ? 20.547 18.828 -0.919 1 94.38 162 PRO B O 1
ATOM 3997 N N . LEU B 1 163 ? 19.422 17.375 -2.178 1 95.88 163 LEU B N 1
ATOM 3998 C CA . LEU B 1 163 ? 18.25 18.219 -2.27 1 95.88 163 LEU B CA 1
ATOM 3999 C C . LEU B 1 163 ? 17.266 17.922 -1.142 1 95.88 163 LEU B C 1
ATOM 4001 O O . LEU B 1 163 ? 16.328 18.688 -0.906 1 95.88 163 LEU B O 1
ATOM 4005 N N . LEU B 1 164 ? 17.516 16.781 -0.437 1 96.62 164 LEU B N 1
ATOM 4006 C CA . LEU B 1 164 ? 16.594 16.359 0.611 1 96.62 164 LEU B CA 1
ATOM 4007 C C . LEU B 1 164 ? 16.641 17.312 1.8 1 96.62 164 LEU B C 1
ATOM 4009 O O . LEU B 1 164 ? 17.703 17.578 2.344 1 96.62 164 LEU B O 1
ATOM 4013 N N . ARG B 1 165 ? 15.477 17.859 2.072 1 95.38 165 ARG B N 1
ATOM 4014 C CA . ARG B 1 165 ? 15.297 18.594 3.316 1 95.38 165 ARG B CA 1
ATOM 4015 C C . ARG B 1 165 ? 14.648 17.719 4.387 1 95.38 165 ARG B C 1
ATOM 4017 O O . ARG B 1 165 ? 13.508 17.281 4.227 1 95.38 165 ARG B O 1
ATOM 4024 N N . TRP B 1 166 ? 15.383 17.422 5.418 1 92.69 166 TRP B N 1
ATOM 4025 C CA . TRP B 1 166 ? 14.906 16.547 6.473 1 92.69 166 TRP B CA 1
ATOM 4026 C C . TRP B 1 166 ? 15.641 16.812 7.785 1 92.69 166 TRP B C 1
ATOM 4028 O O . TRP B 1 166 ? 16.594 17.594 7.82 1 92.69 166 TRP B O 1
ATOM 4038 N N . HIS B 1 167 ? 15.008 16.281 8.844 1 88.75 167 HIS B N 1
ATOM 4039 C CA . HIS B 1 167 ? 15.641 16.359 10.148 1 88.75 167 HIS B CA 1
ATOM 4040 C C . HIS B 1 167 ? 15.375 15.109 10.977 1 88.75 167 HIS B C 1
ATOM 4042 O O . HIS B 1 167 ? 14.234 14.648 11.07 1 88.75 167 HIS B O 1
ATOM 4048 N N . ARG B 1 168 ? 16.359 14.438 11.477 1 80.81 168 ARG B N 1
ATOM 4049 C CA . ARG B 1 168 ? 16.266 13.188 12.219 1 80.81 168 ARG B CA 1
ATOM 4050 C C . ARG B 1 168 ? 15.492 13.383 13.523 1 80.81 168 ARG B C 1
ATOM 4052 O O . ARG B 1 168 ? 14.828 12.461 14 1 80.81 168 ARG B O 1
ATOM 4059 N N . GLY B 1 169 ? 15.023 14.461 13.93 1 67.75 169 GLY B N 1
ATOM 4060 C CA . GLY B 1 169 ? 14.383 14.727 15.203 1 67.75 169 GLY B CA 1
ATOM 4061 C C . GLY B 1 169 ? 15.188 14.242 16.391 1 67.75 169 GLY B C 1
ATOM 4062 O O . GLY B 1 169 ? 16.219 13.57 16.219 1 67.75 169 GLY B O 1
ATOM 4063 N N . ASN B 1 170 ? 14.984 14.633 17.625 1 59.53 170 ASN B N 1
ATOM 4064 C CA . ASN B 1 170 ? 15.68 14.242 18.844 1 59.53 170 ASN B CA 1
ATOM 4065 C C . ASN B 1 170 ? 15.242 12.859 19.312 1 59.53 170 ASN B C 1
ATOM 4067 O O . ASN B 1 170 ? 14.078 12.492 19.188 1 59.53 170 ASN B O 1
ATOM 4071 N N . ALA B 1 171 ? 16.203 11.844 19.359 1 52.75 171 ALA B N 1
ATOM 4072 C CA . ALA B 1 171 ? 16.016 10.492 19.875 1 52.75 171 ALA B CA 1
ATOM 4073 C C . ALA B 1 171 ? 15.023 10.5 21.031 1 52.75 171 ALA B C 1
ATOM 4075 O O . ALA B 1 171 ? 14.461 9.453 21.391 1 52.75 171 ALA B O 1
ATOM 4076 N N . LYS B 1 172 ? 14.93 11.5 21.719 1 51.22 172 LYS B N 1
ATOM 4077 C CA . LYS B 1 172 ? 14.188 11.438 22.969 1 51.22 172 LYS B CA 1
ATOM 4078 C C . LYS B 1 172 ? 12.695 11.219 22.719 1 51.22 172 LYS B C 1
ATOM 4080 O O . LYS B 1 172 ? 11.93 10.977 23.641 1 51.22 172 LYS B O 1
ATOM 4085 N N . ASP B 1 173 ? 12.266 11.484 21.594 1 49.44 173 ASP B N 1
ATOM 4086 C CA . ASP B 1 173 ? 10.836 11.297 21.391 1 49.44 173 ASP B CA 1
ATOM 4087 C C . ASP B 1 173 ? 10.523 9.852 21 1 49.44 173 ASP B C 1
ATOM 4089 O O . ASP B 1 173 ? 11.359 9.172 20.391 1 49.44 173 ASP B O 1
ATOM 4093 N N . ASP B 1 174 ? 9.945 9.102 21.828 1 46.97 174 ASP B N 1
ATOM 4094 C CA . ASP B 1 174 ? 9.547 7.695 21.797 1 46.97 174 ASP B CA 1
ATOM 4095 C C . ASP B 1 174 ? 9.219 7.254 20.359 1 46.97 174 ASP B C 1
ATOM 4097 O O . ASP B 1 174 ? 8.547 6.238 20.156 1 46.97 174 ASP B O 1
ATOM 4101 N N . THR B 1 175 ? 9.5 8.195 19.578 1 55.06 175 THR B N 1
ATOM 4102 C CA . THR B 1 175 ? 9.125 7.758 18.234 1 55.06 175 THR B CA 1
ATOM 4103 C C . THR B 1 175 ? 10.328 7.184 17.484 1 55.06 175 THR B C 1
ATOM 4105 O O . THR B 1 175 ? 11.469 7.57 17.75 1 55.06 175 THR B O 1
ATOM 4108 N N . ARG B 1 176 ? 10.133 6.098 16.938 1 62.84 176 ARG B N 1
ATOM 4109 C CA . ARG B 1 176 ? 11.164 5.461 16.141 1 62.84 176 ARG B CA 1
ATOM 4110 C C . ARG B 1 176 ? 11.984 6.5 15.375 1 62.84 176 ARG B C 1
ATOM 4112 O O . ARG B 1 176 ? 11.43 7.449 14.812 1 62.84 176 ARG B O 1
ATOM 4119 N N . THR B 1 177 ? 13.242 6.43 15.594 1 77.38 177 THR B N 1
ATOM 4120 C CA . THR B 1 177 ? 14.172 7.344 14.945 1 77.38 177 THR B CA 1
ATOM 4121 C C . THR B 1 177 ? 14.07 7.238 13.422 1 77.38 177 THR B C 1
ATOM 4123 O O . THR B 1 177 ? 14.141 6.145 12.867 1 77.38 177 THR B O 1
ATOM 4126 N N . LEU B 1 178 ? 13.75 8.32 12.875 1 85.12 178 LEU B N 1
ATOM 4127 C CA . LEU B 1 178 ? 13.664 8.422 11.422 1 85.12 178 LEU B CA 1
ATOM 4128 C C . LEU B 1 178 ? 15.047 8.273 10.789 1 85.12 178 LEU B C 1
ATOM 4130 O O . LEU B 1 178 ? 16 8.938 11.203 1 85.12 178 LEU B O 1
ATOM 4134 N N . LEU B 1 179 ? 15.156 7.367 9.859 1 89.62 179 LEU B N 1
ATOM 4135 C CA . LEU B 1 179 ? 16.406 7.168 9.133 1 89.62 179 LEU B CA 1
ATOM 4136 C C . LEU B 1 179 ? 16.453 8.047 7.883 1 89.62 179 LEU B C 1
ATOM 4138 O O . LEU B 1 179 ? 15.422 8.305 7.258 1 89.62 179 LEU B O 1
ATOM 4142 N N . HIS B 1 180 ? 17.656 8.484 7.598 1 93.19 180 HIS B N 1
ATOM 4143 C CA . HIS B 1 180 ? 17.891 9.25 6.379 1 93.19 180 HIS B CA 1
ATOM 4144 C C . HIS B 1 180 ? 17.375 8.516 5.152 1 93.19 180 HIS B C 1
ATOM 4146 O O . HIS B 1 180 ? 16.797 9.133 4.254 1 93.19 180 HIS B O 1
ATOM 4152 N N . SER B 1 181 ? 17.562 7.215 5.145 1 94.94 181 SER B N 1
ATOM 4153 C CA . SER B 1 181 ? 17.141 6.367 4.035 1 94.94 181 SER B CA 1
ATOM 4154 C C . SER B 1 181 ? 15.625 6.434 3.846 1 94.94 181 SER B C 1
ATOM 4156 O O . SER B 1 181 ? 15.141 6.43 2.713 1 94.94 181 SER B O 1
ATOM 4158 N N . GLU B 1 182 ? 14.945 6.492 4.887 1 94.62 182 GLU B N 1
ATOM 4159 C CA . GLU B 1 182 ? 13.492 6.57 4.828 1 94.62 182 GLU B CA 1
ATOM 4160 C C . GLU B 1 182 ? 13.031 7.902 4.238 1 94.62 182 GLU B C 1
ATOM 4162 O O . GLU B 1 182 ? 12.102 7.941 3.428 1 94.62 182 GLU B O 1
ATOM 4167 N N . ALA B 1 183 ? 13.672 8.945 4.691 1 96.44 183 ALA B N 1
ATOM 4168 C CA . ALA B 1 183 ? 13.344 10.266 4.164 1 96.44 183 ALA B CA 1
ATOM 4169 C C . ALA B 1 183 ? 13.656 10.359 2.676 1 96.44 183 ALA B C 1
ATOM 4171 O O . ALA B 1 183 ? 12.859 10.891 1.897 1 96.44 183 ALA B O 1
ATOM 4172 N N . LEU B 1 184 ? 14.781 9.828 2.326 1 97.69 184 LEU B N 1
ATOM 4173 C CA . LEU B 1 184 ? 15.203 9.852 0.929 1 97.69 184 LEU B CA 1
ATOM 4174 C C . LEU B 1 184 ? 14.234 9.055 0.058 1 97.69 184 LEU B C 1
ATOM 4176 O O . LEU B 1 184 ? 13.938 9.453 -1.069 1 97.69 184 LEU B O 1
ATOM 4180 N N . ALA B 1 185 ? 13.758 7.953 0.563 1 98.25 185 ALA B N 1
ATOM 4181 C CA . ALA B 1 185 ? 12.852 7.074 -0.172 1 98.25 185 ALA B CA 1
ATOM 4182 C C . ALA B 1 185 ? 11.531 7.785 -0.479 1 98.25 185 ALA B C 1
ATOM 4184 O O . ALA B 1 185 ? 10.812 7.391 -1.396 1 98.25 185 ALA B O 1
ATOM 4185 N N . SER B 1 186 ? 11.266 8.875 0.228 1 98.19 186 SER B N 1
ATOM 4186 C CA . SER B 1 186 ? 10 9.578 0.031 1 98.19 186 SER B CA 1
ATOM 4187 C C . SER B 1 186 ? 10.031 10.43 -1.237 1 98.19 186 SER B C 1
ATOM 4189 O O . SER B 1 186 ? 8.984 10.828 -1.746 1 98.19 186 SER B O 1
ATOM 4191 N N . ILE B 1 187 ? 11.18 10.688 -1.749 1 98.38 187 ILE B N 1
ATOM 4192 C CA . ILE B 1 187 ? 11.297 11.625 -2.857 1 98.38 187 ILE B CA 1
ATOM 4193 C C . ILE B 1 187 ? 10.758 10.992 -4.137 1 98.38 187 ILE B C 1
ATOM 4195 O O . ILE B 1 187 ? 9.875 11.555 -4.789 1 98.38 187 ILE B O 1
ATOM 4199 N N . PRO B 1 188 ? 11.211 9.758 -4.559 1 98.5 188 PRO B N 1
ATOM 4200 C CA . PRO B 1 188 ? 10.625 9.18 -5.773 1 98.5 188 PRO B CA 1
ATOM 4201 C C . PRO B 1 188 ? 9.125 8.93 -5.645 1 98.5 188 PRO B C 1
ATOM 4203 O O . PRO B 1 188 ? 8.391 9.047 -6.629 1 98.5 188 PRO B O 1
ATOM 4206 N N . ARG B 1 189 ? 8.703 8.531 -4.48 1 98.56 189 ARG B N 1
ATOM 4207 C CA . ARG B 1 189 ? 7.27 8.375 -4.254 1 98.56 189 ARG B CA 1
ATOM 4208 C C . ARG B 1 189 ? 6.535 9.695 -4.488 1 98.56 189 ARG B C 1
ATOM 4210 O O . ARG B 1 189 ? 5.5 9.719 -5.156 1 98.56 189 ARG B O 1
ATOM 4217 N N . SER B 1 190 ? 7.102 10.727 -3.924 1 98.12 190 SER B N 1
ATOM 4218 C CA . SER B 1 190 ? 6.504 12.055 -4.051 1 98.12 190 SER B CA 1
ATOM 4219 C C . SER B 1 190 ? 6.465 12.508 -5.508 1 98.12 190 SER B C 1
ATOM 4221 O O . SER B 1 190 ? 5.488 13.109 -5.953 1 98.12 190 SER B O 1
ATOM 4223 N N . ILE B 1 191 ? 7.492 12.273 -6.254 1 97.19 191 ILE B N 1
ATOM 4224 C CA . ILE B 1 191 ? 7.547 12.633 -7.664 1 97.19 191 ILE B CA 1
ATOM 4225 C C . ILE B 1 191 ? 6.469 11.875 -8.438 1 97.19 191 ILE B C 1
ATOM 4227 O O . ILE B 1 191 ? 5.797 12.453 -9.297 1 97.19 191 ILE B O 1
ATOM 4231 N N . THR B 1 192 ? 6.297 10.609 -8.102 1 97.44 192 THR B N 1
ATOM 4232 C CA . THR B 1 192 ? 5.23 9.828 -8.719 1 97.44 192 THR B CA 1
ATOM 4233 C C . THR B 1 192 ? 3.869 10.461 -8.445 1 97.44 192 THR B C 1
ATOM 4235 O O . THR B 1 192 ? 3.062 10.625 -9.367 1 97.44 192 THR B O 1
ATOM 4238 N N . GLY B 1 193 ? 3.688 10.766 -7.156 1 96.38 193 GLY B N 1
ATOM 4239 C CA . GLY B 1 193 ? 2.445 11.43 -6.797 1 96.38 193 GLY B CA 1
ATOM 4240 C C . GLY B 1 193 ? 2.256 12.766 -7.496 1 96.38 193 GLY B C 1
ATOM 4241 O O . GLY B 1 193 ? 1.144 13.102 -7.906 1 96.38 193 GLY B O 1
ATOM 4242 N N . LEU B 1 194 ? 3.281 13.5 -7.633 1 94.06 194 LEU B N 1
ATOM 4243 C CA . LEU B 1 194 ? 3.256 14.805 -8.297 1 94.06 194 LEU B CA 1
ATOM 4244 C C . LEU B 1 194 ? 2.873 14.656 -9.766 1 94.06 194 LEU B C 1
ATOM 4246 O O . LEU B 1 194 ? 2.045 15.414 -10.273 1 94.06 194 LEU B O 1
ATOM 4250 N N . LEU B 1 195 ? 3.457 13.75 -10.438 1 92.5 195 LEU B N 1
ATOM 4251 C CA . LEU B 1 195 ? 3.156 13.5 -11.844 1 92.5 195 LEU B CA 1
ATOM 4252 C C . LEU B 1 195 ? 1.698 13.094 -12.023 1 92.5 195 LEU B C 1
ATOM 4254 O O . LEU B 1 195 ? 1.037 13.531 -12.969 1 92.5 195 LEU B O 1
ATOM 4258 N N . TYR B 1 196 ? 1.273 12.312 -11.172 1 92.31 196 TYR B N 1
ATOM 4259 C CA . TYR B 1 196 ? -0.114 11.867 -11.211 1 92.31 196 TYR B CA 1
ATOM 4260 C C . TYR B 1 196 ? -1.071 13.039 -11.047 1 92.31 196 TYR B C 1
ATOM 4262 O O . TYR B 1 196 ? -2.021 13.188 -11.812 1 92.31 196 TYR B O 1
ATOM 4270 N N . LYS B 1 197 ? -0.828 13.859 -10.078 1 88 197 LYS B N 1
ATOM 4271 C CA . LYS B 1 197 ? -1.719 14.969 -9.734 1 88 197 LYS B CA 1
ATOM 4272 C C . LYS B 1 197 ? -1.662 16.062 -10.797 1 88 197 LYS B C 1
ATOM 4274 O O . LYS B 1 197 ? -2.682 16.672 -11.117 1 88 197 LYS B O 1
ATOM 4279 N N . GLN B 1 198 ? -0.496 16.328 -11.336 1 83.88 198 GLN B N 1
ATOM 4280 C CA . GLN B 1 198 ? -0.314 17.5 -12.18 1 83.88 198 GLN B CA 1
ATOM 4281 C C . GLN B 1 198 ? -0.384 17.125 -13.656 1 83.88 198 GLN B C 1
ATOM 4283 O O . GLN B 1 198 ? -0.653 17.984 -14.508 1 83.88 198 GLN B O 1
ATOM 4288 N N . ARG B 1 199 ? -0.124 15.898 -13.93 1 85.31 199 ARG B N 1
ATOM 4289 C CA . ARG B 1 199 ? -0.106 15.516 -15.336 1 85.31 199 ARG B CA 1
ATOM 4290 C C . ARG B 1 199 ? -1.146 14.43 -15.625 1 85.31 199 ARG B C 1
ATOM 4292 O O . ARG B 1 199 ? -2.279 14.742 -16 1 85.31 199 ARG B O 1
ATOM 4299 N N . SER B 1 200 ? -0.758 13.156 -15.289 1 84.19 200 SER B N 1
ATOM 4300 C CA . SER B 1 200 ? -1.684 12.062 -15.578 1 84.19 200 SER B CA 1
ATOM 4301 C C . SER B 1 200 ? -1.212 10.758 -14.945 1 84.19 200 SER B C 1
ATOM 4303 O O . SER B 1 200 ? -0.061 10.648 -14.516 1 84.19 200 SER B O 1
ATOM 4305 N N . LEU B 1 201 ? -2.172 9.812 -14.953 1 87.38 201 LEU B N 1
ATOM 4306 C CA . LEU B 1 201 ? -1.847 8.461 -14.508 1 87.38 201 LEU B CA 1
ATOM 4307 C C . LEU B 1 201 ? -0.773 7.84 -15.391 1 87.38 201 LEU B C 1
ATOM 4309 O O . LEU B 1 201 ? 0.13 7.16 -14.898 1 87.38 201 LEU B O 1
ATOM 4313 N N . LEU B 1 202 ? -0.874 8.102 -16.641 1 85.06 202 LEU B N 1
ATOM 4314 C CA . LEU B 1 202 ? 0.07 7.543 -17.594 1 85.06 202 LEU B CA 1
ATOM 4315 C C . LEU B 1 202 ? 1.472 8.094 -17.375 1 85.06 202 LEU B C 1
ATOM 4317 O O . LEU B 1 202 ? 2.457 7.359 -17.453 1 85.06 202 LEU B O 1
ATOM 4321 N N . ALA B 1 203 ? 1.556 9.406 -17.109 1 87.38 203 ALA B N 1
ATOM 4322 C CA . ALA B 1 203 ? 2.852 10.023 -16.844 1 87.38 203 ALA B CA 1
ATOM 4323 C C . ALA B 1 203 ? 3.514 9.406 -15.609 1 87.38 203 ALA B C 1
ATOM 4325 O O . ALA B 1 203 ? 4.719 9.148 -15.609 1 87.38 203 ALA B O 1
ATOM 4326 N N . ALA B 1 204 ? 2.721 9.203 -14.594 1 93.5 204 ALA B N 1
ATOM 4327 C CA . ALA B 1 204 ? 3.23 8.555 -13.383 1 93.5 204 ALA B CA 1
ATOM 4328 C C . ALA B 1 204 ? 3.717 7.137 -13.688 1 93.5 204 ALA B C 1
ATOM 4330 O O . ALA B 1 204 ? 4.777 6.727 -13.211 1 93.5 204 ALA B O 1
ATOM 4331 N N . ARG B 1 205 ? 2.969 6.434 -14.469 1 93.25 205 ARG B N 1
ATOM 4332 C CA . ARG B 1 205 ? 3.324 5.066 -14.828 1 93.25 205 ARG B CA 1
ATOM 4333 C C . ARG B 1 205 ? 4.641 5.023 -15.594 1 93.25 205 ARG B C 1
ATOM 4335 O O . ARG B 1 205 ? 5.496 4.18 -15.328 1 93.25 205 ARG B O 1
ATOM 4342 N N . GLU B 1 206 ? 4.77 5.895 -16.562 1 90.25 206 GLU B N 1
ATOM 4343 C CA . GLU B 1 206 ? 5.98 5.934 -17.375 1 90.25 206 GLU B CA 1
ATOM 4344 C C . GLU B 1 206 ? 7.211 6.223 -16.516 1 90.25 206 GLU B C 1
ATOM 4346 O O . GLU B 1 206 ? 8.273 5.633 -16.734 1 90.25 206 GLU B O 1
ATOM 4351 N N . PHE B 1 207 ? 7.043 7.129 -15.656 1 93.81 207 PHE B N 1
ATOM 4352 C CA . PHE B 1 207 ? 8.133 7.441 -14.742 1 93.81 207 PHE B CA 1
ATOM 4353 C C . PHE B 1 207 ? 8.539 6.207 -13.945 1 93.81 207 PHE B C 1
ATOM 4355 O O . PHE B 1 207 ? 9.727 5.883 -13.867 1 93.81 207 PHE B O 1
ATOM 4362 N N . VAL B 1 208 ? 7.566 5.488 -13.312 1 97.12 208 VAL B N 1
ATOM 4363 C CA . VAL B 1 208 ? 7.836 4.312 -12.492 1 97.12 208 VAL B CA 1
ATOM 4364 C C . VAL B 1 208 ? 8.43 3.203 -13.359 1 97.12 208 VAL B C 1
ATOM 4366 O O . VAL B 1 208 ? 9.352 2.502 -12.93 1 97.12 208 VAL B O 1
ATOM 4369 N N . HIS B 1 209 ? 7.879 3.053 -14.516 1 93.44 209 HIS B N 1
ATOM 4370 C CA . HIS B 1 209 ? 8.414 2.037 -15.414 1 93.44 209 HIS B CA 1
ATOM 4371 C C . HIS B 1 209 ? 9.883 2.297 -15.727 1 93.44 209 HIS B C 1
ATOM 4373 O O . HIS B 1 209 ? 10.719 1.391 -15.617 1 93.44 209 HIS B O 1
ATOM 4379 N N . SER B 1 210 ? 10.289 3.482 -16.047 1 93.44 210 SER B N 1
ATOM 4380 C CA . SER B 1 210 ? 11.625 3.838 -16.516 1 93.44 210 SER B CA 1
ATOM 4381 C C . SER B 1 210 ? 12.648 3.709 -15.383 1 93.44 210 SER B C 1
ATOM 4383 O O . SER B 1 210 ? 13.766 3.244 -15.602 1 93.44 210 SER B O 1
ATOM 4385 N N . TYR B 1 211 ? 12.273 4.066 -14.18 1 95.44 211 TYR B N 1
ATOM 4386 C CA . TYR B 1 211 ? 13.266 4.148 -13.117 1 95.44 211 TYR B CA 1
ATOM 4387 C C . TYR B 1 211 ? 13.211 2.916 -12.219 1 95.44 211 TYR B C 1
ATOM 4389 O O . TYR B 1 211 ? 14.18 2.598 -11.531 1 95.44 211 TYR B O 1
ATOM 4397 N N . PHE B 1 212 ? 12.094 2.24 -12.234 1 97.81 212 PHE B N 1
ATOM 4398 C CA . PHE B 1 212 ? 11.93 1.173 -11.25 1 97.81 212 PHE B CA 1
ATOM 4399 C C . PHE B 1 212 ? 11.734 -0.171 -11.945 1 97.81 212 PHE B C 1
ATOM 4401 O O . PHE B 1 212 ? 12.461 -1.128 -11.672 1 97.81 212 PHE B O 1
ATOM 4408 N N . LEU B 1 213 ? 10.82 -0.276 -12.883 1 95.31 213 LEU B N 1
ATOM 4409 C CA . LEU B 1 213 ? 10.367 -1.567 -13.391 1 95.31 213 LEU B CA 1
ATOM 4410 C C . LEU B 1 213 ? 11.328 -2.105 -14.445 1 95.31 213 LEU B C 1
ATOM 4412 O O . LEU B 1 213 ? 11.281 -3.291 -14.781 1 95.31 213 LEU B O 1
ATOM 4416 N N . THR B 1 214 ? 12.195 -1.297 -14.961 1 91.19 214 THR B N 1
ATOM 4417 C CA . THR B 1 214 ? 13.203 -1.739 -15.922 1 91.19 214 THR B CA 1
ATOM 4418 C C . THR B 1 214 ? 14.422 -2.311 -15.203 1 91.19 214 THR B C 1
ATOM 4420 O O . THR B 1 214 ? 15.281 -2.939 -15.82 1 91.19 214 THR B O 1
ATOM 4423 N N . ARG B 1 215 ? 14.453 -2.107 -13.93 1 92.44 215 ARG B N 1
ATOM 4424 C CA . ARG B 1 215 ? 15.562 -2.648 -13.148 1 92.44 215 ARG B CA 1
ATOM 4425 C C . ARG B 1 215 ? 15.516 -4.172 -13.117 1 92.44 215 ARG B C 1
ATOM 4427 O O . ARG B 1 215 ? 14.438 -4.762 -13.039 1 92.44 215 ARG B O 1
ATOM 4434 N N . GLU B 1 216 ? 16.672 -4.754 -13.156 1 90.5 216 GLU B N 1
ATOM 4435 C CA . GLU B 1 216 ? 16.766 -6.211 -13.094 1 90.5 216 GLU B CA 1
ATOM 4436 C C . GLU B 1 216 ? 16.75 -6.699 -11.648 1 90.5 216 GLU B C 1
ATOM 4438 O O . GLU B 1 216 ? 17.594 -6.297 -10.844 1 90.5 216 GLU B O 1
ATOM 4443 N N . ILE B 1 217 ? 15.82 -7.465 -11.352 1 93.06 217 ILE B N 1
ATOM 4444 C CA . ILE B 1 217 ? 15.695 -8.086 -10.039 1 93.06 217 ILE B CA 1
ATOM 4445 C C . ILE B 1 217 ? 15.859 -9.602 -10.164 1 93.06 217 ILE B C 1
ATOM 4447 O O . ILE B 1 217 ? 15.344 -10.211 -11.109 1 93.06 217 ILE B O 1
ATOM 4451 N N . ASP B 1 218 ? 16.578 -10.195 -9.227 1 94 218 ASP B N 1
ATOM 4452 C CA . ASP B 1 218 ? 16.797 -11.641 -9.234 1 94 218 ASP B CA 1
ATOM 4453 C C . ASP B 1 218 ? 15.602 -12.375 -8.625 1 94 218 ASP B C 1
ATOM 4455 O O . ASP B 1 218 ? 15.664 -12.805 -7.473 1 94 218 ASP B O 1
ATOM 4459 N N . ILE B 1 219 ? 14.641 -12.656 -9.414 1 94.25 219 ILE B N 1
ATOM 4460 C CA . ILE B 1 219 ? 13.43 -13.336 -8.969 1 94.25 219 ILE B CA 1
ATOM 4461 C C . ILE B 1 219 ? 13.742 -14.797 -8.672 1 94.25 219 ILE B C 1
ATOM 4463 O O . ILE B 1 219 ? 13.148 -15.398 -7.773 1 94.25 219 ILE B O 1
ATOM 4467 N N . ARG B 1 220 ? 14.656 -15.367 -9.398 1 93.19 220 ARG B N 1
ATOM 4468 C CA . ARG B 1 220 ? 15.047 -16.766 -9.211 1 93.19 220 ARG B CA 1
ATOM 4469 C C . ARG B 1 220 ? 15.445 -17.031 -7.766 1 93.19 220 ARG B C 1
ATOM 4471 O O . ARG B 1 220 ? 15.07 -18.062 -7.188 1 93.19 220 ARG B O 1
ATOM 4478 N N . ALA B 1 221 ? 16.172 -16.109 -7.246 1 94.44 221 ALA B N 1
ATOM 4479 C CA . ALA B 1 221 ? 16.672 -16.25 -5.883 1 94.44 221 ALA B CA 1
ATOM 4480 C C . ALA B 1 221 ? 15.531 -16.203 -4.867 1 94.44 221 ALA B C 1
ATOM 4482 O O . ALA B 1 221 ? 15.68 -16.672 -3.732 1 94.44 221 ALA B O 1
ATOM 4483 N N . MET B 1 222 ? 14.414 -15.695 -5.273 1 93.81 222 MET B N 1
ATOM 4484 C CA . MET B 1 222 ? 13.266 -15.578 -4.371 1 93.81 222 MET B CA 1
ATOM 4485 C C . MET B 1 222 ? 12.453 -16.859 -4.352 1 93.81 222 MET B C 1
ATOM 4487 O O . MET B 1 222 ? 11.594 -17.047 -3.486 1 93.81 222 MET B O 1
ATOM 4491 N N . LEU B 1 223 ? 12.703 -17.672 -5.324 1 93.06 223 LEU B N 1
ATOM 4492 C CA . LEU B 1 223 ? 12.016 -18.953 -5.414 1 93.06 223 LEU B CA 1
ATOM 4493 C C . LEU B 1 223 ? 12.734 -20.016 -4.594 1 93.06 223 LEU B C 1
ATOM 4495 O O . LEU B 1 223 ? 13.781 -20.531 -5.008 1 93.06 223 LEU B O 1
ATOM 4499 N N . LYS B 1 224 ? 12.18 -20.312 -3.42 1 89.44 224 LYS B N 1
ATOM 4500 C CA . LYS B 1 224 ? 12.75 -21.328 -2.545 1 89.44 224 LYS B CA 1
ATOM 4501 C C . LYS B 1 224 ? 11.797 -22.516 -2.393 1 89.44 224 LYS B C 1
ATOM 4503 O O . LYS B 1 224 ? 10.594 -22.328 -2.176 1 89.44 224 LYS B O 1
ATOM 4508 N N . PHE B 1 225 ? 12.445 -23.719 -2.568 1 88.5 225 PHE B N 1
ATOM 4509 C CA . PHE B 1 225 ? 11.648 -24.938 -2.475 1 88.5 225 PHE B CA 1
ATOM 4510 C C . PHE B 1 225 ? 12.156 -25.844 -1.356 1 88.5 225 PHE B C 1
ATOM 4512 O O . PHE B 1 225 ? 13.344 -26.188 -1.33 1 88.5 225 PHE B O 1
ATOM 4519 N N . TYR B 1 226 ? 11.359 -26.172 -0.416 1 84.69 226 TYR B N 1
ATOM 4520 C CA . TYR B 1 226 ? 11.75 -27.109 0.619 1 84.69 226 TYR B CA 1
ATOM 4521 C C . TYR B 1 226 ? 11.953 -28.5 0.033 1 84.69 226 TYR B C 1
ATOM 4523 O O . TYR B 1 226 ? 12.953 -29.172 0.326 1 84.69 226 TYR B O 1
ATOM 4531 N N . ASN B 1 227 ? 11.039 -28.953 -0.775 1 90.5 227 ASN B N 1
ATOM 4532 C CA . ASN B 1 227 ? 11.078 -30.234 -1.481 1 90.5 227 ASN B CA 1
ATOM 4533 C C . ASN B 1 227 ? 10.758 -30.062 -2.963 1 90.5 227 ASN B C 1
ATOM 4535 O O . ASN B 1 227 ? 9.617 -30.25 -3.381 1 90.5 227 ASN B O 1
ATOM 4539 N N . PRO B 1 228 ? 11.836 -29.828 -3.697 1 93.88 228 PRO B N 1
ATOM 4540 C CA . PRO B 1 228 ? 11.609 -29.531 -5.113 1 93.88 228 PRO B CA 1
ATOM 4541 C C . PRO B 1 228 ? 11 -30.719 -5.867 1 93.88 228 PRO B C 1
ATOM 4543 O O . PRO B 1 228 ? 10.227 -30.531 -6.805 1 93.88 228 PRO B O 1
ATOM 4546 N N . LYS B 1 229 ? 11.383 -31.859 -5.508 1 92.12 229 LYS B N 1
ATOM 4547 C CA . LYS B 1 229 ? 10.836 -33.031 -6.188 1 92.12 229 LYS B CA 1
ATOM 4548 C C . LYS B 1 229 ? 9.328 -33.125 -5.988 1 92.12 229 LYS B C 1
ATOM 4550 O O . LYS B 1 229 ? 8.586 -33.406 -6.938 1 92.12 229 LYS B O 1
ATOM 4555 N N . LYS B 1 230 ? 8.945 -32.938 -4.793 1 89.12 230 LYS B N 1
ATOM 4556 C CA . LYS B 1 230 ? 7.516 -32.969 -4.5 1 89.12 230 LYS B CA 1
ATOM 4557 C C . LYS B 1 230 ? 6.785 -31.828 -5.215 1 89.12 230 LYS B C 1
ATOM 4559 O O . LYS B 1 230 ? 5.707 -32.031 -5.777 1 89.12 230 LYS B O 1
ATOM 4564 N N . ALA B 1 231 ? 7.422 -30.703 -5.141 1 8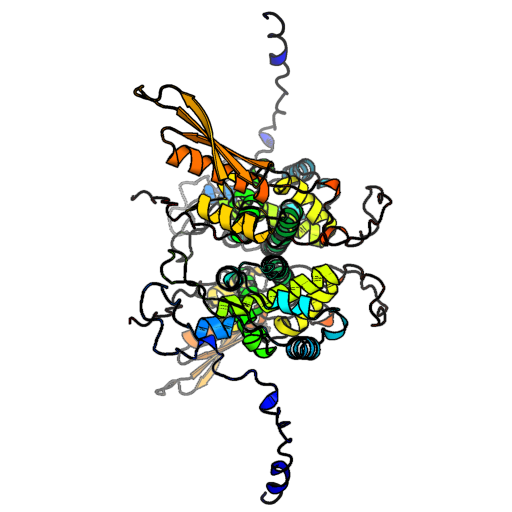9.25 231 ALA B N 1
ATOM 4565 C CA . ALA B 1 231 ? 6.832 -29.531 -5.797 1 89.25 231 ALA B CA 1
ATOM 4566 C C . ALA B 1 231 ? 6.676 -29.781 -7.297 1 89.25 231 ALA B C 1
ATOM 4568 O O . ALA B 1 231 ? 5.66 -29.406 -7.887 1 89.25 231 ALA B O 1
ATOM 4569 N N . LEU B 1 232 ? 7.66 -30.359 -7.867 1 92.44 232 LEU B N 1
ATOM 4570 C CA . LEU B 1 232 ? 7.621 -30.625 -9.297 1 92.44 232 LEU B CA 1
ATOM 4571 C C . LEU B 1 232 ? 6.531 -31.641 -9.625 1 92.44 232 LEU B C 1
ATOM 4573 O O . LEU B 1 232 ? 5.828 -31.5 -10.633 1 92.44 232 LEU B O 1
ATOM 4577 N N . LEU B 1 233 ? 6.422 -32.656 -8.805 1 89.56 233 LEU B N 1
ATOM 4578 C CA . LEU B 1 233 ? 5.375 -33.656 -8.984 1 89.56 233 LEU B CA 1
ATOM 4579 C C . LEU B 1 233 ? 3.996 -33 -8.977 1 89.56 233 LEU B C 1
ATOM 4581 O O . LEU B 1 233 ? 3.158 -33.312 -9.828 1 89.56 233 LEU B O 1
ATOM 4585 N N . GLU B 1 234 ? 3.846 -32.094 -8.062 1 83.56 234 GLU B N 1
ATOM 4586 C CA . GLU B 1 234 ? 2.574 -31.391 -7.945 1 83.56 234 GLU B CA 1
ATOM 4587 C C . GLU B 1 234 ? 2.322 -30.516 -9.164 1 83.56 234 GLU B C 1
ATOM 4589 O O . GLU B 1 234 ? 1.192 -30.422 -9.648 1 83.56 234 GLU B O 1
ATOM 4594 N N . MET B 1 235 ? 3.336 -29.938 -9.609 1 85.88 235 MET B N 1
ATOM 4595 C CA . MET B 1 235 ? 3.225 -29.031 -10.758 1 85.88 235 MET B CA 1
ATOM 4596 C C . MET B 1 235 ? 2.846 -29.812 -12.016 1 85.88 235 MET B C 1
ATOM 4598 O O . MET B 1 235 ? 1.969 -29.375 -12.773 1 85.88 235 MET B O 1
ATOM 4602 N N . VAL B 1 236 ? 3.5 -30.891 -12.242 1 86.69 236 VAL B N 1
ATOM 4603 C CA . VAL B 1 236 ? 3.24 -31.688 -13.438 1 86.69 236 VAL B CA 1
ATOM 4604 C C . VAL B 1 236 ? 1.814 -32.25 -13.391 1 86.69 236 VAL B C 1
ATOM 4606 O O . VAL B 1 236 ? 1.14 -32.312 -14.422 1 86.69 236 VAL B O 1
ATOM 4609 N N . LYS B 1 237 ? 1.388 -32.625 -12.195 1 81.62 237 LYS B N 1
ATOM 4610 C CA . LYS B 1 237 ? 0.018 -33.094 -12.016 1 81.62 237 LYS B CA 1
ATOM 4611 C C . LYS B 1 237 ? -0.99 -32 -12.336 1 81.62 237 LYS B C 1
ATOM 4613 O O . LYS B 1 237 ? -2.01 -32.25 -12.977 1 81.62 237 LYS B O 1
ATOM 4618 N N . LYS B 1 238 ? -0.666 -30.812 -11.875 1 76.88 238 LYS B N 1
ATOM 4619 C CA . LYS B 1 238 ? -1.516 -29.656 -12.109 1 76.88 238 LYS B CA 1
ATOM 4620 C C . LYS B 1 238 ? -1.759 -29.438 -13.602 1 76.88 238 LYS B C 1
ATOM 4622 O O . LYS B 1 238 ? -2.865 -29.078 -14.008 1 76.88 238 LYS B O 1
ATOM 4627 N N . TYR B 1 239 ? -0.797 -29.672 -14.344 1 79.44 239 TYR B N 1
ATOM 4628 C CA . TYR B 1 239 ? -0.904 -29.406 -15.773 1 79.44 239 TYR B CA 1
ATOM 4629 C C . TYR B 1 239 ? -1.211 -30.688 -16.547 1 79.44 239 TYR B C 1
ATOM 4631 O O . TYR B 1 239 ? -1.07 -30.734 -17.766 1 79.44 239 TYR B O 1
ATOM 4639 N N . GLN B 1 240 ? -1.526 -31.719 -15.812 1 81.06 240 GLN B N 1
ATOM 4640 C CA . GLN B 1 240 ? -1.971 -33 -16.359 1 81.06 240 GLN B CA 1
ATOM 4641 C C . GLN B 1 240 ? -0.909 -33.594 -17.281 1 81.06 240 GLN B C 1
ATOM 4643 O O . GLN B 1 240 ? -1.214 -34.031 -18.406 1 81.06 240 GLN B O 1
ATOM 4648 N N . ARG B 1 241 ? 0.288 -33.562 -16.859 1 86.06 241 ARG B N 1
ATOM 4649 C CA . ARG B 1 241 ? 1.407 -34.156 -17.578 1 86.06 241 ARG B CA 1
ATOM 4650 C C . ARG B 1 241 ? 1.877 -35.438 -16.875 1 86.06 241 ARG B C 1
ATOM 4652 O O . ARG B 1 241 ? 1.47 -35.719 -15.742 1 86.06 241 ARG B O 1
ATOM 4659 N N . GLU B 1 242 ? 2.689 -36.188 -17.594 1 90.94 242 GLU B N 1
ATOM 4660 C CA . GLU B 1 242 ? 3.234 -37.406 -17.031 1 90.94 242 GLU B CA 1
ATOM 4661 C C . GLU B 1 242 ? 4.145 -37.125 -15.836 1 90.94 242 GLU B C 1
ATOM 4663 O O . GLU B 1 242 ? 4.887 -36.125 -15.844 1 90.94 242 GLU B O 1
ATOM 4668 N N . PRO B 1 243 ? 4.062 -37.969 -14.812 1 93 243 PRO B N 1
ATOM 4669 C CA . PRO B 1 243 ? 4.93 -37.75 -13.648 1 93 243 PRO B CA 1
ATOM 4670 C C . PRO B 1 243 ? 6.406 -37.656 -14.023 1 93 243 PRO B C 1
ATOM 4672 O O . PRO B 1 243 ? 6.863 -38.344 -14.93 1 93 243 PRO B O 1
ATOM 4675 N N . PRO B 1 244 ? 7.027 -36.844 -13.344 1 94.69 244 PRO B N 1
ATOM 4676 C CA . PRO B 1 244 ? 8.445 -36.656 -13.656 1 94.69 244 PRO B CA 1
ATOM 4677 C C . PRO B 1 244 ? 9.289 -37.906 -13.359 1 94.69 244 PRO B C 1
ATOM 4679 O O . PRO B 1 244 ? 9.047 -38.594 -12.367 1 94.69 244 PRO B O 1
ATOM 4682 N N . LYS B 1 245 ? 10.242 -38.156 -14.234 1 95.56 245 LYS B N 1
ATOM 4683 C CA . LYS B 1 245 ? 11.195 -39.25 -14.07 1 95.56 245 LYS B CA 1
ATOM 4684 C C . LYS B 1 245 ? 12.633 -38.75 -14.133 1 95.56 245 LYS B C 1
ATOM 4686 O O . LYS B 1 245 ? 12.984 -37.969 -15.016 1 95.56 245 LYS B O 1
ATOM 4691 N N . SER B 1 246 ? 13.344 -39.156 -13.125 1 95.5 246 SER B N 1
ATOM 4692 C CA . SER B 1 246 ? 14.75 -38.781 -13.086 1 95.5 246 SER B CA 1
ATOM 4693 C C . SER B 1 246 ? 15.609 -39.781 -13.875 1 95.5 246 SER B C 1
ATOM 4695 O O . SER B 1 246 ? 15.367 -40.969 -13.828 1 95.5 246 SER B O 1
ATOM 4697 N N . ARG B 1 247 ? 16.547 -39.219 -14.656 1 95.5 247 ARG B N 1
ATOM 4698 C CA . ARG B 1 247 ? 17.484 -40.031 -15.414 1 95.5 247 ARG B CA 1
ATOM 4699 C C . ARG B 1 247 ? 18.922 -39.562 -15.211 1 95.5 247 ARG B C 1
ATOM 4701 O O . ARG B 1 247 ? 19.188 -38.375 -15.234 1 95.5 247 ARG B O 1
ATOM 4708 N N . LEU B 1 248 ? 19.781 -40.5 -14.945 1 95 248 LEU B N 1
ATOM 4709 C CA . LEU B 1 248 ? 21.203 -40.188 -14.867 1 95 248 LEU B CA 1
ATOM 4710 C C . LEU B 1 248 ? 21.781 -39.938 -16.25 1 95 248 LEU B C 1
ATOM 4712 O O . LEU B 1 248 ? 21.734 -40.812 -17.125 1 95 248 LEU B O 1
ATOM 4716 N N . LEU B 1 249 ? 22.281 -38.812 -16.484 1 94.75 249 LEU B N 1
ATOM 4717 C CA . LEU B 1 249 ? 22.797 -38.438 -17.797 1 94.75 249 LEU B CA 1
ATOM 4718 C C . LEU B 1 249 ? 24.297 -38.688 -17.891 1 94.75 249 LEU B C 1
ATOM 4720 O O . LEU B 1 249 ? 24.797 -39.094 -18.938 1 94.75 249 LEU B O 1
ATOM 4724 N N . LYS B 1 250 ? 24.953 -38.25 -16.906 1 91.31 250 LYS B N 1
ATOM 4725 C CA . LYS B 1 250 ? 26.406 -38.406 -16.859 1 91.31 250 LYS B CA 1
ATOM 4726 C C . LYS B 1 250 ? 26.891 -38.656 -15.438 1 91.31 250 LYS B C 1
ATOM 4728 O O . LYS B 1 250 ? 26.266 -38.188 -14.477 1 91.31 250 LYS B O 1
ATOM 4733 N N . GLU B 1 251 ? 27.891 -39.438 -15.273 1 91 251 GLU B N 1
ATOM 4734 C CA . GLU B 1 251 ? 28.562 -39.656 -13.992 1 91 251 GLU B CA 1
ATOM 4735 C C . GLU B 1 251 ? 30.078 -39.656 -14.148 1 91 251 GLU B C 1
ATOM 4737 O O . GLU B 1 251 ? 30.609 -40.219 -15.109 1 91 251 GLU B O 1
ATOM 4742 N N . THR B 1 252 ? 30.656 -38.812 -13.391 1 87 252 THR B N 1
ATOM 4743 C CA . THR B 1 252 ? 32.125 -38.781 -13.414 1 87 252 THR B CA 1
ATOM 4744 C C . THR B 1 252 ? 32.688 -39.062 -12.023 1 87 252 THR B C 1
ATOM 4746 O O . THR B 1 252 ? 32.219 -38.469 -11.031 1 87 252 THR B O 1
ATOM 4749 N N . GLY B 1 253 ? 33.719 -39.906 -12.047 1 80.88 253 GLY B N 1
ATOM 4750 C CA . GLY B 1 253 ? 34.531 -40.125 -10.844 1 80.88 253 GLY B CA 1
ATOM 4751 C C . GLY B 1 253 ? 33.75 -40.875 -9.758 1 80.88 253 GLY B C 1
ATOM 4752 O O . GLY B 1 253 ? 33.906 -40.594 -8.57 1 80.88 253 GLY B O 1
ATOM 4753 N N . ARG B 1 254 ? 32.938 -41.688 -10.117 1 71.69 254 ARG B N 1
ATOM 4754 C CA . ARG B 1 254 ? 32.094 -42.375 -9.148 1 71.69 254 ARG B CA 1
ATOM 4755 C C . ARG B 1 254 ? 32.938 -42.969 -8.008 1 71.69 254 ARG B C 1
ATOM 4757 O O . ARG B 1 254 ? 32.531 -42.906 -6.848 1 71.69 254 ARG B O 1
ATOM 4764 N N . PHE B 1 255 ? 34.094 -43.281 -8.359 1 76.75 255 PHE B N 1
ATOM 4765 C CA . PHE B 1 255 ? 34.938 -43.875 -7.367 1 76.75 255 PHE B CA 1
ATOM 4766 C C . PHE B 1 255 ? 36.062 -42.938 -6.938 1 76.75 255 PHE B C 1
ATOM 4768 O O . PHE B 1 255 ? 37.094 -43.344 -6.406 1 76.75 255 PHE B O 1
ATOM 4775 N N . SER B 1 256 ? 35.75 -41.75 -7.293 1 80.44 256 SER B N 1
ATOM 4776 C CA . SER B 1 256 ? 36.75 -40.75 -6.871 1 80.44 256 SER B CA 1
ATOM 4777 C C . SER B 1 256 ? 36.25 -40 -5.633 1 80.44 256 SER B C 1
ATOM 4779 O O . SER B 1 256 ? 35.156 -40.25 -5.125 1 80.44 256 SER B O 1
ATOM 4781 N N . ASN B 1 257 ? 37.125 -39.219 -5.078 1 85.69 257 ASN B N 1
ATOM 4782 C CA . ASN B 1 257 ? 36.844 -38.438 -3.881 1 85.69 257 ASN B CA 1
ATOM 4783 C C . ASN B 1 257 ? 35.844 -37.312 -4.168 1 85.69 257 ASN B C 1
ATOM 4785 O O . ASN B 1 257 ? 35.219 -36.781 -3.248 1 85.69 257 ASN B O 1
ATOM 4789 N N . SER B 1 258 ? 35.625 -37.094 -5.422 1 86.88 258 SER B N 1
ATOM 4790 C CA . SER B 1 258 ? 34.719 -36 -5.773 1 86.88 258 SER B CA 1
ATOM 4791 C C . SER B 1 258 ? 33.812 -36.406 -6.922 1 86.88 258 SER B C 1
ATOM 4793 O O . SER B 1 258 ? 33.875 -35.844 -8.016 1 86.88 258 SER B O 1
ATOM 4795 N N . PRO B 1 259 ? 32.906 -37.312 -6.684 1 89.81 259 PRO B N 1
ATOM 4796 C CA . PRO B 1 259 ? 32.031 -37.75 -7.77 1 89.81 259 PRO B CA 1
ATOM 4797 C C . PRO B 1 259 ? 31.062 -36.625 -8.203 1 89.81 259 PRO B C 1
ATOM 4799 O O . PRO B 1 259 ? 30.719 -35.781 -7.398 1 89.81 259 PRO B O 1
ATOM 4802 N N . VAL B 1 260 ? 30.844 -36.562 -9.492 1 92.56 260 VAL B N 1
ATOM 4803 C CA . VAL B 1 260 ? 29.859 -35.625 -10.023 1 92.56 260 VAL B CA 1
ATOM 4804 C C . VAL B 1 260 ? 28.781 -36.406 -10.781 1 92.56 260 VAL B C 1
ATOM 4806 O O . VAL B 1 260 ? 29.078 -37.188 -11.664 1 92.56 260 VAL B O 1
ATOM 4809 N N . PHE B 1 261 ? 27.578 -36.219 -10.352 1 95.12 261 PHE B N 1
ATOM 4810 C CA . PHE B 1 261 ? 26.422 -36.812 -11.023 1 95.12 261 PHE B CA 1
ATOM 4811 C C . PHE B 1 261 ? 25.625 -35.719 -11.766 1 95.12 261 PHE B C 1
ATOM 4813 O O . PHE B 1 261 ? 25.438 -34.625 -11.25 1 95.12 261 PHE B O 1
ATOM 4820 N N . VAL B 1 262 ? 25.281 -36.031 -12.984 1 96.31 262 VAL B N 1
ATOM 4821 C CA . VAL B 1 262 ? 24.406 -35.156 -13.758 1 96.31 262 VAL B CA 1
ATOM 4822 C C . VAL B 1 262 ? 23.078 -35.875 -14.016 1 96.31 262 VAL B C 1
ATOM 4824 O O . VAL B 1 262 ? 23.047 -36.969 -14.594 1 96.31 262 VAL B O 1
ATOM 4827 N N . VAL B 1 263 ? 21.984 -35.219 -13.555 1 96.81 263 VAL B N 1
ATOM 4828 C CA . VAL B 1 263 ? 20.672 -35.875 -13.641 1 96.81 263 VAL B CA 1
ATOM 4829 C C . VAL B 1 263 ? 19.734 -34.969 -14.461 1 96.81 263 VAL B C 1
ATOM 4831 O O . VAL B 1 263 ? 19.766 -33.75 -14.367 1 96.81 263 VAL B O 1
ATOM 4834 N N . GLY B 1 264 ? 18.984 -35.625 -15.336 1 97.19 264 GLY B N 1
ATOM 4835 C CA . GLY B 1 264 ? 17.875 -34.969 -16.031 1 97.19 264 GLY B CA 1
ATOM 4836 C C . GLY B 1 264 ? 16.516 -35.438 -15.555 1 97.19 264 GLY B C 1
ATOM 4837 O O . GLY B 1 264 ? 16.328 -36.625 -15.25 1 97.19 264 GLY B O 1
ATOM 4838 N N . ILE B 1 265 ? 15.625 -34.5 -15.438 1 96.69 265 ILE B N 1
ATOM 4839 C CA . ILE B 1 265 ? 14.25 -34.844 -15.109 1 96.69 265 ILE B CA 1
ATOM 4840 C C . ILE B 1 265 ? 13.367 -34.688 -16.344 1 96.69 265 ILE B C 1
ATOM 4842 O O . ILE B 1 265 ? 13.414 -33.688 -17.031 1 96.69 265 ILE B O 1
ATOM 4846 N N . TYR B 1 266 ? 12.578 -35.75 -16.578 1 95.44 266 TYR B N 1
ATOM 4847 C CA . TYR B 1 266 ? 11.781 -35.812 -17.797 1 95.44 266 TYR B CA 1
ATOM 4848 C C . TYR B 1 266 ? 10.305 -36.031 -17.484 1 95.44 266 TYR B C 1
ATOM 4850 O O . TYR B 1 266 ? 9.969 -36.656 -16.469 1 95.44 266 TYR B O 1
ATOM 4858 N N . SER B 1 267 ? 9.445 -35.438 -18.188 1 93.75 267 SER B N 1
ATOM 4859 C CA . SER B 1 267 ? 8.031 -35.781 -18.281 1 93.75 267 SER B CA 1
ATOM 4860 C C . SER B 1 267 ? 7.684 -36.281 -19.672 1 93.75 267 SER B C 1
ATOM 4862 O O . SER B 1 267 ? 7.617 -35.5 -20.641 1 93.75 267 SER B O 1
ATOM 4864 N N . GLY B 1 268 ? 7.438 -37.562 -19.766 1 91.69 268 GLY B N 1
ATOM 4865 C CA . GLY B 1 268 ? 7.422 -38.156 -21.094 1 91.69 268 GLY B CA 1
ATOM 4866 C C . GLY B 1 268 ? 8.742 -38 -21.828 1 91.69 268 GLY B C 1
ATOM 4867 O O . GLY B 1 268 ? 9.797 -38.344 -21.297 1 91.69 268 GLY B O 1
ATOM 4868 N N . ALA B 1 269 ? 8.648 -37.438 -23.016 1 91.25 269 ALA B N 1
ATOM 4869 C CA . ALA B 1 269 ? 9.844 -37.25 -23.828 1 91.25 269 ALA B CA 1
ATOM 4870 C C . ALA B 1 269 ? 10.484 -35.875 -23.578 1 91.25 269 ALA B C 1
ATOM 4872 O O . ALA B 1 269 ? 11.641 -35.656 -23.953 1 91.25 269 ALA B O 1
ATOM 4873 N N . ASP B 1 270 ? 9.852 -35.094 -22.812 1 92.56 270 ASP B N 1
ATOM 4874 C CA . ASP B 1 270 ? 10.305 -33.719 -22.641 1 92.56 270 ASP B CA 1
ATOM 4875 C C . ASP B 1 270 ? 11.219 -33.594 -21.422 1 92.56 270 ASP B C 1
ATOM 4877 O O . ASP B 1 270 ? 10.852 -34 -20.312 1 92.56 270 ASP B O 1
ATOM 4881 N N . LYS B 1 271 ? 12.398 -33.094 -21.688 1 94.5 271 LYS B N 1
ATOM 4882 C CA . LYS B 1 271 ? 13.273 -32.75 -20.562 1 94.5 271 LYS B CA 1
ATOM 4883 C C . LYS B 1 271 ? 12.828 -31.484 -19.859 1 94.5 271 LYS B C 1
ATOM 4885 O O . LYS B 1 271 ? 12.805 -30.406 -20.469 1 94.5 271 LYS B O 1
ATOM 4890 N N . LEU B 1 272 ? 12.555 -31.594 -18.594 1 94.75 272 LEU B N 1
ATOM 4891 C CA . LEU B 1 272 ? 12.039 -30.453 -17.844 1 94.75 272 LEU B CA 1
ATOM 4892 C C . LEU B 1 272 ? 13.172 -29.672 -17.188 1 94.75 272 LEU B C 1
ATOM 4894 O O . LEU B 1 272 ? 13.078 -28.453 -17.031 1 94.75 272 LEU B O 1
ATOM 4898 N N . GLY B 1 273 ? 14.172 -30.375 -16.75 1 96 273 GLY B N 1
ATOM 4899 C CA . GLY B 1 273 ? 15.289 -29.75 -16.062 1 96 273 GLY B CA 1
ATOM 4900 C C . GLY B 1 273 ? 16.5 -30.641 -15.93 1 96 273 GLY B C 1
ATOM 4901 O O . GLY B 1 273 ? 16.453 -31.828 -16.297 1 96 273 GLY B O 1
ATOM 4902 N N . GLU B 1 274 ? 17.547 -30 -15.484 1 97.31 274 GLU B N 1
ATOM 4903 C CA . GLU B 1 274 ? 18.812 -30.688 -15.312 1 97.31 274 GLU B CA 1
ATOM 4904 C C . GLU B 1 274 ? 19.594 -30.125 -14.125 1 97.31 274 GLU B C 1
ATOM 4906 O O . GLU B 1 274 ? 19.453 -28.953 -13.789 1 97.31 274 GLU B O 1
ATOM 4911 N N . GLY B 1 275 ? 20.359 -30.969 -13.445 1 96.56 275 GLY B N 1
ATOM 4912 C CA . GLY B 1 275 ? 21.156 -30.562 -12.305 1 96.56 275 GLY B CA 1
ATOM 4913 C C . GLY B 1 275 ? 22.359 -31.469 -12.07 1 96.56 275 GLY B C 1
ATOM 4914 O O . GLY B 1 275 ? 22.422 -32.594 -12.594 1 96.56 275 GLY B O 1
ATOM 4915 N N . PHE B 1 276 ? 23.281 -30.922 -11.375 1 95.25 276 PHE B N 1
ATOM 4916 C CA . PHE B 1 276 ? 24.469 -31.688 -11.023 1 95.25 276 PHE B CA 1
ATOM 4917 C C . PHE B 1 276 ? 24.734 -31.641 -9.523 1 95.25 276 PHE B C 1
ATOM 4919 O O . PHE B 1 276 ? 24.219 -30.766 -8.828 1 95.25 276 PHE B O 1
ATOM 4926 N N . GLY B 1 277 ? 25.484 -32.688 -9.008 1 94.44 277 GLY B N 1
ATOM 4927 C CA . GLY B 1 277 ? 25.797 -32.719 -7.586 1 94.44 277 GLY B CA 1
ATOM 4928 C C . GLY B 1 277 ? 26.781 -33.812 -7.227 1 94.44 277 GLY B C 1
ATOM 4929 O O . GLY B 1 277 ? 27.109 -34.656 -8.062 1 94.44 277 GLY B O 1
ATOM 4930 N N . ALA B 1 278 ? 27.188 -33.688 -6 1 92.62 278 ALA B N 1
ATOM 4931 C CA . ALA B 1 278 ? 28.141 -34.656 -5.477 1 92.62 278 ALA B CA 1
ATOM 4932 C C . ALA B 1 278 ? 27.453 -36 -5.141 1 92.62 278 ALA B C 1
ATOM 4934 O O . ALA B 1 278 ? 28.125 -37.031 -4.957 1 92.62 278 ALA B O 1
ATOM 4935 N N . SER B 1 279 ? 26.156 -36 -5.059 1 92.88 279 SER B N 1
ATOM 4936 C CA . SER B 1 279 ? 25.344 -37.188 -4.875 1 92.88 279 SER B CA 1
ATOM 4937 C C . SER B 1 279 ? 24.156 -37.219 -5.832 1 92.88 279 SER B C 1
ATOM 4939 O O . SER B 1 279 ? 23.781 -36.188 -6.391 1 92.88 279 SER B O 1
ATOM 4941 N N . LEU B 1 280 ? 23.688 -38.438 -6.023 1 92.12 280 LEU B N 1
ATOM 4942 C CA . LEU B 1 280 ? 22.516 -38.562 -6.887 1 92.12 280 LEU B CA 1
ATOM 4943 C C . LEU B 1 280 ? 21.344 -37.75 -6.352 1 92.12 280 LEU B C 1
ATOM 4945 O O . LEU B 1 280 ? 20.641 -37.094 -7.121 1 92.12 280 LEU B O 1
ATOM 4949 N N . SER B 1 281 ? 21.156 -37.781 -5.02 1 94.25 281 SER B N 1
ATOM 4950 C CA . SER B 1 281 ? 20.062 -37.062 -4.379 1 94.25 281 SER B CA 1
ATOM 4951 C C . SER B 1 281 ? 20.203 -35.562 -4.598 1 94.25 281 SER B C 1
ATOM 4953 O O . SER B 1 281 ? 19.219 -34.875 -4.883 1 94.25 281 SER B O 1
ATOM 4955 N N . MET B 1 282 ? 21.391 -35.125 -4.488 1 94.88 282 MET B N 1
ATOM 4956 C CA . MET B 1 282 ? 21.656 -33.688 -4.684 1 94.88 282 MET B CA 1
ATOM 4957 C C . MET B 1 282 ? 21.406 -33.281 -6.137 1 94.88 282 MET B C 1
ATOM 4959 O O . MET B 1 282 ? 20.844 -32.219 -6.402 1 94.88 282 MET B O 1
ATOM 4963 N N . ALA B 1 283 ? 21.891 -34.094 -7.074 1 95.56 283 ALA B N 1
ATOM 4964 C CA . ALA B 1 283 ? 21.703 -33.812 -8.5 1 95.56 283 ALA B CA 1
ATOM 4965 C C . ALA B 1 283 ? 20.219 -33.781 -8.852 1 95.56 283 ALA B C 1
ATOM 4967 O O . ALA B 1 283 ? 19.781 -32.938 -9.617 1 95.56 283 ALA B O 1
ATOM 4968 N N . GLU B 1 284 ? 19.5 -34.688 -8.289 1 96.06 284 GLU B N 1
ATOM 4969 C CA . GLU B 1 284 ? 18.062 -34.75 -8.523 1 96.06 284 GLU B CA 1
ATOM 4970 C C . GLU B 1 284 ? 17.359 -33.531 -7.953 1 96.06 284 GLU B C 1
ATOM 4972 O O . GLU B 1 284 ? 16.438 -32.969 -8.578 1 96.06 284 GLU B O 1
ATOM 4977 N N . TYR B 1 285 ? 17.797 -33.125 -6.805 1 96.06 285 TYR B N 1
ATOM 4978 C CA . TYR B 1 285 ? 17.25 -31.922 -6.164 1 96.06 285 TYR B CA 1
ATOM 4979 C C . TYR B 1 285 ? 17.422 -30.703 -7.055 1 96.06 285 TYR B C 1
ATOM 4981 O O . TYR B 1 285 ? 16.469 -29.984 -7.316 1 96.06 285 TYR B O 1
ATOM 4989 N N . ARG B 1 286 ? 18.547 -30.594 -7.5 1 96.44 286 ARG B N 1
ATOM 4990 C CA . ARG B 1 286 ? 18.859 -29.422 -8.312 1 96.44 286 ARG B CA 1
ATOM 4991 C C . ARG B 1 286 ? 18.172 -29.5 -9.672 1 96.44 286 ARG B C 1
ATOM 4993 O O . ARG B 1 286 ? 17.781 -28.469 -10.234 1 96.44 286 ARG B O 1
ATOM 5000 N N . ALA B 1 287 ? 18.047 -30.672 -10.211 1 96.81 287 ALA B N 1
ATOM 5001 C CA . ALA B 1 287 ? 17.312 -30.859 -11.469 1 96.81 287 ALA B CA 1
ATOM 5002 C C . ALA B 1 287 ? 15.852 -30.469 -11.32 1 96.81 287 ALA B C 1
ATOM 5004 O O . ALA B 1 287 ? 15.281 -29.828 -12.203 1 96.81 287 ALA B O 1
ATOM 5005 N N . ALA B 1 288 ? 15.312 -30.859 -10.18 1 96.44 288 ALA B N 1
ATOM 5006 C CA . ALA B 1 288 ? 13.922 -30.5 -9.898 1 96.44 288 ALA B CA 1
ATOM 5007 C C . ALA B 1 288 ? 13.766 -29 -9.742 1 96.44 288 ALA B C 1
ATOM 5009 O O . ALA B 1 288 ? 12.812 -28.406 -10.25 1 96.44 288 ALA B O 1
ATOM 5010 N N . GLU B 1 289 ? 14.672 -28.406 -9.078 1 96.19 289 GLU B N 1
ATOM 5011 C CA . GLU B 1 289 ? 14.656 -26.953 -8.914 1 96.19 289 GLU B CA 1
ATOM 5012 C C . GLU B 1 289 ? 14.727 -26.234 -10.258 1 96.19 289 GLU B C 1
ATOM 5014 O O . GLU B 1 289 ? 14 -25.281 -10.492 1 96.19 289 GLU B O 1
ATOM 5019 N N . ASP B 1 290 ? 15.641 -26.719 -10.992 1 95.75 290 ASP B N 1
ATOM 5020 C CA . ASP B 1 290 ? 15.812 -26.141 -12.32 1 95.75 290 ASP B CA 1
ATOM 5021 C C . ASP B 1 290 ? 14.516 -26.219 -13.125 1 95.75 290 ASP B C 1
ATOM 5023 O O . ASP B 1 290 ? 14.125 -25.25 -13.781 1 95.75 290 ASP B O 1
ATOM 5027 N N . ALA B 1 291 ? 13.875 -27.344 -13.109 1 94.75 291 ALA B N 1
ATOM 5028 C CA . ALA B 1 291 ? 12.609 -27.531 -13.812 1 94.75 291 ALA B CA 1
ATOM 5029 C C . ALA B 1 291 ? 11.562 -26.531 -13.328 1 94.75 291 ALA B C 1
ATOM 5031 O O . ALA B 1 291 ? 10.859 -25.922 -14.133 1 94.75 291 ALA B O 1
ATOM 5032 N N . LEU B 1 292 ? 11.539 -26.359 -12.062 1 94.75 292 LEU B N 1
ATOM 5033 C CA . LEU B 1 292 ? 10.57 -25.438 -11.469 1 94.75 292 LEU B CA 1
ATOM 5034 C C . LEU B 1 292 ? 10.859 -24 -11.883 1 94.75 292 LEU B C 1
ATOM 5036 O O . LEU B 1 292 ? 9.945 -23.25 -12.219 1 94.75 292 LEU B O 1
ATOM 5040 N N . HIS B 1 293 ? 12.07 -23.672 -11.852 1 94.88 293 HIS B N 1
ATOM 5041 C CA . HIS B 1 293 ? 12.469 -22.328 -12.234 1 94.88 293 HIS B CA 1
ATOM 5042 C C . HIS B 1 293 ? 12.055 -22.016 -13.672 1 94.88 293 HIS B C 1
ATOM 5044 O O . HIS B 1 293 ? 11.594 -20.906 -13.969 1 94.88 293 HIS B O 1
ATOM 5050 N N . ARG B 1 294 ? 12.211 -22.953 -14.523 1 91.44 294 ARG B N 1
ATOM 5051 C CA . ARG B 1 294 ? 11.891 -22.766 -15.938 1 91.44 294 ARG B CA 1
ATOM 5052 C C . ARG B 1 294 ? 10.406 -22.453 -16.109 1 91.44 294 ARG B C 1
ATOM 5054 O O . ARG B 1 294 ? 10.031 -21.672 -17 1 91.44 294 ARG B O 1
ATOM 5061 N N . VAL B 1 295 ? 9.633 -22.984 -15.32 1 89.75 295 VAL B N 1
ATOM 5062 C CA . VAL B 1 295 ? 8.195 -22.734 -15.422 1 89.75 295 VAL B CA 1
ATOM 5063 C C . VAL B 1 295 ? 7.855 -21.391 -14.781 1 89.75 295 VAL B C 1
ATOM 5065 O O . VAL B 1 295 ? 7.27 -20.531 -15.43 1 89.75 295 VAL B O 1
ATOM 5068 N N . TYR B 1 296 ? 8.289 -21.203 -13.547 1 91.12 296 TYR B N 1
ATOM 5069 C CA . TYR B 1 296 ? 7.887 -20.031 -12.773 1 91.12 296 TYR B CA 1
ATOM 5070 C C . TYR B 1 296 ? 8.461 -18.75 -13.375 1 91.12 296 TYR B C 1
ATOM 5072 O O . TYR B 1 296 ? 7.867 -17.688 -13.258 1 91.12 296 TYR B O 1
ATOM 5080 N N . LEU B 1 297 ? 9.594 -18.859 -14.062 1 91.62 297 LEU B N 1
ATOM 5081 C CA . LEU B 1 297 ? 10.266 -17.656 -14.555 1 91.62 297 LEU B CA 1
ATOM 5082 C C . LEU B 1 297 ? 9.969 -17.438 -16.031 1 91.62 297 LEU B C 1
ATOM 5084 O O . LEU B 1 297 ? 10.578 -16.578 -16.672 1 91.62 297 LEU B O 1
ATOM 5088 N N . THR B 1 298 ? 9.078 -18.266 -16.531 1 87.69 298 THR B N 1
ATOM 5089 C CA . THR B 1 298 ? 8.625 -18.016 -17.891 1 87.69 298 THR B CA 1
ATOM 5090 C C . THR B 1 298 ? 8.031 -16.609 -18.016 1 87.69 298 THR B C 1
ATOM 5092 O O . THR B 1 298 ? 7.176 -16.234 -17.219 1 87.69 298 THR B O 1
ATOM 5095 N N . GLN B 1 299 ? 8.586 -15.875 -18.984 1 86.88 299 GLN B N 1
ATOM 5096 C CA . GLN B 1 299 ? 8.156 -14.484 -19.156 1 86.88 299 GLN B CA 1
ATOM 5097 C C . GLN B 1 299 ? 7.285 -14.328 -20.406 1 86.88 299 GLN B C 1
ATOM 5099 O O . GLN B 1 299 ? 7.559 -14.945 -21.438 1 86.88 299 GLN B O 1
ATOM 5104 N N . ARG B 1 300 ? 6.266 -13.484 -20.234 1 80.94 300 ARG B N 1
ATOM 5105 C CA . ARG B 1 300 ? 5.559 -13.031 -21.422 1 80.94 300 ARG B CA 1
ATOM 5106 C C . ARG B 1 300 ? 6.348 -11.938 -22.141 1 80.94 300 ARG B C 1
ATOM 5108 O O . ARG B 1 300 ? 6.93 -11.062 -21.5 1 80.94 300 ARG B O 1
ATOM 5115 N N . PRO B 1 301 ? 6.375 -12.047 -23.469 1 70.12 301 PRO B N 1
ATOM 5116 C CA . PRO B 1 301 ? 7.066 -10.984 -24.203 1 70.12 301 PRO B CA 1
ATOM 5117 C C . PRO B 1 301 ? 6.473 -9.602 -23.922 1 70.12 301 PRO B C 1
ATOM 5119 O O . PRO B 1 301 ? 5.258 -9.469 -23.781 1 70.12 301 PRO B O 1
ATOM 5122 N N . ASN B 1 302 ? 7.309 -8.672 -23.812 1 67.31 302 ASN B N 1
ATOM 5123 C CA . ASN B 1 302 ? 6.934 -7.316 -23.438 1 67.31 302 ASN B CA 1
ATOM 5124 C C . ASN B 1 302 ? 5.844 -6.766 -24.344 1 67.31 302 ASN B C 1
ATOM 5126 O O . ASN B 1 302 ? 4.969 -6.02 -23.906 1 67.31 302 ASN B O 1
ATOM 5130 N N . GLU B 1 303 ? 5.898 -7.121 -25.547 1 60.47 303 GLU B N 1
ATOM 5131 C CA . GLU B 1 303 ? 4.957 -6.613 -26.547 1 60.47 303 GLU B CA 1
ATOM 5132 C C . GLU B 1 303 ? 3.537 -7.09 -26.25 1 60.47 303 GLU B C 1
ATOM 5134 O O . GLU B 1 303 ? 2.566 -6.469 -26.688 1 60.47 303 GLU B O 1
ATOM 5139 N N . LEU B 1 304 ? 3.457 -8.055 -25.5 1 52.25 304 LEU B N 1
ATOM 5140 C CA . LEU B 1 304 ? 2.148 -8.641 -25.25 1 52.25 304 LEU B CA 1
ATOM 5141 C C . LEU B 1 304 ? 1.606 -8.211 -23.891 1 52.25 304 LEU B C 1
ATOM 5143 O O . LEU B 1 304 ? 0.498 -8.594 -23.5 1 52.25 304 LEU B O 1
ATOM 5147 N N . ILE B 1 305 ? 2.406 -7.32 -23.281 1 55.78 305 ILE B N 1
ATOM 5148 C CA . ILE B 1 305 ? 1.998 -6.895 -21.953 1 55.78 305 ILE B CA 1
ATOM 5149 C C . ILE B 1 305 ? 1.086 -5.672 -22.062 1 55.78 305 ILE B C 1
ATOM 5151 O O . ILE B 1 305 ? 1.479 -4.645 -22.609 1 55.78 305 ILE B O 1
ATOM 5155 N N . GLN B 1 306 ? -0.205 -5.82 -21.844 1 51.56 306 GLN B N 1
ATOM 5156 C CA . GLN B 1 306 ? -1.154 -4.719 -21.719 1 51.56 306 GLN B CA 1
ATOM 5157 C C . GLN B 1 306 ? -1.588 -4.523 -20.266 1 51.56 306 GLN B C 1
ATOM 5159 O O . GLN B 1 306 ? -1.912 -5.492 -19.578 1 51.56 306 GLN B O 1
ATOM 5164 N N . LEU B 1 307 ? -1.282 -3.359 -19.859 1 61.78 307 LEU B N 1
ATOM 5165 C CA . LEU B 1 307 ? -1.619 -3.064 -18.484 1 61.78 307 LEU B CA 1
ATOM 5166 C C . LEU B 1 307 ? -2.896 -2.236 -18.391 1 61.78 307 LEU B C 1
ATOM 5168 O O . LEU B 1 307 ? -3.094 -1.311 -19.188 1 61.78 307 LEU B O 1
ATOM 5172 N N . PRO B 1 308 ? -3.811 -2.617 -17.5 1 50.5 308 PRO B N 1
ATOM 5173 C CA . PRO B 1 308 ? -5.031 -1.826 -17.344 1 50.5 308 PRO B CA 1
ATOM 5174 C C . PRO B 1 308 ? -4.75 -0.334 -17.172 1 50.5 308 PRO B C 1
ATOM 5176 O O . PRO B 1 308 ? -5.473 0.5 -17.719 1 50.5 308 PRO B O 1
ATOM 5179 N N . SER B 1 309 ? -3.715 0.006 -16.469 1 60.41 309 SER B N 1
ATOM 5180 C CA . SER B 1 309 ? -3.404 1.408 -16.219 1 60.41 309 SER B CA 1
ATOM 5181 C C . SER B 1 309 ? -2.959 2.119 -17.484 1 60.41 309 SER B C 1
ATOM 5183 O O . SER B 1 309 ? -2.949 3.35 -17.547 1 60.41 309 SER B O 1
ATOM 5185 N N . SER B 1 310 ? -2.545 1.301 -18.453 1 45.41 310 SER B N 1
ATOM 5186 C CA . SER B 1 310 ? -2.072 1.893 -19.703 1 45.41 310 SER B CA 1
ATOM 5187 C C . SER B 1 310 ? -3.234 2.262 -20.625 1 45.41 310 SER B C 1
ATOM 5189 O O . SER B 1 310 ? -3.066 3.031 -21.562 1 45.41 310 SER B O 1
ATOM 5191 N N . THR B 1 311 ? -4.34 1.621 -20.484 1 44.66 311 THR B N 1
ATOM 5192 C CA . THR B 1 311 ? -5.457 1.837 -21.391 1 44.66 311 THR B CA 1
ATOM 5193 C C . THR B 1 311 ? -6.27 3.057 -20.969 1 44.66 311 THR B C 1
ATOM 5195 O O . THR B 1 311 ? -7.277 3.385 -21.594 1 44.66 311 THR B O 1
ATOM 5198 N N . LEU B 1 312 ? -5.836 3.697 -19.969 1 48.41 312 LEU B N 1
ATOM 5199 C CA . LEU B 1 312 ? -6.574 4.855 -19.484 1 48.41 312 LEU B CA 1
ATOM 5200 C C . LEU B 1 312 ? -6.238 6.102 -20.297 1 48.41 312 LEU B C 1
ATOM 5202 O O . LEU B 1 312 ? -5.078 6.316 -20.656 1 48.41 312 LEU B O 1
ATOM 5206 N N . VAL B 1 313 ? -7.141 6.488 -21.203 1 41.75 313 VAL B N 1
ATOM 5207 C CA . VAL B 1 313 ? -7.113 7.566 -22.188 1 41.75 313 VAL B CA 1
ATOM 5208 C C . VAL B 1 313 ? -6.469 8.805 -21.578 1 41.75 313 VAL B C 1
ATOM 5210 O O . VAL B 1 313 ? -6.762 9.172 -20.438 1 41.75 313 VAL B O 1
ATOM 5213 N N . HIS B 1 314 ? -5.359 9.273 -22.328 1 38.5 314 HIS B N 1
ATOM 5214 C CA . HIS B 1 314 ? -4.457 10.422 -22.266 1 38.5 314 HIS B CA 1
ATOM 5215 C C . HIS B 1 314 ? -5.234 11.734 -22.219 1 38.5 314 HIS B C 1
ATOM 5217 O O . HIS B 1 314 ? -6.223 11.898 -22.938 1 38.5 314 HIS B O 1
ATOM 5223 N N . ARG B 1 315 ? -5.223 12.523 -21.297 1 36.16 315 ARG B N 1
ATOM 5224 C CA . ARG B 1 315 ? -5.469 13.922 -21.641 1 36.16 315 ARG B CA 1
ATOM 5225 C C . ARG B 1 315 ? -4.664 14.328 -22.875 1 36.16 315 ARG B C 1
ATOM 5227 O O . ARG B 1 315 ? -3.607 13.758 -23.141 1 36.16 315 ARG B O 1
ATOM 5234 N N . GLN B 1 316 ? -5.16 15.336 -23.703 1 32.53 316 GLN B N 1
ATOM 5235 C CA . GLN B 1 316 ? -4.781 15.922 -24.984 1 32.53 316 GLN B CA 1
ATOM 5236 C C . GLN B 1 316 ? -3.301 16.281 -25.016 1 32.53 316 GLN B C 1
ATOM 5238 O O . GLN B 1 316 ? -2.648 16.172 -26.047 1 32.53 316 GLN B O 1
ATOM 5243 N N . ASN B 1 317 ? -2.814 17.219 -24.109 1 29.78 317 ASN B N 1
ATOM 5244 C CA . ASN B 1 317 ? -1.78 18.078 -24.672 1 29.78 317 ASN B CA 1
ATOM 5245 C C . ASN B 1 317 ? -0.426 17.375 -24.703 1 29.78 317 ASN B C 1
ATOM 5247 O O . ASN B 1 317 ? 0.617 18.031 -24.719 1 29.78 317 ASN B O 1
ATOM 5251 N N . SER B 1 318 ? -0.115 16.328 -24.281 1 31.38 318 SER B N 1
ATOM 5252 C CA . SER B 1 318 ? 1.303 16.078 -24.516 1 31.38 318 SER B CA 1
ATOM 5253 C C . SER B 1 318 ? 1.594 15.898 -26 1 31.38 318 SER B C 1
ATOM 5255 O O . SER B 1 318 ? 0.712 15.508 -26.766 1 31.38 318 SER B O 1
ATOM 5257 N N . ILE B 1 319 ? 2.734 16.531 -26.547 1 30.78 319 ILE B N 1
ATOM 5258 C CA . ILE B 1 319 ? 3.508 16.578 -27.797 1 30.78 319 ILE B CA 1
ATOM 5259 C C . ILE B 1 319 ? 3.721 15.156 -28.312 1 30.78 319 ILE B C 1
ATOM 5261 O O . ILE B 1 319 ? 4.234 14.969 -29.422 1 30.78 319 ILE B O 1
ATOM 5265 N N . TYR B 1 320 ? 3.986 14.133 -27.422 1 30.97 320 TYR B N 1
ATOM 5266 C CA . TYR B 1 320 ? 4.305 12.945 -28.203 1 30.97 320 TYR B CA 1
ATOM 5267 C C . TYR B 1 320 ? 3.062 12.406 -28.906 1 30.97 320 TYR B C 1
ATOM 5269 O O . TYR B 1 320 ? 1.948 12.531 -28.406 1 30.97 320 TYR B O 1
ATOM 5277 N N . GLU B 1 321 ? 3.062 12.281 -30.234 1 29.3 321 GLU B N 1
ATOM 5278 C CA . GLU B 1 321 ? 2.055 11.812 -31.172 1 29.3 321 GLU B CA 1
ATOM 5279 C C . GLU B 1 321 ? 1.302 10.602 -30.625 1 29.3 321 GLU B C 1
ATOM 5281 O O . GLU B 1 321 ? 1.902 9.719 -30.016 1 29.3 321 GLU B O 1
ATOM 5286 N N . PRO B 1 322 ? -0.002 10.734 -30.328 1 31.25 322 PRO B N 1
ATOM 5287 C CA . PRO B 1 322 ? -0.891 9.609 -30.047 1 31.25 322 PRO B CA 1
ATOM 5288 C C . PRO B 1 322 ? -0.539 8.367 -30.859 1 31.25 322 PRO B C 1
ATOM 5290 O O . PRO B 1 322 ? -0.551 8.406 -32.094 1 31.25 322 PRO B O 1
ATOM 5293 N N . SER B 1 323 ? 0.568 7.727 -30.672 1 30.91 323 SER B N 1
ATOM 5294 C CA . SER B 1 323 ? 0.618 6.566 -31.562 1 30.91 323 SER B CA 1
ATOM 5295 C C . SER B 1 323 ? -0.749 5.898 -31.672 1 30.91 323 SER B C 1
ATOM 5297 O O . SER B 1 323 ? -1.589 6.035 -30.781 1 30.91 323 SER B O 1
ATOM 5299 N N . SER B 1 324 ? -1.073 5.359 -32.938 1 32.41 324 SER B N 1
ATOM 5300 C CA . SER B 1 324 ? -2.291 4.82 -33.531 1 32.41 324 SER B CA 1
ATOM 5301 C C . SER B 1 324 ? -3.068 3.973 -32.531 1 32.41 324 SER B C 1
ATOM 5303 O O . SER B 1 324 ? -4.293 4.09 -32.438 1 32.41 324 SER B O 1
ATOM 5305 N N . ALA B 1 325 ? -2.596 2.654 -32.375 1 28.34 325 ALA B N 1
ATOM 5306 C CA . ALA B 1 325 ? -3.443 1.471 -32.25 1 28.34 325 ALA B CA 1
ATOM 5307 C C . ALA B 1 325 ? -3.986 1.341 -30.828 1 28.34 325 ALA B C 1
ATOM 5309 O O . ALA B 1 325 ? -3.219 1.203 -29.875 1 28.34 325 ALA B O 1
ATOM 5310 N N . GLN B 1 326 ? -4.973 2.035 -30.391 1 33.06 326 GLN B N 1
ATOM 5311 C CA . GLN B 1 326 ? -5.828 1.683 -29.266 1 33.06 326 GLN B CA 1
ATOM 5312 C C . GLN B 1 326 ? -5.91 0.17 -29.094 1 33.06 326 GLN B C 1
ATOM 5314 O O . GLN B 1 326 ? -6.73 -0.493 -29.734 1 33.06 326 GLN B O 1
ATOM 5319 N N . ALA B 1 327 ? -4.805 -0.446 -28.891 1 30.83 327 ALA B N 1
ATOM 5320 C CA . ALA B 1 327 ? -4.965 -1.894 -28.781 1 30.83 327 ALA B CA 1
ATOM 5321 C C . ALA B 1 327 ? -5.91 -2.258 -27.641 1 30.83 327 ALA B C 1
ATOM 5323 O O . ALA B 1 327 ? -5.824 -1.684 -26.547 1 30.83 327 ALA B O 1
ATOM 5324 N N . LYS B 1 328 ? -7.09 -2.723 -27.922 1 30.48 328 LYS B N 1
ATOM 5325 C CA . LYS B 1 328 ? -8.078 -3.342 -27.047 1 30.48 328 LYS B CA 1
ATOM 5326 C C . LYS B 1 328 ? -7.406 -4.227 -26 1 30.48 328 LYS B C 1
ATOM 5328 O O . LYS B 1 328 ? -6.602 -5.098 -26.344 1 30.48 328 LYS B O 1
ATOM 5333 N N . TYR B 1 329 ? -7.316 -3.74 -24.766 1 34.25 329 TYR B N 1
ATOM 5334 C CA . TYR B 1 329 ? -6.762 -4.555 -23.688 1 34.25 329 TYR B CA 1
ATOM 5335 C C . TYR B 1 329 ? -7.465 -5.906 -23.609 1 34.25 329 TYR B C 1
ATOM 5337 O O . TYR B 1 329 ? -8.695 -5.965 -23.484 1 34.25 329 TYR B O 1
ATOM 5345 N N . THR B 1 330 ? -6.93 -6.883 -24.125 1 33.62 330 THR B N 1
ATOM 5346 C CA . THR B 1 330 ? -7.398 -8.227 -23.797 1 33.62 330 THR B CA 1
ATOM 5347 C C . THR B 1 330 ? -6.664 -8.773 -22.578 1 33.62 330 THR B C 1
ATOM 5349 O O . THR B 1 330 ? -5.438 -8.859 -22.562 1 33.62 330 THR B O 1
ATOM 5352 N N . ALA B 1 331 ? -7.312 -8.812 -21.453 1 35.5 331 ALA B N 1
ATOM 5353 C CA . ALA B 1 331 ? -6.723 -9.367 -20.234 1 35.5 331 ALA B CA 1
ATOM 5354 C C . ALA B 1 331 ? -6.086 -10.727 -20.5 1 35.5 331 ALA B C 1
ATOM 5356 O O . ALA B 1 331 ? -6.719 -11.609 -21.094 1 35.5 331 ALA B O 1
ATOM 5357 N N . PRO B 1 332 ? -4.84 -10.797 -20.375 1 35 332 PRO B N 1
ATOM 5358 C CA . PRO B 1 332 ? -4.305 -12.148 -20.562 1 35 332 PRO B CA 1
ATOM 5359 C C . PRO B 1 332 ? -4.836 -13.141 -19.547 1 35 332 PRO B C 1
ATOM 5361 O O . PRO B 1 332 ? -5.25 -12.75 -18.453 1 35 332 PRO B O 1
ATOM 5364 N N . GLU B 1 333 ? -5.051 -14.398 -19.906 1 33.06 333 GLU B N 1
ATOM 5365 C CA . GLU B 1 333 ? -5.527 -15.492 -19.062 1 33.06 333 GLU B CA 1
ATOM 5366 C C . GLU B 1 333 ? -4.598 -15.719 -17.875 1 33.06 333 GLU B C 1
ATOM 5368 O O . GLU B 1 333 ? -3.383 -15.852 -18.047 1 33.06 333 GLU B O 1
ATOM 5373 N N . LEU B 1 334 ? -4.957 -15.297 -16.734 1 34.25 334 LEU B N 1
ATOM 5374 C CA . LEU B 1 334 ? -4.227 -15.555 -15.492 1 34.25 334 LEU B CA 1
ATOM 5375 C C . LEU B 1 334 ? -4.109 -17.047 -15.234 1 34.25 334 LEU B C 1
ATOM 5377 O O . LEU B 1 334 ? -5.109 -17.766 -15.266 1 34.25 334 LEU B O 1
ATOM 5381 N N . VAL B 1 335 ? -2.92 -17.688 -15.422 1 35.47 335 VAL B N 1
ATOM 5382 C CA . VAL B 1 335 ? -2.713 -19.094 -15.062 1 35.47 335 VAL B CA 1
ATOM 5383 C C . VAL B 1 335 ? -2.457 -19.203 -13.562 1 35.47 335 VAL B C 1
ATOM 5385 O O . VAL B 1 335 ? -1.692 -18.422 -12.992 1 35.47 335 VAL B O 1
ATOM 5388 N N . PRO B 1 336 ? -3.17 -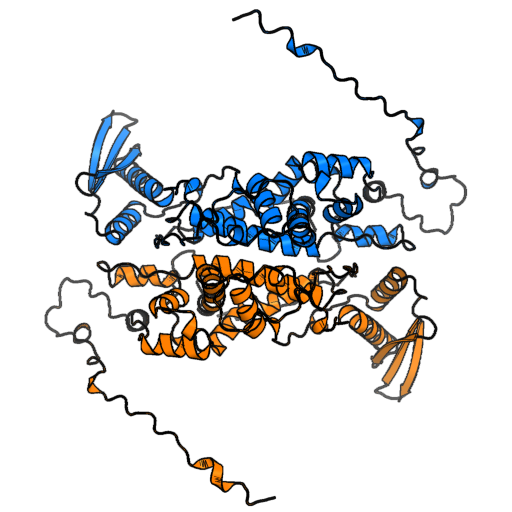19.938 -12.797 1 34.94 336 PRO B N 1
ATOM 5389 C CA . PRO B 1 336 ? -3.029 -20.156 -11.352 1 34.94 336 PRO B CA 1
ATOM 5390 C C . PRO B 1 336 ? -1.7 -20.812 -10.977 1 34.94 336 PRO B C 1
ATOM 5392 O O . PRO B 1 336 ? -1.339 -21.844 -11.539 1 34.94 336 PRO B O 1
ATOM 5395 N N . SER B 1 337 ? -0.668 -20.109 -10.57 1 37.28 337 SER B N 1
ATOM 5396 C CA . SER B 1 337 ? 0.622 -20.75 -10.328 1 37.28 337 SER B CA 1
ATOM 5397 C C . SER B 1 337 ? 0.86 -20.969 -8.836 1 37.28 337 SER B C 1
ATOM 5399 O O . SER B 1 337 ? 1.664 -20.266 -8.219 1 37.28 337 SER B O 1
ATOM 5401 N N . GLU B 1 338 ? -0.016 -21.312 -7.918 1 33.5 338 GLU B N 1
ATOM 5402 C CA . GLU B 1 338 ? 0.364 -21.297 -6.512 1 33.5 338 GLU B CA 1
ATOM 5403 C C . GLU B 1 338 ? 1.06 -22.594 -6.113 1 33.5 338 GLU B C 1
ATOM 5405 O O . GLU B 1 338 ? 0.521 -23.688 -6.324 1 33.5 338 GLU B O 1
ATOM 5410 N N . ILE B 1 339 ? 2.355 -22.781 -6.238 1 35.56 339 ILE B N 1
ATOM 5411 C CA . ILE B 1 339 ? 3.014 -23.953 -5.672 1 35.56 339 ILE B CA 1
ATOM 5412 C C . ILE B 1 339 ? 3.457 -23.656 -4.242 1 35.56 339 ILE B C 1
ATOM 5414 O O . ILE B 1 339 ? 3.738 -22.516 -3.896 1 35.56 339 ILE B O 1
ATOM 5418 N N . ILE B 1 340 ? 3.357 -24.516 -3.305 1 32.41 340 ILE B N 1
ATOM 5419 C CA . ILE B 1 340 ? 3.725 -24.453 -1.895 1 32.41 340 ILE B CA 1
ATOM 5420 C C . ILE B 1 340 ? 5.199 -24.078 -1.76 1 32.41 340 ILE B C 1
ATOM 5422 O O . ILE B 1 340 ? 6.066 -24.734 -2.33 1 32.41 340 ILE B O 1
ATOM 5426 N N . TYR B 1 341 ? 5.504 -22.828 -1.455 1 32.47 341 TYR B N 1
ATOM 5427 C CA . TYR B 1 341 ? 6.902 -22.438 -1.323 1 32.47 341 TYR B CA 1
ATOM 5428 C C . TYR B 1 341 ? 7.352 -22.5 0.132 1 32.47 341 TYR B C 1
ATOM 5430 O O . TYR B 1 341 ? 6.531 -22.375 1.046 1 32.47 341 TYR B O 1
ATOM 5438 N N . ALA B 1 342 ? 8.422 -23 0.44 1 30.78 342 ALA B N 1
ATOM 5439 C CA . ALA B 1 342 ? 9.086 -23 1.739 1 30.78 342 ALA B CA 1
ATOM 5440 C C . ALA B 1 342 ? 9.539 -21.594 2.131 1 30.78 342 ALA B C 1
ATOM 5442 O O . ALA B 1 342 ? 10.039 -20.844 1.291 1 30.78 342 ALA B O 1
ATOM 5443 N N . SER B 1 343 ? 8.992 -20.953 3.107 1 29.97 343 SER B N 1
ATOM 5444 C CA . SER B 1 343 ? 9.438 -19.672 3.666 1 29.97 343 SER B CA 1
ATOM 5445 C C . SER B 1 343 ? 10.875 -19.766 4.172 1 29.97 343 SER B C 1
ATOM 5447 O O . SER B 1 343 ? 11.211 -20.672 4.93 1 29.97 343 SER B O 1
ATOM 5449 N N . SER B 1 344 ? 11.82 -19.344 3.555 1 28.7 344 SER B N 1
ATOM 5450 C CA . SER B 1 344 ? 13.172 -19.25 4.105 1 28.7 344 SER B CA 1
ATOM 5451 C C . SER B 1 344 ? 13.188 -18.391 5.367 1 28.7 344 SER B C 1
ATOM 5453 O O . SER B 1 344 ? 12.641 -17.281 5.383 1 28.7 344 SER B O 1
ATOM 5455 N N . GLY B 1 345 ? 13.289 -18.891 6.633 1 25.47 345 GLY B N 1
ATOM 5456 C CA . GLY B 1 345 ? 13.484 -18.344 7.969 1 25.47 345 GLY B CA 1
ATOM 5457 C C . GLY B 1 345 ? 14.539 -17.25 8.023 1 25.47 345 GLY B C 1
ATOM 5458 O O . GLY B 1 345 ? 14.359 -16.234 8.695 1 25.47 345 GLY B O 1
ATOM 5459 N N . LYS B 1 346 ? 15.867 -17.516 7.719 1 27.59 346 LYS B N 1
ATOM 5460 C CA . LYS B 1 346 ? 17.016 -16.969 8.445 1 27.59 346 LYS B CA 1
ATOM 5461 C C . LYS B 1 346 ? 17.328 -15.555 7.984 1 27.59 346 LYS B C 1
ATOM 5463 O O . LYS B 1 346 ? 18.297 -15.344 7.246 1 27.59 346 LYS B O 1
ATOM 5468 N N . SER B 1 347 ? 16.625 -14.648 7.5 1 25.62 347 SER B N 1
ATOM 5469 C CA . SER B 1 347 ? 17.375 -13.406 7.305 1 25.62 347 SER B CA 1
ATOM 5470 C C . SER B 1 347 ? 17.781 -12.789 8.641 1 25.62 347 SER B C 1
ATOM 5472 O O . SER B 1 347 ? 16.938 -12.266 9.367 1 25.62 347 SER B O 1
ATOM 5474 N N . GLY B 1 348 ? 18.75 -13.344 9.414 1 23.78 348 GLY B N 1
ATOM 5475 C CA . GLY B 1 348 ? 19.531 -12.883 10.555 1 23.78 348 GLY B CA 1
ATOM 5476 C C . GLY B 1 348 ? 20.188 -11.539 10.336 1 23.78 348 GLY B C 1
ATOM 5477 O O . GLY B 1 348 ? 21.266 -11.461 9.734 1 23.78 348 GLY B O 1
ATOM 5478 N N . VAL B 1 349 ? 19.656 -10.531 9.859 1 22 349 VAL B N 1
ATOM 5479 C CA . VAL B 1 349 ? 20.438 -9.305 10.039 1 22 349 VAL B CA 1
ATOM 5480 C C . VAL B 1 349 ? 20.656 -9.047 11.523 1 22 349 VAL B C 1
ATOM 5482 O O . VAL B 1 349 ? 19.703 -8.867 12.281 1 22 349 VAL B O 1
ATOM 5485 N N . SER B 1 350 ? 21.797 -9.578 12.133 1 22.91 350 SER B N 1
ATOM 5486 C CA . SER B 1 350 ? 22.484 -9.258 13.383 1 22.91 350 SER B CA 1
ATOM 5487 C C . SER B 1 350 ? 22.703 -7.754 13.523 1 22.91 350 SER B C 1
ATOM 5489 O O . SER B 1 350 ? 23.297 -7.117 12.648 1 22.91 350 SER B O 1
ATOM 5491 N N . LEU B 1 351 ? 21.859 -7.043 14.078 1 21.14 351 LEU B N 1
ATOM 5492 C CA . LEU B 1 351 ? 22.203 -5.727 14.609 1 21.14 351 LEU B CA 1
ATOM 5493 C C . LEU B 1 351 ? 23.422 -5.809 15.531 1 21.14 351 LEU B C 1
ATOM 5495 O O . LEU B 1 351 ? 23.453 -6.648 16.438 1 21.14 351 LEU B O 1
ATOM 5499 N N . ALA B 1 352 ? 24.641 -5.453 15.07 1 19.86 352 ALA B N 1
ATOM 5500 C CA . ALA B 1 352 ? 25.828 -5.215 15.906 1 19.86 352 ALA B CA 1
ATOM 5501 C C . ALA B 1 352 ? 25.453 -4.496 17.203 1 19.86 352 ALA B C 1
ATOM 5503 O O . ALA B 1 352 ? 24.625 -3.58 17.188 1 19.86 352 ALA B O 1
ATOM 5504 N N . ARG B 1 353 ? 25.578 -5.156 18.312 1 22.05 353 ARG B N 1
ATOM 5505 C CA . ARG B 1 353 ? 25.688 -4.766 19.719 1 22.05 353 ARG B CA 1
ATOM 5506 C C . ARG B 1 353 ? 26.656 -3.602 19.891 1 22.05 353 ARG B C 1
ATOM 5508 O O . ARG B 1 353 ? 27.828 -3.711 19.547 1 22.05 353 ARG B O 1
ATOM 5515 N N . SER B 1 354 ? 26.406 -2.363 19.625 1 19.36 354 SER B N 1
ATOM 5516 C CA . SER B 1 354 ? 27.203 -1.485 20.484 1 19.36 354 SER B CA 1
ATOM 5517 C C . SER B 1 354 ? 26.766 -1.57 21.938 1 19.36 354 SER B C 1
ATOM 5519 O O . SER B 1 354 ? 25.578 -1.763 22.219 1 19.36 354 SER B O 1
#

Organism: Psilocybe cubensis (NCBI:txid181762)

Radius of gyration: 31.84 Å; Cα contacts (8 Å, |Δi|>4): 1019; chains: 2; bounding box: 103×97×81 Å

Secondary structure (DSSP, 8-state):
--GGGSGGG----------GGGS--SSPGGG---TT--SS-------HHHHHHHSPPPHHHHHHHHHHTT-TTT-S-HHHHHHHTB-TTHHHHHHHH-TTSPPPP-SHHHHHHHHHHHHHHHHHHHHHH-TT--HHHHHHHHHHHHSHHHHHHHHHHHT-GGG-B-----TTSSS-PPPHHHHHHHHHHHHHHHHHHHT-HHHHHHHHIIIIITS----GGG---S-HHHHHHHHHHHTT-PPPEEEEEEEE-TTSSS-EEEEEEEETTEEEEEEEESSHHHHHHHHHHHHHHHHHT----GGG---GGGSS---TT-SS---S------------------------------/--GGGSGGG----------GGGS--SSPGGG---SS--SS-------HHHHHHHSPPPHHHHHHHHHHTT-TTT-S-HHHHHHHTB-TTHHHHHHHH-TTSPPPP-SHHHHHHHHHHHHHHHHHHHHHH-TT--HHHHHHHHHHHHSHHHHHHHHHHHT-GGG-B-----TTSSS-PPPHHHHHHHHHHHHHHHHHHHT-HHHHHHHHIIIIITS----GGG---S-HHHHHHHHHHHTT-PPPEEEEEEEE-TTSSS-EEEEEEEETTEEEEEEEESSHHHHHHHHHHHHHHHHHT----GGG---GGGSS---S--SS---S------------------------------

Foldseek 3Di:
DPPPPPDPPPPPPPPPPPDPVVVPDPPPPLPPPPPPPPDDDPSPPPPVVLVLLQDADDLVVLLVLCVLLPNNVPDDGSLLLLQLQEAPQLQVSCCVVPVPDDTRHHLVVLLVQLLVLLLQLLLLLLCQFFLQAAPVLSNVSSCVQLNLQLLLVLLVVSVSLSNHRHDQPDPVPPDPGDDSSNSSSSNLSSVLSVCCVRFHSQSSSVSSCVRGVPDDDDSLVVFAAPFLLVLLQVVCVVVPFAGKDKDWDDWPPPVHPQIKTKIFIDTVPDTQFIAMDSDPVVRVRVRSSRSVCCNRNRTDPPVLRDGPSNLPDGDPDDPPPPPPDSPDDDPPDRDHNHGDGDPDPDPPPPPDDD/DPDVPPDPPPPPPPPPPPDPVVVPDPPPVLVVPDPPPPDDDPSPPPPVVLVLLQDADDLVVLLVLCVLLPNNVPDDGSLLLLQLQEAPQLQVSCCVVPVPDDTRHHLVVLLVQLLVLLLQLLLLLLCQWFLQAAPVLSNVSSCVQLNLQLLLVLLVVSVSLSNHRHDQPDPPPPDPGDDSSNSSSSNLSSVLSVCCVRFHSQSSSVSSCVRGVPDDDDSLVVFAAPFLLVLLQVVCVVVPFAGKDKDWDDWDPPVHPQIKTKIFIDTVPDTQFIAMDSDPVRRVRVRSSRSVCCRRNRTDDPVLRDGPSNLPDGDPDDPPPPPDDSPDDDPPDRDHNHGDGDPDPDPPPPPDDD

Nearest PDB structures (foldseek):
  6ywx-assembly1_5  TM=7.607E-01  e=6.833E-17  Neurospora crassa OR74A
  5mrc-assembly1_5  TM=7.948E-01  e=2.927E-15  Saccharomyces cerevisiae
  7o9m-assembly1_c  TM=7.316E-01  e=7.971E-15  Homo sapiens
  7qh7-assembly1_c  TM=7.195E-01  e=1.968E-13  Homo sapiens
  7odt-assembly1_c  TM=7.301E-01  e=1.457E-13  Homo sapiens

Sequence (708 aa):
MHHVHRRLLTTAARLPAVSPASLPAFPPKEALKTAADKDTFVQQEFNPDAWAALQPAPSTALVAFSHRIGLASLFDSPDTIRQACTHPSFVPLFRQHYPAMDEPKTNARLATLGNSLMGLFAAEHIQAKYPYLPTRVMKAAVTAHVGPMTCEAVAREMGATPLLRWHRGNAKDDTRTLLHSEALASIPRSITGLLYKQRSLLAAREFVHSYFLTREIDIRAMLKFYNPKKALLEMVKKYQREPPKSRLLKETGRFSNSPVFVVGIYSGADKLGEGFGASLSMAEYRAAEDALHRVYLTQRPNELIQLPSSTLVHRQNSIYEPSSAQAKYTAPELVPSEIIYASSGKSGVSLARSMHHVHRRLLTTAARLPAVSPASLPAFPPKEALKTAADKDTFVQQEFNPDAWAALQPAPSTALVAFSHRIGLASLFDSPDTIRQACTHPSFVPLFRQHYPAMDEPKTNARLATLGNSLMGLFAAEHIQAKYPYLPTRVMKAAVTAHVGPMTCEAVAREMGATPLLRWHRGNAKDDTRTLLHSEALASIPRSITGLLYKQRSLLAAREFVHSYFLTREIDIRAMLKFYNPKKALLEMVKKYQREPPKSRLLKETGRFSNSPVFVVGIYSGADKLGEGFGASLSMAEYRAAEDALHRVYLTQRPNELIQLPSSTLVHRQNSIYEPSSAQAKYTAPELVPSEIIYASSGKSGVSLARS

pLDDT: mean 74.03, std 26.44, range [19.05, 98.56]

InterPro domains:
  IPR000999 Ribonuclease III domain [PF14622] (80-214)
  IPR000999 Ribonuclease III domain [PS50142] (62-200)
  IPR000999 Ribonuclease III domain [SM00535] (79-222)
  IPR000999 Ribonuclease III domain [cd00593] (79-213)
  IPR014720 Double-stranded RNA-binding domain [PS50137] (227-297)
  IPR014720 Double-stranded RNA-binding domain [SM00358] (228-296)
  IPR036389 Ribonuclease III, endonuclease domain superfamily [G3DSA:1.10.1520.10] (31-176)
  IPR036389 Ribonuclease III, endonuclease domain superfamily [SSF69065] (62-222)
  IPR044443 Large ribosomal subunit protein mL44, dsRNA binding domain, fungi [cd19873] (215-298)
  IPR044444 Large ribosomal subunit protein mL44, dsRNA binding domain, metazoa [PF22892] (224-305)